Protein AF-A0A0D2WN22-F1 (afdb_monomer_lite)

InterPro domains:
  IPR019152 Protein of unknown function DUF2046 [PF09755] (24-277)
  IPR019152 Protein of unknown function DUF2046 [PTHR15276] (23-370)

Sequence (409 aa):
MSGVGAVQHSASDPGPPTARPTYEQLEEENERLRRELDIERGRVVHLQSDIAQVRKQSMDMQLQVEAEEEHIALTLLKRIDQLQKSKEALALQVEREEEYLTNTLQKKLLQLQHEKEHLEKILEHEQENVVNKMKQQVDQLQREKVLMSSKLSKLQNEKVQIENALEQEQEFMINKLTKQIEHLRSDKKHLQEELFKSPRSSGTDLSSEIQSLRRQLQENEAKRTASQQTSSHDLEELHLENLHLRQRLARELERVEALASEKTLDEFEKETSEERMFNHQLTDEFDSRRFRSHSNPTPPSHAPPARRGSIDTSIAEPKWWSERTPSISKDRDDGAPHISPHSSMHGLQLPSPQLSPIQHHHQHHHASPHGHGILLHSMSSPAGSHLSTTTAHAHDLHSPGSATVHSRQ

Foldseek 3Di:
DDDDDDDDDDDDDDDDPDPDDDPVRVVVVVVVVVVVVVVVVVVVVVVVVVVVVVVVVVVVVVVVVVVVVVVVVVVVVVVVVVVVVVVVVVVVVVVVVVVVVVVVVVVVVVVVVVVVVVVVVVVVVVVVVVVVVVVVVVVVVVVVVVVVVVVVVVVVVVVVVVVVVVVVVVVVVVVVVVVVVVVVVVVVVVVVVVVVVDDDDDDPVVVVVVVVVVVVVVVVVVVVVVVVVVVVVVVVVVVVVVVVVVVVVVVVVVVVVVVVVVVVVVVVVVVVVVVVVVVVVVVVVVVVVVPPDDDDDDDDDDDDDDDDDDDDDDDDDDDDDDDDDDDDDDDDDDDDDDDDDDDDDDDDDDDDDDDDDDDDDDDDDDDDDDDDDDDDDDDDDDDDDDDDDDDDDDDDDDDDDDDDDDDDD

Organism: Capsaspora owczarzaki (strain ATCC 30864) (NCBI:txid595528)

Structure (mmCIF, N/CA/C/O backbone):
data_AF-A0A0D2WN22-F1
#
_entry.id   AF-A0A0D2WN22-F1
#
loop_
_atom_site.group_PDB
_atom_site.id
_atom_site.type_symbol
_atom_site.label_atom_id
_atom_site.label_alt_id
_atom_site.label_comp_id
_atom_site.label_asym_id
_atom_site.label_entity_id
_atom_site.label_seq_id
_atom_site.pdbx_PDB_ins_code
_atom_site.Cartn_x
_atom_site.Cartn_y
_atom_site.Cartn_z
_atom_site.occupancy
_atom_site.B_iso_or_equiv
_atom_site.auth_seq_id
_atom_site.auth_comp_id
_atom_site.auth_asym_id
_atom_site.auth_atom_id
_atom_site.pdbx_PDB_model_num
ATOM 1 N N . MET A 1 1 ? 75.194 7.663 -57.185 1.00 43.38 1 MET A N 1
ATOM 2 C CA . MET A 1 1 ? 76.290 6.680 -57.054 1.00 43.38 1 MET A CA 1
ATOM 3 C C . MET A 1 1 ? 76.561 6.100 -58.430 1.00 43.38 1 MET A C 1
ATOM 5 O O . MET A 1 1 ? 75.592 5.835 -59.125 1.00 43.38 1 MET A O 1
ATOM 9 N N . SER A 1 2 ? 77.846 5.928 -58.763 1.00 43.53 2 SER A N 1
ATOM 10 C CA . SER A 1 2 ? 78.390 5.314 -59.992 1.00 43.53 2 SER A CA 1
ATOM 11 C C . SER A 1 2 ? 78.222 6.155 -61.271 1.00 43.53 2 SER A C 1
ATOM 13 O O . SER A 1 2 ? 77.117 6.526 -61.623 1.00 43.53 2 SER A O 1
ATOM 15 N N . GLY A 1 3 ? 79.255 6.517 -62.027 1.00 44.22 3 GLY A N 1
ATOM 16 C CA . GLY A 1 3 ? 80.675 6.220 -61.920 1.00 44.22 3 GLY A CA 1
ATOM 17 C C . GLY A 1 3 ? 81.464 7.178 -62.815 1.00 44.22 3 GLY A C 1
ATOM 18 O O . GLY A 1 3 ? 81.042 7.525 -63.915 1.00 44.22 3 GLY A O 1
ATOM 19 N N . VAL A 1 4 ? 82.602 7.614 -62.286 1.00 45.62 4 VAL A N 1
ATOM 20 C CA . VAL A 1 4 ? 83.673 8.310 -62.993 1.00 45.62 4 VAL A CA 1
ATOM 21 C C . VAL A 1 4 ? 84.271 7.332 -64.003 1.00 45.62 4 VAL A C 1
ATOM 23 O O . VAL A 1 4 ? 84.766 6.278 -63.613 1.00 45.62 4 VAL A O 1
ATOM 26 N N . GLY A 1 5 ? 84.216 7.674 -65.287 1.00 45.47 5 GLY A N 1
ATOM 27 C CA . GLY A 1 5 ? 84.882 6.954 -66.368 1.00 45.47 5 GLY A CA 1
ATOM 28 C C . GLY A 1 5 ? 85.822 7.900 -67.097 1.00 45.47 5 GLY A C 1
ATOM 29 O O . GLY A 1 5 ? 85.422 8.571 -68.042 1.00 45.47 5 GLY A O 1
ATOM 30 N N . ALA A 1 6 ? 87.060 7.977 -66.614 1.00 48.59 6 ALA A N 1
ATOM 31 C CA . ALA A 1 6 ? 88.167 8.583 -67.333 1.00 48.59 6 ALA A CA 1
ATOM 32 C C . ALA A 1 6 ? 88.403 7.805 -68.634 1.00 48.59 6 ALA A C 1
ATOM 34 O O . ALA A 1 6 ? 88.643 6.599 -68.591 1.00 48.59 6 ALA A O 1
ATOM 35 N N . VAL A 1 7 ? 88.367 8.488 -69.777 1.00 51.94 7 VAL A N 1
ATOM 36 C CA . VAL A 1 7 ? 88.857 7.932 -71.040 1.00 51.94 7 VAL A CA 1
ATOM 37 C C . VAL A 1 7 ? 90.132 8.675 -71.406 1.00 51.94 7 VAL A C 1
ATOM 39 O O . VAL A 1 7 ? 90.137 9.868 -71.702 1.00 51.94 7 VAL A O 1
ATOM 42 N N . GLN A 1 8 ? 91.228 7.932 -71.301 1.00 50.66 8 GLN A N 1
ATOM 43 C CA . GLN A 1 8 ? 92.536 8.256 -71.841 1.00 50.66 8 GLN A CA 1
ATOM 44 C C . GLN A 1 8 ? 92.414 8.391 -73.364 1.00 50.66 8 GLN A C 1
ATOM 46 O O . GLN A 1 8 ? 91.986 7.450 -74.026 1.00 50.66 8 GLN A O 1
ATOM 51 N N . HIS A 1 9 ? 92.833 9.523 -73.928 1.00 46.78 9 HIS A N 1
ATOM 52 C CA . HIS A 1 9 ? 93.136 9.601 -75.355 1.00 46.78 9 HIS A CA 1
ATOM 53 C C . HIS A 1 9 ? 94.649 9.536 -75.541 1.00 46.78 9 HIS A C 1
ATOM 55 O O . HIS A 1 9 ? 95.375 10.518 -75.410 1.00 46.78 9 HIS A O 1
ATOM 61 N N . SER A 1 10 ? 95.101 8.316 -75.812 1.00 49.12 10 SER A N 1
ATOM 62 C CA . SER A 1 10 ? 96.388 7.979 -76.399 1.00 49.12 10 SER A CA 1
ATOM 63 C C . SER A 1 10 ? 96.548 8.674 -77.753 1.00 49.12 10 SER A C 1
ATOM 65 O O . SER A 1 10 ? 95.814 8.377 -78.699 1.00 49.12 10 SER A O 1
ATOM 67 N N . ALA A 1 11 ? 97.527 9.573 -77.846 1.00 48.72 11 ALA A N 1
ATOM 68 C CA . ALA A 1 11 ? 98.048 10.064 -79.112 1.00 48.72 11 ALA A CA 1
ATOM 69 C C . ALA A 1 11 ? 98.555 8.865 -79.930 1.00 48.72 11 ALA A C 1
ATOM 71 O O . ALA A 1 11 ? 99.520 8.206 -79.548 1.00 48.72 11 ALA A O 1
ATOM 72 N N . SER A 1 12 ? 97.845 8.567 -81.014 1.00 48.91 12 SER A N 1
ATOM 73 C CA . SER A 1 12 ? 98.237 7.596 -82.031 1.00 48.91 12 SER A CA 1
ATOM 74 C C . SER A 1 12 ? 98.540 8.376 -83.305 1.00 48.91 12 SER A C 1
ATOM 76 O O . SER A 1 12 ? 97.796 9.288 -83.663 1.00 48.91 12 SER A O 1
ATOM 78 N N . ASP A 1 13 ? 99.663 8.025 -83.916 1.00 44.44 13 ASP A N 1
ATOM 79 C CA . ASP A 1 13 ? 100.217 8.518 -85.177 1.00 44.44 13 ASP A CA 1
ATOM 80 C C . ASP A 1 13 ? 99.167 8.714 -86.299 1.00 44.44 13 ASP A C 1
ATOM 82 O O . ASP A 1 13 ? 98.151 8.008 -86.328 1.00 44.44 13 ASP A O 1
ATOM 86 N N . PRO A 1 14 ? 99.400 9.629 -87.261 1.00 51.06 14 PRO A N 1
ATOM 87 C CA . PRO A 1 14 ? 98.461 9.922 -88.328 1.00 51.06 14 PRO A CA 1
ATOM 88 C C . PRO A 1 14 ? 98.456 8.774 -89.346 1.00 51.06 14 PRO A C 1
ATOM 90 O O . PRO A 1 14 ? 99.403 8.577 -90.107 1.00 51.06 14 PRO A O 1
ATOM 93 N N . GLY A 1 15 ? 97.359 8.015 -89.368 1.00 48.22 15 GLY A N 1
ATOM 94 C CA . GLY A 1 15 ? 97.036 7.104 -90.466 1.00 48.22 15 GLY A CA 1
ATOM 95 C C . GLY A 1 15 ? 96.882 7.852 -91.805 1.00 48.22 15 GLY A C 1
ATOM 96 O O . GLY A 1 15 ? 96.701 9.071 -91.817 1.00 48.22 15 GLY A O 1
ATOM 97 N N . PRO A 1 16 ? 96.965 7.138 -92.942 1.00 57.31 16 PRO A N 1
ATOM 98 C CA . PRO A 1 16 ? 97.032 7.718 -94.286 1.00 57.31 16 PRO A CA 1
ATOM 99 C C . PRO A 1 16 ? 95.782 8.560 -94.599 1.00 57.31 16 PRO A C 1
ATOM 101 O O . PRO A 1 16 ? 94.749 8.362 -93.955 1.00 57.31 16 PRO A O 1
ATOM 104 N N . PRO A 1 17 ? 95.830 9.476 -95.590 1.00 51.31 17 PRO A N 1
ATOM 105 C CA . PRO A 1 17 ? 94.662 10.260 -95.975 1.00 51.31 17 PRO A CA 1
ATOM 106 C C . PRO A 1 17 ? 93.514 9.302 -96.290 1.00 51.31 17 PRO A C 1
ATOM 108 O O . PRO A 1 17 ? 93.616 8.481 -97.203 1.00 51.31 17 PRO A O 1
ATOM 111 N N . THR A 1 18 ? 92.441 9.382 -95.505 1.00 57.59 18 THR A N 1
ATOM 112 C CA . THR A 1 18 ? 91.194 8.681 -95.782 1.00 57.59 18 THR A CA 1
ATOM 113 C C . THR A 1 18 ? 90.785 9.038 -97.204 1.00 57.59 18 THR A C 1
ATOM 115 O O . THR A 1 18 ? 90.556 10.204 -97.535 1.00 57.59 18 THR A O 1
ATOM 118 N N . ALA A 1 19 ? 90.797 8.032 -98.081 1.00 58.53 19 ALA A N 1
ATOM 119 C CA . ALA A 1 19 ? 90.342 8.171 -99.451 1.00 58.53 19 ALA A CA 1
ATOM 120 C C . ALA A 1 19 ? 88.957 8.823 -99.423 1.00 58.53 19 ALA A C 1
ATOM 122 O O . ALA A 1 19 ? 88.087 8.395 -98.661 1.00 58.53 19 ALA A O 1
ATOM 123 N N . ARG A 1 20 ? 88.765 9.887 -100.212 1.00 60.31 20 ARG A N 1
ATOM 124 C CA . ARG A 1 20 ? 87.429 10.457 -100.394 1.00 60.31 20 ARG A CA 1
ATOM 125 C C . ARG A 1 20 ? 86.527 9.313 -100.867 1.00 60.31 20 ARG A C 1
ATOM 127 O O . ARG A 1 20 ? 86.900 8.676 -101.856 1.00 60.31 20 ARG A O 1
ATOM 134 N N . PRO A 1 21 ? 85.422 9.025 -100.160 1.00 61.69 21 PRO A N 1
ATOM 135 C CA . PRO A 1 21 ? 84.536 7.934 -100.531 1.00 61.69 21 PRO A CA 1
ATOM 136 C C . PRO A 1 21 ? 84.122 8.109 -101.989 1.00 61.69 21 PRO A C 1
ATOM 138 O O . PRO A 1 21 ? 83.892 9.233 -102.454 1.00 61.69 21 PRO A O 1
ATOM 141 N N . THR A 1 22 ? 84.110 7.007 -102.733 1.00 73.50 22 THR A N 1
ATOM 142 C CA . THR A 1 22 ? 83.678 7.041 -104.129 1.00 73.50 22 THR A CA 1
ATOM 143 C C . THR A 1 22 ? 82.186 7.375 -104.177 1.00 73.50 22 THR A C 1
ATOM 145 O O . THR A 1 22 ? 81.448 7.121 -103.227 1.00 73.50 22 THR A O 1
ATOM 148 N N . TYR A 1 23 ? 81.727 7.977 -105.275 1.00 79.62 23 TYR A N 1
ATOM 149 C CA . TYR A 1 23 ? 80.320 8.363 -105.440 1.00 79.62 23 TYR A CA 1
ATOM 150 C C . TYR A 1 23 ? 79.353 7.188 -105.185 1.00 79.62 23 TYR A C 1
ATOM 152 O O . TYR A 1 23 ? 78.341 7.365 -104.517 1.00 79.62 23 TYR A O 1
ATOM 160 N N . GLU A 1 24 ? 79.731 5.979 -105.616 1.00 79.81 24 GLU A N 1
ATOM 161 C CA . GLU A 1 24 ? 78.977 4.735 -105.399 1.00 79.81 24 GLU A CA 1
ATOM 162 C C . GLU A 1 24 ? 78.853 4.354 -103.910 1.00 79.81 24 GLU A C 1
ATOM 164 O O . GLU A 1 24 ? 77.771 3.993 -103.457 1.00 79.81 24 GLU A O 1
ATOM 169 N N . GLN A 1 25 ? 79.917 4.504 -103.109 1.00 81.94 25 GLN A N 1
ATOM 170 C CA . GLN A 1 25 ? 79.878 4.219 -101.664 1.00 81.94 25 GLN A CA 1
ATOM 171 C C . GLN A 1 25 ? 78.935 5.171 -100.916 1.00 81.94 25 GLN A C 1
ATOM 173 O O . GLN A 1 25 ? 78.222 4.755 -100.004 1.00 81.94 25 GLN A O 1
ATOM 178 N N . LEU A 1 26 ? 78.901 6.444 -101.326 1.00 84.44 26 LEU A N 1
ATOM 179 C CA . LEU A 1 26 ? 77.971 7.434 -100.777 1.00 84.44 26 LEU A CA 1
ATOM 180 C C . LEU A 1 26 ? 76.518 7.141 -101.171 1.00 84.44 26 LEU A C 1
ATOM 182 O O . LEU A 1 26 ? 75.603 7.461 -100.413 1.00 84.44 26 LEU A O 1
ATOM 186 N N . GLU A 1 27 ? 76.284 6.559 -102.346 1.00 85.31 27 GLU A N 1
ATOM 187 C CA . GLU A 1 27 ? 74.948 6.184 -102.814 1.00 85.31 27 GLU A CA 1
ATOM 188 C C . GLU A 1 27 ? 74.408 4.964 -102.052 1.00 85.31 27 GLU A C 1
ATOM 190 O O . GLU A 1 27 ? 73.286 5.005 -101.541 1.00 85.31 27 GLU A O 1
ATOM 195 N N . GLU A 1 28 ? 75.229 3.927 -101.864 1.00 87.56 28 GLU A N 1
ATOM 196 C CA . GLU A 1 28 ? 74.882 2.756 -101.046 1.00 87.56 28 GLU A CA 1
ATOM 197 C C . GLU A 1 28 ? 74.615 3.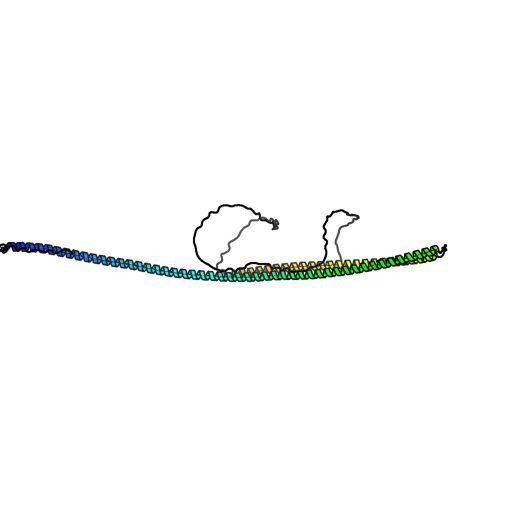123 -99.579 1.00 87.56 28 GLU A C 1
ATOM 199 O O . GLU A 1 28 ? 73.667 2.618 -98.965 1.00 87.56 28 GLU A O 1
ATOM 204 N N . GLU A 1 29 ? 75.422 4.025 -99.014 1.00 89.12 29 GLU A N 1
ATOM 205 C CA . GLU A 1 29 ? 75.231 4.547 -97.661 1.00 89.12 29 GLU A CA 1
ATOM 206 C C . GLU A 1 29 ? 73.945 5.378 -97.554 1.00 89.12 29 GLU A C 1
ATOM 208 O O . GLU A 1 29 ? 73.183 5.194 -96.606 1.00 89.12 29 GLU A O 1
ATOM 213 N N . ASN A 1 30 ? 73.629 6.220 -98.545 1.00 88.62 30 ASN A N 1
ATOM 214 C CA . ASN A 1 30 ? 72.359 6.950 -98.589 1.00 88.62 30 ASN A CA 1
ATOM 215 C C . ASN A 1 30 ? 71.152 6.007 -98.662 1.00 88.62 30 ASN A C 1
ATOM 217 O O . ASN A 1 30 ? 70.172 6.209 -97.946 1.00 88.62 30 ASN A O 1
ATOM 221 N N . GLU A 1 31 ? 71.211 4.964 -99.488 1.00 91.81 31 GLU A N 1
ATOM 222 C CA . GLU A 1 31 ? 70.149 3.957 -99.575 1.00 91.81 31 GLU A CA 1
ATOM 223 C C . GLU A 1 31 ? 70.001 3.160 -98.275 1.00 91.81 31 GLU A C 1
ATOM 225 O O . GLU A 1 31 ? 68.889 2.834 -97.849 1.00 91.81 31 GLU A O 1
ATOM 230 N N . ARG A 1 32 ? 71.112 2.873 -97.592 1.00 94.75 32 ARG A N 1
ATOM 231 C CA . ARG A 1 32 ? 71.086 2.249 -96.269 1.00 94.75 32 ARG A CA 1
ATOM 232 C C . ARG A 1 32 ? 70.457 3.167 -95.222 1.00 94.75 32 ARG A C 1
ATOM 234 O O . ARG A 1 32 ? 69.561 2.721 -94.509 1.00 94.75 32 ARG A O 1
ATOM 241 N N . LEU A 1 33 ? 70.882 4.427 -95.154 1.00 93.62 33 LEU A N 1
ATOM 242 C CA . LEU A 1 33 ? 70.339 5.419 -94.225 1.00 93.62 33 LEU A CA 1
ATOM 243 C C . LEU A 1 33 ? 68.851 5.679 -94.478 1.00 93.62 33 LEU A C 1
ATOM 245 O O . LEU A 1 33 ? 68.096 5.844 -93.526 1.00 93.62 33 LEU A O 1
ATOM 249 N N . ARG A 1 34 ? 68.399 5.656 -95.738 1.00 93.31 34 ARG A N 1
ATOM 250 C CA . ARG A 1 34 ? 66.969 5.725 -96.089 1.00 93.31 34 ARG A CA 1
ATOM 251 C C . ARG A 1 34 ? 66.188 4.543 -95.524 1.00 93.31 34 ARG A C 1
ATOM 253 O O . ARG A 1 34 ? 65.168 4.754 -94.876 1.00 93.31 34 ARG A O 1
ATOM 260 N N . ARG A 1 35 ? 66.694 3.318 -95.694 1.00 94.56 35 ARG A N 1
ATOM 261 C CA . ARG A 1 35 ? 66.077 2.110 -95.122 1.00 94.56 35 ARG A CA 1
ATOM 262 C C . ARG A 1 35 ? 66.020 2.152 -93.593 1.00 94.56 35 ARG A C 1
ATOM 264 O O . ARG A 1 35 ? 64.982 1.836 -93.021 1.00 94.56 35 ARG A O 1
ATOM 271 N N . GLU A 1 36 ? 67.102 2.558 -92.931 1.00 94.25 36 GLU A N 1
ATOM 272 C CA . GLU A 1 36 ? 67.141 2.711 -91.468 1.00 94.25 36 GLU A CA 1
ATOM 273 C C . GLU A 1 36 ? 66.167 3.803 -90.988 1.00 94.25 36 GLU A C 1
ATOM 275 O O . GLU A 1 36 ? 65.418 3.587 -90.035 1.00 94.25 36 GLU A O 1
ATOM 280 N N . LEU A 1 37 ? 66.101 4.938 -91.693 1.00 95.12 37 LEU A N 1
ATOM 281 C CA . LEU A 1 37 ? 65.150 6.013 -91.416 1.00 95.12 37 LEU A CA 1
ATOM 282 C C . LEU A 1 37 ? 63.696 5.546 -91.564 1.00 95.12 37 LEU A C 1
ATOM 284 O O . LEU A 1 37 ? 62.858 5.917 -90.747 1.00 95.12 37 LEU A O 1
ATOM 288 N N . ASP A 1 38 ? 63.382 4.738 -92.575 1.00 95.12 38 ASP A N 1
ATOM 289 C CA . ASP A 1 38 ? 62.028 4.220 -92.787 1.00 95.12 38 ASP A CA 1
ATOM 290 C C . ASP A 1 38 ? 61.623 3.187 -91.723 1.00 95.12 38 ASP A C 1
ATOM 292 O O . ASP A 1 38 ? 60.482 3.209 -91.251 1.00 95.12 38 ASP A O 1
ATOM 296 N N . ILE A 1 39 ? 62.558 2.345 -91.267 1.00 95.81 39 ILE A N 1
ATOM 297 C CA . ILE A 1 39 ? 62.338 1.438 -90.128 1.00 95.81 39 ILE A CA 1
ATOM 298 C C . ILE A 1 39 ? 62.058 2.240 -88.852 1.00 95.81 39 ILE A C 1
ATOM 300 O O . ILE A 1 39 ? 61.075 1.970 -88.157 1.00 95.81 39 ILE A O 1
ATOM 304 N N . GLU A 1 40 ? 62.876 3.252 -88.553 1.00 95.38 40 GLU A N 1
ATOM 305 C CA . GLU A 1 40 ? 62.677 4.093 -87.368 1.00 95.38 40 GLU A CA 1
ATOM 306 C C . GLU A 1 40 ? 61.395 4.931 -87.460 1.00 95.38 40 GLU A C 1
ATOM 308 O O . GLU A 1 40 ? 60.676 5.064 -86.472 1.00 95.38 40 GLU A O 1
ATOM 313 N N . ARG A 1 41 ? 61.012 5.418 -88.648 1.00 95.69 41 ARG A N 1
ATOM 314 C CA . ARG A 1 41 ? 59.697 6.049 -88.868 1.00 95.69 41 ARG A CA 1
ATOM 315 C C . ARG A 1 41 ? 58.551 5.093 -88.548 1.00 95.69 41 ARG A C 1
ATOM 317 O O . ARG A 1 41 ? 57.621 5.486 -87.847 1.00 95.69 41 ARG A O 1
ATOM 324 N N . GLY A 1 42 ? 58.623 3.843 -89.011 1.00 95.94 42 GLY A N 1
ATOM 325 C CA . GLY A 1 42 ? 57.638 2.811 -88.677 1.00 95.94 42 GLY A CA 1
ATOM 326 C C . GLY A 1 42 ? 57.559 2.547 -87.170 1.00 95.94 42 GLY A C 1
ATOM 327 O O . GLY A 1 42 ? 56.466 2.470 -86.605 1.00 95.94 42 GLY A O 1
ATOM 328 N N . ARG A 1 43 ? 58.713 2.500 -86.495 1.00 97.00 43 ARG A N 1
ATOM 329 C CA . ARG A 1 43 ? 58.800 2.351 -85.037 1.00 97.00 43 ARG A CA 1
ATOM 330 C C . ARG A 1 43 ? 58.169 3.525 -84.296 1.00 97.00 43 ARG A C 1
ATOM 332 O O . ARG A 1 43 ? 57.417 3.307 -83.351 1.00 97.00 43 ARG A O 1
ATOM 339 N N . VAL A 1 44 ? 58.436 4.755 -84.734 1.00 97.31 44 VAL A N 1
ATOM 340 C CA . VAL A 1 44 ? 57.828 5.966 -84.168 1.00 97.31 44 VAL A CA 1
ATOM 341 C C . VAL A 1 44 ? 56.308 5.925 -84.312 1.00 97.31 44 VAL A C 1
ATOM 343 O O . VAL A 1 44 ? 55.615 6.203 -83.339 1.00 97.31 44 VAL A O 1
ATOM 346 N N . VAL A 1 45 ? 55.777 5.522 -85.471 1.00 96.62 45 VAL A N 1
ATOM 347 C CA . VAL A 1 45 ? 54.323 5.383 -85.678 1.00 96.62 45 VAL A CA 1
ATOM 348 C C . VAL A 1 45 ? 53.723 4.329 -84.742 1.00 96.62 45 VAL A C 1
ATOM 350 O O . VAL A 1 45 ? 52.687 4.579 -84.126 1.00 96.62 45 VAL A O 1
ATOM 353 N N . HIS A 1 46 ? 54.376 3.175 -84.586 1.00 96.12 46 HIS A N 1
ATOM 354 C CA . HIS A 1 46 ? 53.899 2.129 -83.680 1.00 96.12 46 HIS A CA 1
ATOM 355 C C . HIS A 1 46 ? 53.910 2.589 -82.217 1.00 96.12 46 HIS A C 1
ATOM 357 O O . HIS A 1 46 ? 52.885 2.512 -81.547 1.00 96.12 46 HIS A O 1
ATOM 363 N N . LEU A 1 47 ? 55.013 3.183 -81.752 1.00 96.81 47 LEU A N 1
ATOM 364 C CA . LEU A 1 47 ? 55.110 3.735 -80.398 1.00 96.81 47 LEU A CA 1
ATOM 365 C C . LEU A 1 47 ? 54.089 4.855 -80.155 1.00 96.81 47 LEU A C 1
ATOM 367 O O . LEU A 1 47 ? 53.535 4.957 -79.064 1.00 96.81 47 LEU A O 1
ATOM 371 N N . GLN A 1 48 ? 53.804 5.691 -81.155 1.00 96.81 48 GLN A N 1
ATOM 372 C CA . GLN A 1 48 ? 52.748 6.704 -81.063 1.00 96.81 48 GLN A CA 1
ATOM 373 C C . GLN A 1 48 ? 51.360 6.072 -80.924 1.00 96.81 48 GLN A C 1
ATOM 375 O O . GLN A 1 48 ? 50.556 6.551 -80.122 1.00 96.81 48 GLN A O 1
ATOM 380 N N . SER A 1 49 ? 51.091 4.994 -81.666 1.00 97.00 49 SER A N 1
ATOM 381 C CA . SER A 1 49 ? 49.861 4.211 -81.532 1.00 97.00 49 SER A CA 1
ATOM 382 C C . SER A 1 49 ? 49.739 3.598 -80.135 1.00 97.00 49 SER A C 1
ATOM 384 O O . SER A 1 49 ? 48.695 3.740 -79.501 1.00 97.00 49 SER A O 1
ATOM 386 N N . ASP A 1 50 ? 50.807 2.992 -79.615 1.00 97.19 50 ASP A N 1
ATOM 387 C CA . ASP A 1 50 ? 50.822 2.389 -78.279 1.00 97.19 50 ASP A CA 1
ATOM 388 C C . ASP A 1 50 ? 50.618 3.444 -77.184 1.00 97.19 50 ASP A C 1
ATOM 390 O O . ASP A 1 50 ? 49.818 3.252 -76.269 1.00 97.19 50 ASP A O 1
ATOM 394 N N . ILE A 1 51 ? 51.267 4.610 -77.299 1.00 97.44 51 ILE A N 1
ATOM 395 C CA . ILE A 1 51 ? 51.057 5.743 -76.384 1.00 97.44 51 ILE A CA 1
ATOM 396 C C . ILE A 1 51 ? 49.597 6.205 -76.426 1.00 97.44 51 ILE A C 1
ATOM 398 O O . ILE A 1 51 ? 49.009 6.471 -75.375 1.00 97.44 51 ILE A O 1
ATOM 402 N N . ALA A 1 52 ? 48.997 6.311 -77.614 1.00 97.50 52 ALA A N 1
ATOM 403 C CA . ALA A 1 52 ? 47.593 6.684 -77.752 1.00 97.50 52 ALA A CA 1
ATOM 404 C C . ALA A 1 52 ? 46.665 5.637 -77.117 1.00 97.50 52 ALA A C 1
ATOM 406 O O . ALA A 1 52 ? 45.723 6.000 -76.409 1.00 97.50 52 ALA A O 1
ATOM 407 N N . GLN A 1 53 ? 46.958 4.349 -77.308 1.00 97.81 53 GLN A N 1
ATOM 408 C CA . GLN A 1 53 ? 46.197 3.251 -76.722 1.00 97.81 53 GLN A CA 1
ATOM 409 C C . GLN A 1 53 ? 46.292 3.239 -75.193 1.00 97.81 53 GLN A C 1
ATOM 411 O O . GLN A 1 53 ? 45.258 3.187 -74.532 1.00 97.81 53 GLN A O 1
ATOM 416 N N . VAL A 1 54 ? 47.496 3.345 -74.624 1.00 97.69 54 VAL A N 1
ATOM 417 C CA . VAL A 1 54 ? 47.700 3.382 -73.166 1.00 97.69 54 VAL A CA 1
ATOM 418 C C . VAL A 1 54 ? 47.014 4.601 -72.553 1.00 97.69 54 VAL A C 1
ATOM 420 O O . VAL A 1 54 ? 46.374 4.483 -71.509 1.00 97.69 54 VAL A O 1
ATOM 423 N N . ARG A 1 55 ? 47.082 5.770 -73.206 1.00 97.88 55 ARG A N 1
ATOM 424 C CA . ARG A 1 55 ? 46.364 6.974 -72.754 1.00 97.88 55 ARG A CA 1
ATOM 425 C C . ARG A 1 55 ? 44.855 6.774 -72.752 1.00 97.88 55 ARG A C 1
ATOM 427 O O . ARG A 1 55 ? 44.213 7.124 -71.767 1.00 97.88 55 ARG A O 1
ATOM 434 N N . LYS A 1 56 ? 44.302 6.186 -73.817 1.00 97.81 56 LYS A N 1
ATOM 435 C CA . LYS A 1 56 ? 42.874 5.860 -73.887 1.00 97.81 56 LYS A CA 1
ATOM 436 C C . LYS A 1 56 ? 42.478 4.892 -72.771 1.00 97.81 56 LYS A C 1
ATOM 438 O O . LYS A 1 56 ? 41.551 5.180 -72.032 1.00 97.81 56 LYS A O 1
ATOM 443 N N . GLN A 1 57 ? 43.220 3.799 -72.598 1.00 97.94 57 GLN A N 1
ATOM 444 C CA . GLN A 1 57 ? 42.970 2.825 -71.531 1.00 97.94 57 GLN A CA 1
ATOM 445 C C . GLN A 1 57 ? 43.067 3.449 -70.131 1.00 97.94 57 GLN A C 1
ATOM 447 O O . GLN A 1 57 ? 42.248 3.141 -69.274 1.00 97.94 57 GLN A O 1
ATOM 452 N N . SER A 1 58 ? 44.027 4.351 -69.902 1.00 98.12 58 SER A N 1
ATOM 453 C CA . SER A 1 58 ? 44.151 5.070 -68.625 1.00 98.12 58 SER A CA 1
ATOM 454 C C . SER A 1 58 ? 42.938 5.965 -68.368 1.00 98.12 58 SER A C 1
ATOM 456 O O . SER A 1 58 ? 42.436 5.999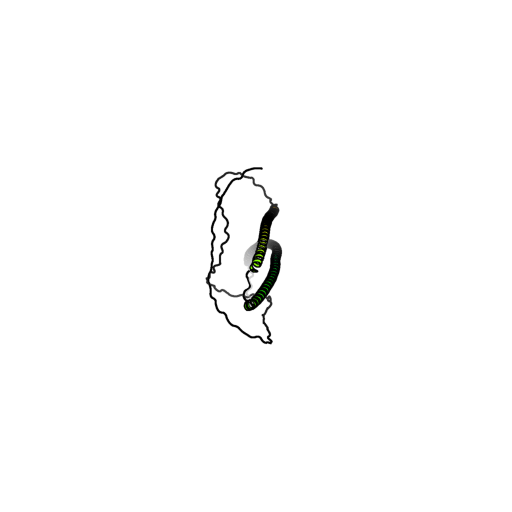 -67.250 1.00 98.12 58 SER A O 1
ATOM 458 N N . MET A 1 59 ? 42.447 6.653 -69.404 1.00 98.06 59 MET A N 1
ATOM 459 C CA . MET A 1 59 ? 41.251 7.490 -69.316 1.00 98.06 59 MET A CA 1
ATOM 460 C C . MET A 1 59 ? 39.991 6.654 -69.057 1.00 98.06 59 MET A C 1
ATOM 462 O O . MET A 1 59 ? 39.217 6.992 -68.169 1.00 98.06 59 MET A O 1
ATOM 466 N N . ASP A 1 60 ? 39.807 5.549 -69.783 1.00 97.81 60 ASP A N 1
ATOM 467 C CA . ASP A 1 60 ? 38.664 4.645 -69.602 1.00 97.81 60 ASP A CA 1
ATOM 468 C C . ASP A 1 60 ? 38.655 4.046 -68.183 1.00 97.81 60 ASP A C 1
ATOM 470 O O . ASP A 1 60 ? 37.619 4.011 -67.521 1.00 97.81 60 ASP A O 1
ATOM 474 N N . MET A 1 61 ? 39.826 3.633 -67.686 1.00 98.06 61 MET A N 1
ATOM 475 C CA . MET A 1 61 ? 39.981 3.127 -66.322 1.00 98.06 61 MET A CA 1
ATOM 476 C C . MET A 1 61 ? 39.677 4.205 -65.276 1.00 98.06 61 MET A C 1
ATOM 478 O O . MET A 1 61 ? 39.000 3.915 -64.295 1.00 98.06 61 MET A O 1
ATOM 482 N N . GLN A 1 62 ? 40.133 5.443 -65.483 1.00 98.00 62 GLN A N 1
ATOM 483 C CA . GLN A 1 62 ? 39.831 6.549 -64.573 1.00 98.00 62 GLN A CA 1
ATOM 484 C C . GLN A 1 62 ? 38.325 6.835 -64.515 1.00 98.00 62 GLN A C 1
ATOM 486 O O . GLN A 1 62 ? 37.777 6.946 -63.424 1.00 98.00 62 GLN A O 1
ATOM 491 N N . LEU A 1 63 ? 37.645 6.869 -65.665 1.00 98.19 63 LEU A N 1
ATOM 492 C CA . LEU A 1 63 ? 36.190 7.047 -65.724 1.00 98.19 63 LEU A CA 1
ATOM 493 C C . LEU A 1 63 ? 35.442 5.931 -64.985 1.00 98.19 63 LEU A C 1
ATOM 495 O O . LEU A 1 63 ? 34.442 6.192 -64.318 1.00 98.19 63 LEU A O 1
ATOM 499 N N . GLN A 1 64 ? 35.919 4.688 -65.091 1.00 98.19 64 GLN A N 1
ATOM 500 C CA . GLN A 1 64 ? 35.326 3.568 -64.366 1.00 98.19 64 GLN A CA 1
ATOM 501 C C . GLN A 1 64 ? 35.522 3.705 -62.850 1.00 98.19 64 GLN A C 1
ATOM 503 O O . GLN A 1 64 ? 34.566 3.514 -62.102 1.00 98.19 64 GLN A O 1
ATOM 508 N N . VAL A 1 65 ? 36.731 4.058 -62.402 1.00 98.38 65 VAL A N 1
ATOM 509 C CA . VAL A 1 65 ? 37.024 4.272 -60.976 1.00 98.38 65 VAL A CA 1
ATOM 510 C C . VAL A 1 65 ? 36.155 5.393 -60.409 1.00 98.38 65 VAL A C 1
ATOM 512 O O . VAL A 1 65 ? 35.524 5.193 -59.377 1.00 98.38 65 VAL A O 1
ATOM 515 N N . GLU A 1 66 ? 36.050 6.527 -61.103 1.00 97.56 66 GLU A N 1
ATOM 516 C CA . GLU A 1 66 ? 35.206 7.651 -60.677 1.00 97.56 66 GLU A CA 1
ATOM 517 C C . GLU A 1 66 ? 33.732 7.223 -60.538 1.00 97.56 66 GLU A C 1
ATOM 519 O O . GLU A 1 66 ? 33.100 7.491 -59.516 1.00 97.56 66 GLU A O 1
ATOM 524 N N . ALA A 1 67 ? 33.193 6.468 -61.502 1.00 98.06 67 ALA A N 1
ATOM 525 C CA . ALA A 1 67 ? 31.820 5.961 -61.429 1.00 98.06 67 ALA A CA 1
ATOM 526 C C . ALA A 1 67 ? 31.600 4.961 -60.273 1.00 98.06 67 ALA A C 1
ATOM 528 O O . ALA A 1 67 ? 30.547 4.968 -59.625 1.00 98.06 67 ALA A O 1
ATOM 529 N N . GLU A 1 68 ? 32.575 4.088 -60.002 1.00 97.88 68 GLU A N 1
ATOM 530 C CA . GLU A 1 68 ? 32.523 3.144 -58.880 1.00 97.88 68 GLU A CA 1
ATOM 531 C C . GLU A 1 68 ? 32.597 3.872 -57.528 1.00 97.88 68 GLU A C 1
ATOM 533 O O . GLU A 1 68 ? 31.812 3.566 -56.624 1.00 97.88 68 GLU A O 1
ATOM 538 N N . GLU A 1 69 ? 33.474 4.871 -57.396 1.00 97.94 69 GLU A N 1
ATOM 539 C CA . GLU A 1 69 ? 33.592 5.715 -56.203 1.00 97.94 69 GLU A CA 1
ATOM 540 C C . GLU A 1 69 ? 32.295 6.484 -55.925 1.00 97.94 69 GLU A C 1
ATOM 542 O O . GLU A 1 69 ? 31.803 6.473 -54.792 1.00 97.94 69 GLU A O 1
ATOM 547 N N . GLU A 1 70 ? 31.680 7.076 -56.952 1.00 97.94 70 GLU A N 1
ATOM 548 C CA . GLU A 1 70 ? 30.381 7.746 -56.837 1.00 97.94 70 GLU A CA 1
ATOM 549 C C . GLU A 1 70 ? 29.272 6.781 -56.400 1.00 97.94 70 GLU A C 1
ATOM 551 O O . GLU A 1 70 ? 28.476 7.097 -55.507 1.00 97.94 70 GLU A O 1
ATOM 556 N N . HIS A 1 71 ? 29.221 5.578 -56.981 1.00 98.38 71 HIS A N 1
ATOM 557 C CA . HIS A 1 71 ? 28.233 4.566 -56.611 1.00 98.38 71 HIS A CA 1
ATOM 558 C C . HIS A 1 71 ? 28.393 4.114 -55.150 1.00 98.38 71 HIS A C 1
ATOM 560 O O . HIS A 1 71 ? 27.400 3.995 -54.414 1.00 98.38 71 HIS A O 1
ATOM 566 N N . ILE A 1 72 ? 29.632 3.874 -54.709 1.00 98.50 72 ILE A N 1
ATOM 567 C CA . ILE A 1 72 ? 29.939 3.508 -53.322 1.00 98.50 72 ILE A CA 1
ATOM 568 C C . ILE A 1 72 ? 29.549 4.656 -52.385 1.00 98.50 72 ILE A C 1
ATOM 570 O O . ILE A 1 72 ? 28.832 4.420 -51.408 1.00 98.50 72 ILE A O 1
ATOM 574 N N . ALA A 1 73 ? 29.939 5.893 -52.701 1.00 98.44 73 ALA A N 1
ATOM 575 C CA . ALA A 1 73 ? 29.614 7.074 -51.905 1.00 98.44 73 ALA A CA 1
ATOM 576 C C . ALA A 1 73 ? 28.096 7.268 -51.764 1.00 98.44 73 ALA A C 1
ATOM 578 O O . ALA A 1 73 ? 27.594 7.440 -50.650 1.00 98.44 73 ALA A O 1
ATOM 579 N N . LEU A 1 74 ? 27.341 7.152 -52.862 1.00 98.50 74 LEU A N 1
ATOM 580 C CA . LEU A 1 74 ? 25.882 7.270 -52.852 1.00 98.50 74 LEU A CA 1
ATOM 581 C C . LEU A 1 74 ? 25.221 6.166 -52.015 1.00 98.50 74 LEU A C 1
ATOM 583 O O . LEU A 1 74 ? 24.245 6.418 -51.304 1.00 98.50 74 LEU A O 1
ATOM 587 N N . THR A 1 75 ? 25.737 4.939 -52.087 1.00 98.62 75 THR A N 1
ATOM 588 C CA . THR A 1 75 ? 25.219 3.804 -51.312 1.00 98.62 75 THR A CA 1
ATOM 589 C C . THR A 1 75 ? 25.470 3.990 -49.817 1.00 98.62 75 THR A C 1
ATOM 591 O O . THR A 1 75 ? 24.560 3.792 -49.007 1.00 98.62 75 THR A O 1
ATOM 594 N N . LEU A 1 76 ? 26.678 4.418 -49.443 1.00 98.62 76 LEU A N 1
ATOM 595 C CA . LEU A 1 76 ? 27.028 4.708 -48.054 1.00 98.62 76 LEU A CA 1
ATOM 596 C C . LEU A 1 76 ? 26.200 5.868 -47.499 1.00 98.62 76 LEU A C 1
ATOM 598 O O . LEU A 1 76 ? 25.675 5.748 -46.393 1.00 98.62 76 LEU A O 1
ATOM 602 N N . LEU A 1 77 ? 26.002 6.937 -48.275 1.00 98.62 77 LEU A N 1
ATOM 603 C CA . LEU A 1 77 ? 25.178 8.076 -47.872 1.00 98.62 77 LEU A CA 1
ATOM 604 C C . LEU A 1 77 ? 23.730 7.651 -47.596 1.00 98.62 77 LEU A C 1
ATOM 606 O O . LEU A 1 77 ? 23.202 7.914 -46.518 1.00 98.62 77 LEU A O 1
ATOM 610 N N . LYS A 1 78 ? 23.122 6.878 -48.506 1.00 98.69 78 LYS A N 1
ATOM 611 C CA . LYS A 1 78 ? 21.775 6.317 -48.299 1.00 98.69 78 LYS A CA 1
ATOM 612 C C . LYS A 1 78 ? 21.696 5.455 -47.038 1.00 98.69 78 LYS A C 1
ATOM 614 O O . LYS A 1 78 ? 20.686 5.482 -46.332 1.00 98.69 78 LYS A O 1
ATOM 619 N N . ARG A 1 79 ? 22.741 4.674 -46.746 1.00 98.62 79 ARG A N 1
ATOM 620 C CA . ARG A 1 79 ? 22.784 3.838 -45.541 1.00 98.62 79 ARG A CA 1
ATOM 621 C C . ARG A 1 79 ? 22.919 4.677 -44.271 1.00 98.62 79 ARG A C 1
ATOM 623 O O . ARG A 1 79 ? 22.253 4.354 -43.290 1.00 98.62 79 ARG A O 1
ATOM 630 N N . ILE A 1 80 ? 23.728 5.735 -44.291 1.00 98.62 80 ILE A N 1
ATOM 631 C CA . ILE A 1 80 ? 23.854 6.692 -43.185 1.00 98.62 80 ILE A CA 1
ATOM 632 C C . ILE A 1 80 ? 22.499 7.343 -42.905 1.00 98.62 80 ILE A C 1
ATOM 634 O O . ILE A 1 80 ? 22.045 7.287 -41.765 1.00 98.62 80 ILE A O 1
ATOM 638 N N . ASP A 1 81 ? 21.806 7.841 -43.930 1.00 98.56 81 ASP A N 1
ATOM 639 C CA . ASP A 1 81 ? 20.483 8.458 -43.775 1.00 98.56 81 ASP A CA 1
ATOM 640 C C . ASP A 1 81 ? 19.459 7.477 -43.188 1.00 98.56 81 ASP A C 1
ATOM 642 O O . ASP A 1 81 ? 18.658 7.826 -42.319 1.00 98.56 81 ASP A O 1
ATOM 646 N N . GLN A 1 82 ? 19.475 6.219 -43.642 1.00 98.62 82 GLN A N 1
ATOM 647 C CA . GLN A 1 82 ? 18.593 5.183 -43.104 1.00 98.62 82 GLN A CA 1
ATOM 648 C C . GLN A 1 82 ? 18.897 4.894 -41.629 1.00 98.62 82 GLN A C 1
ATOM 650 O O . GLN A 1 82 ? 17.973 4.747 -40.827 1.00 98.62 82 GLN A O 1
ATOM 655 N N . LEU A 1 83 ? 20.178 4.809 -41.264 1.00 98.69 83 LEU A N 1
ATOM 656 C CA . LEU A 1 83 ? 20.602 4.590 -39.883 1.00 98.69 83 LEU A CA 1
ATOM 657 C C . LEU A 1 83 ? 20.252 5.784 -38.992 1.00 98.69 83 LEU A C 1
ATOM 659 O O . LEU A 1 83 ? 19.791 5.575 -37.874 1.00 98.69 83 LEU A O 1
ATOM 663 N N . GLN A 1 84 ? 20.406 7.014 -39.483 1.00 98.75 84 GLN A N 1
ATOM 664 C CA . GLN A 1 84 ? 20.003 8.229 -38.773 1.00 98.75 84 GLN A CA 1
ATOM 665 C C . GLN A 1 84 ? 18.496 8.239 -38.512 1.00 98.75 84 GLN A C 1
ATOM 667 O O . GLN A 1 84 ? 18.086 8.343 -37.359 1.00 98.75 84 GLN A O 1
ATOM 672 N N . LYS A 1 85 ? 17.675 7.986 -39.538 1.00 98.69 85 LYS A N 1
ATOM 673 C CA . LYS A 1 85 ? 16.213 7.882 -39.387 1.00 98.69 85 LYS A CA 1
ATOM 674 C C . LYS A 1 85 ? 15.805 6.780 -38.415 1.00 98.69 85 LYS A C 1
ATOM 676 O O . LYS A 1 85 ? 14.926 6.982 -37.585 1.00 98.69 85 LYS A O 1
ATOM 681 N N . SER A 1 86 ? 16.442 5.610 -38.497 1.00 98.44 86 SER A N 1
ATOM 682 C CA . SER A 1 86 ? 16.168 4.509 -37.569 1.00 98.44 86 SER A CA 1
ATOM 683 C C . SER A 1 86 ? 16.567 4.860 -36.137 1.00 98.44 86 SER A C 1
ATOM 685 O O . SER A 1 86 ? 15.858 4.486 -35.208 1.00 98.44 86 SER A O 1
ATOM 687 N N . LYS A 1 87 ? 17.687 5.565 -35.946 1.00 98.69 87 LYS A N 1
ATOM 688 C CA . LYS A 1 87 ? 18.147 6.025 -34.633 1.00 98.69 87 LYS A CA 1
ATOM 689 C C . LYS A 1 87 ? 17.176 7.044 -34.036 1.00 98.69 87 LYS A C 1
ATOM 691 O O . LYS A 1 87 ? 16.820 6.912 -32.873 1.00 98.69 87 LYS A O 1
ATOM 696 N N . GLU A 1 88 ? 16.738 8.023 -34.822 1.00 98.62 88 GLU A N 1
ATOM 697 C CA . GLU A 1 88 ? 15.750 9.025 -34.405 1.00 98.62 88 GLU A CA 1
ATOM 698 C C . GLU A 1 88 ? 14.404 8.379 -34.059 1.00 98.62 88 GLU A C 1
ATOM 700 O O . GLU A 1 88 ? 13.824 8.677 -33.019 1.00 98.62 88 GLU A O 1
ATOM 705 N N . ALA A 1 89 ? 13.933 7.435 -34.880 1.00 98.56 89 ALA A N 1
ATOM 706 C CA . ALA A 1 89 ? 12.701 6.701 -34.609 1.00 98.56 89 ALA A CA 1
ATOM 7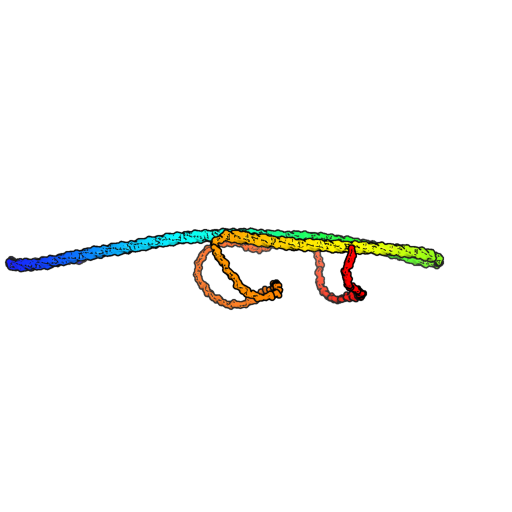07 C C . ALA A 1 89 ? 12.781 5.885 -33.307 1.00 98.56 89 ALA A C 1
ATOM 709 O O . ALA A 1 89 ? 11.832 5.897 -32.525 1.00 98.56 89 ALA A O 1
ATOM 710 N N . LEU A 1 90 ? 13.911 5.211 -33.061 1.00 98.75 90 LEU A N 1
ATOM 711 C CA . LEU A 1 90 ? 14.143 4.473 -31.818 1.00 98.75 90 LEU A CA 1
ATOM 712 C C . LEU A 1 90 ? 14.213 5.406 -30.606 1.00 98.75 90 LEU A C 1
ATOM 714 O O . LEU A 1 90 ? 13.611 5.095 -29.585 1.00 98.75 90 LEU A O 1
ATOM 718 N N . ALA A 1 91 ? 14.889 6.551 -30.718 1.00 98.62 91 ALA A N 1
ATOM 719 C CA . ALA A 1 91 ? 14.944 7.539 -29.642 1.00 98.62 91 ALA A CA 1
ATOM 720 C C . ALA A 1 91 ? 13.537 8.033 -29.263 1.00 98.62 91 ALA A C 1
ATOM 722 O O . ALA A 1 91 ? 13.167 7.980 -28.095 1.00 98.62 91 ALA A O 1
ATOM 723 N N . LEU A 1 92 ? 12.712 8.385 -30.256 1.00 98.69 92 LEU A N 1
ATOM 724 C CA . LEU A 1 92 ? 11.321 8.792 -30.029 1.00 98.69 92 LEU A CA 1
ATOM 725 C C . LEU A 1 92 ? 10.460 7.676 -29.421 1.00 98.69 92 LEU A C 1
ATOM 727 O O . LEU A 1 92 ? 9.525 7.954 -28.674 1.00 98.69 92 LEU A O 1
ATOM 731 N N . GLN A 1 93 ? 10.714 6.413 -29.772 1.00 98.62 93 GLN A N 1
ATOM 732 C CA . GLN A 1 93 ? 10.002 5.288 -29.170 1.00 98.62 93 GLN A CA 1
ATOM 733 C C . GLN A 1 93 ? 10.374 5.129 -27.693 1.00 98.62 93 GLN A C 1
ATOM 735 O O . GLN A 1 93 ? 9.476 4.985 -26.869 1.00 98.62 93 GLN A O 1
ATOM 740 N N . VAL A 1 94 ? 11.668 5.202 -27.368 1.00 98.69 94 VAL A N 1
ATOM 741 C CA . VAL A 1 94 ? 12.157 5.125 -25.986 1.00 98.69 94 VAL A CA 1
ATOM 742 C C . VAL A 1 94 ? 11.566 6.252 -25.144 1.00 98.69 94 VAL A C 1
ATOM 744 O O . VAL A 1 94 ? 10.987 5.967 -24.104 1.00 98.69 94 VAL A O 1
ATOM 747 N N . GLU A 1 95 ? 11.597 7.498 -25.625 1.00 98.56 95 GLU A N 1
ATOM 748 C CA . GLU A 1 95 ? 11.000 8.642 -24.919 1.00 98.56 95 GLU A CA 1
ATOM 749 C C . GLU A 1 95 ? 9.511 8.407 -24.603 1.00 98.56 95 GLU A C 1
ATOM 751 O O . GLU A 1 95 ? 9.066 8.594 -23.472 1.00 98.56 95 GLU A O 1
ATOM 756 N N . ARG A 1 96 ? 8.732 7.909 -25.572 1.00 98.62 96 ARG A N 1
ATOM 757 C CA . ARG A 1 96 ? 7.304 7.602 -25.363 1.00 98.62 96 ARG A CA 1
ATOM 758 C C . ARG A 1 96 ? 7.078 6.465 -24.373 1.00 98.62 96 ARG A C 1
ATOM 760 O O . ARG A 1 96 ? 6.126 6.511 -23.594 1.00 98.62 96 ARG A O 1
ATOM 767 N N . GLU A 1 97 ? 7.895 5.417 -24.436 1.00 98.50 97 GLU A N 1
ATOM 768 C CA . GLU A 1 97 ? 7.806 4.289 -23.507 1.00 98.50 97 GLU A CA 1
ATOM 769 C C . GLU A 1 97 ? 8.166 4.726 -22.082 1.00 98.50 97 GLU A C 1
ATOM 771 O O . GLU A 1 97 ? 7.453 4.376 -21.139 1.00 98.50 97 GLU A O 1
ATOM 776 N N . GLU A 1 98 ? 9.201 5.552 -21.921 1.00 98.31 98 GLU A N 1
ATOM 777 C CA . GLU A 1 98 ? 9.596 6.145 -20.642 1.00 98.31 98 GLU A CA 1
ATOM 778 C C . GLU A 1 98 ? 8.491 7.037 -20.061 1.00 98.31 98 GLU A C 1
ATOM 780 O O . GLU A 1 98 ? 8.137 6.897 -18.885 1.00 98.31 98 GLU A O 1
ATOM 785 N N . GLU A 1 99 ? 7.882 7.901 -20.878 1.00 98.56 99 GLU A N 1
ATOM 786 C CA . GLU A 1 99 ? 6.737 8.725 -20.477 1.00 98.56 99 GLU A CA 1
ATOM 787 C C . GLU A 1 99 ? 5.538 7.866 -20.052 1.00 98.56 99 GLU A C 1
ATOM 789 O O . GLU A 1 99 ? 4.933 8.105 -19.001 1.00 98.56 99 GLU A O 1
ATOM 794 N N . TYR A 1 100 ? 5.203 6.833 -20.833 1.00 98.50 100 TYR A N 1
ATOM 795 C CA . TYR A 1 100 ? 4.092 5.929 -20.537 1.00 98.50 100 TYR A CA 1
ATOM 796 C C . TYR A 1 100 ? 4.308 5.158 -19.231 1.00 98.50 100 TYR A C 1
ATOM 798 O O . TYR A 1 100 ? 3.399 5.087 -18.391 1.00 98.50 100 TYR A O 1
ATOM 806 N N . LEU A 1 101 ? 5.503 4.592 -19.037 1.00 98.62 101 LEU A N 1
ATOM 807 C CA . LEU A 1 101 ? 5.860 3.860 -17.825 1.00 98.62 101 LEU A CA 1
ATOM 808 C C . LEU A 1 101 ? 5.831 4.783 -16.610 1.00 98.62 101 LEU A C 1
ATOM 810 O O . LEU A 1 101 ? 5.179 4.456 -15.619 1.00 98.62 101 LEU A O 1
ATOM 814 N N . THR A 1 102 ? 6.453 5.958 -16.706 1.00 98.62 102 THR A N 1
ATOM 815 C CA . THR A 1 102 ? 6.483 6.944 -15.618 1.00 98.62 102 THR A CA 1
ATOM 816 C C . THR A 1 102 ? 5.071 7.375 -15.231 1.00 98.62 102 THR A C 1
ATOM 818 O O . THR A 1 102 ? 4.712 7.326 -14.055 1.00 98.62 102 THR A O 1
ATOM 821 N N . ASN A 1 103 ? 4.223 7.709 -16.209 1.00 98.75 103 ASN A N 1
ATOM 822 C CA . ASN A 1 103 ? 2.841 8.113 -15.960 1.00 98.75 103 ASN A CA 1
ATOM 823 C C . ASN A 1 103 ? 2.014 6.990 -15.314 1.00 98.75 103 ASN A C 1
ATOM 825 O O . ASN A 1 103 ? 1.264 7.225 -14.364 1.00 98.75 103 ASN A O 1
ATOM 829 N N . THR A 1 104 ? 2.164 5.760 -15.809 1.00 98.62 104 THR A N 1
ATOM 830 C CA . THR A 1 104 ? 1.441 4.593 -15.291 1.00 98.62 104 THR A CA 1
ATOM 831 C C . THR A 1 104 ? 1.865 4.268 -13.863 1.00 98.62 104 THR A C 1
ATOM 833 O O . THR A 1 104 ? 1.015 4.028 -13.004 1.00 98.62 104 THR A O 1
ATOM 836 N N . LEU A 1 105 ? 3.170 4.284 -13.590 1.00 98.69 105 LEU A N 1
ATOM 837 C CA . LEU A 1 105 ? 3.710 4.035 -12.258 1.00 98.69 105 LEU A CA 1
ATOM 838 C C . LEU A 1 105 ? 3.301 5.134 -11.279 1.00 98.69 105 LEU A C 1
ATOM 840 O O . LEU A 1 105 ? 2.862 4.816 -10.179 1.00 98.69 105 LEU A O 1
ATOM 844 N N . GLN A 1 106 ? 3.353 6.405 -11.685 1.00 98.69 106 GLN A N 1
ATOM 845 C CA . GLN A 1 106 ? 2.915 7.523 -10.850 1.00 98.69 106 GLN A CA 1
ATOM 846 C C . GLN A 1 106 ? 1.425 7.421 -10.497 1.00 98.69 106 GLN A C 1
ATOM 848 O O . GLN A 1 106 ? 1.060 7.592 -9.336 1.00 98.69 106 GLN A O 1
ATOM 853 N N . LYS A 1 107 ? 0.563 7.079 -11.464 1.00 98.75 107 LYS A N 1
ATOM 854 C CA . LYS A 1 107 ? -0.869 6.843 -11.211 1.00 98.75 107 LYS A CA 1
ATOM 855 C C . LYS A 1 107 ? -1.096 5.699 -10.224 1.00 98.75 107 LYS A C 1
ATOM 857 O O . LYS A 1 107 ? -1.857 5.867 -9.277 1.00 98.75 107 LYS A O 1
ATOM 862 N N . LYS A 1 108 ? -0.417 4.562 -10.416 1.00 98.69 108 LYS A N 1
ATOM 863 C CA . LYS A 1 108 ? -0.507 3.416 -9.496 1.00 98.69 108 LYS A CA 1
ATOM 864 C C . LYS A 1 108 ? 0.003 3.760 -8.098 1.00 98.69 108 LYS A C 1
ATOM 866 O O . LYS A 1 108 ? -0.600 3.342 -7.119 1.00 98.69 108 LYS A O 1
ATOM 871 N N . LEU A 1 109 ? 1.082 4.533 -7.997 1.00 98.75 109 LEU A N 1
ATOM 872 C CA . LEU A 1 109 ? 1.628 4.977 -6.718 1.00 98.75 109 LEU A CA 1
ATOM 873 C C . LEU A 1 109 ? 0.628 5.859 -5.965 1.00 98.75 109 LEU A C 1
ATOM 875 O O . LEU A 1 109 ? 0.377 5.613 -4.791 1.00 98.75 109 LEU A O 1
ATOM 879 N N . LEU A 1 110 ? 0.030 6.841 -6.644 1.00 98.62 110 LEU A N 1
ATOM 880 C CA . LEU A 1 110 ? -0.993 7.709 -6.055 1.00 98.62 110 LEU A CA 1
ATOM 881 C C . LEU A 1 110 ? -2.233 6.917 -5.626 1.00 98.62 110 LEU A C 1
ATOM 883 O O . LEU A 1 110 ? -2.767 7.153 -4.546 1.00 98.62 110 LEU A O 1
ATOM 887 N N . GLN A 1 111 ? -2.664 5.950 -6.439 1.00 98.62 111 GLN A N 1
ATOM 888 C CA . GLN A 1 111 ? -3.766 5.060 -6.085 1.00 98.62 111 GLN A CA 1
ATOM 889 C C . GLN A 1 111 ? -3.453 4.268 -4.808 1.00 98.62 111 GLN A C 1
ATOM 891 O O . GLN A 1 111 ? -4.252 4.279 -3.878 1.00 98.62 111 GLN A O 1
ATOM 896 N N . LEU A 1 112 ? -2.276 3.640 -4.729 1.00 98.69 112 LEU A N 1
ATOM 897 C CA . LEU A 1 112 ? -1.859 2.879 -3.548 1.00 98.69 112 LEU A CA 1
ATOM 898 C C . LEU A 1 112 ? -1.715 3.761 -2.305 1.00 98.69 112 LEU A C 1
ATOM 900 O O . LEU A 1 112 ? -2.042 3.324 -1.207 1.00 98.69 112 LEU A O 1
ATOM 904 N N . GLN A 1 113 ? -1.239 4.998 -2.457 1.00 98.69 113 GLN A N 1
ATOM 905 C CA . GLN A 1 113 ? -1.190 5.963 -1.358 1.00 98.69 113 GLN A CA 1
ATOM 906 C C . GLN A 1 113 ? -2.594 6.288 -0.846 1.00 98.69 113 GLN A C 1
ATOM 908 O O . GLN A 1 113 ? -2.818 6.261 0.359 1.00 98.69 113 GLN A O 1
ATOM 913 N N . HIS A 1 114 ? -3.550 6.516 -1.747 1.00 98.62 114 HIS A N 1
ATOM 914 C CA . HIS A 1 114 ? -4.929 6.793 -1.363 1.00 98.62 114 HIS A CA 1
ATOM 915 C C . HIS A 1 114 ? -5.614 5.588 -0.702 1.00 98.62 114 HIS A C 1
ATOM 917 O O . HIS A 1 114 ? -6.265 5.739 0.329 1.00 98.62 114 HIS A O 1
ATOM 923 N N . GLU A 1 115 ? -5.435 4.385 -1.257 1.00 98.56 115 GLU A N 1
ATOM 924 C CA . GLU A 1 115 ? -5.934 3.138 -0.665 1.00 98.56 115 GLU A CA 1
ATOM 925 C C . GLU A 1 115 ? -5.337 2.914 0.729 1.00 98.56 115 GLU A C 1
ATOM 927 O O . GLU A 1 115 ? -6.063 2.583 1.665 1.00 98.56 115 GLU A O 1
ATOM 932 N N . LYS A 1 116 ? -4.034 3.169 0.896 1.00 98.62 116 LYS A N 1
ATOM 933 C CA . LYS A 1 116 ? -3.363 3.100 2.195 1.00 98.62 116 LYS A CA 1
ATOM 934 C C . LYS A 1 116 ? -3.970 4.086 3.197 1.00 98.62 116 LYS A C 1
ATOM 936 O O . LYS A 1 116 ? -4.351 3.663 4.281 1.00 98.62 116 LYS A O 1
ATOM 941 N N . GLU A 1 117 ? -4.096 5.363 2.839 1.00 98.69 117 GLU A N 1
ATOM 942 C CA . GLU A 1 117 ? -4.696 6.381 3.716 1.00 98.69 117 GLU A CA 1
ATOM 943 C C . GLU A 1 117 ? -6.143 6.037 4.096 1.00 98.69 117 GLU A C 1
ATOM 945 O O . GLU A 1 117 ? -6.586 6.298 5.214 1.00 98.69 117 GLU A O 1
ATOM 950 N N . HIS A 1 118 ? -6.907 5.466 3.163 1.00 98.44 118 HIS A N 1
ATOM 951 C CA . HIS A 1 118 ? -8.274 5.033 3.418 1.00 98.44 118 HIS A CA 1
ATOM 952 C C . HIS A 1 118 ? -8.326 3.879 4.427 1.00 98.44 118 HIS A C 1
ATOM 954 O O . HIS A 1 118 ? -9.101 3.940 5.382 1.00 98.44 118 HIS A O 1
ATOM 960 N N . LEU A 1 119 ? -7.472 2.867 4.253 1.00 98.56 119 LEU A N 1
ATOM 961 C CA . LEU A 1 119 ? -7.369 1.739 5.179 1.00 98.56 119 LEU A CA 1
ATOM 962 C C . LEU A 1 119 ? -6.875 2.171 6.564 1.00 98.56 119 LEU A C 1
ATOM 964 O O . LEU A 1 119 ? -7.398 1.687 7.563 1.00 98.56 119 LEU A O 1
ATOM 968 N N . GLU A 1 120 ? -5.920 3.101 6.638 1.00 98.44 120 GLU A N 1
ATOM 969 C CA . GLU A 1 120 ? -5.450 3.673 7.907 1.00 98.44 120 GLU A CA 1
ATOM 970 C C . GLU A 1 120 ? -6.598 4.357 8.663 1.00 98.44 120 GLU A C 1
ATOM 972 O O . GLU A 1 120 ? -6.795 4.080 9.843 1.00 98.44 120 GLU A O 1
ATOM 977 N N . LYS A 1 121 ? -7.436 5.145 7.977 1.00 98.56 121 LYS A N 1
ATOM 978 C CA . LYS A 1 121 ? -8.621 5.779 8.587 1.00 98.56 121 LYS A CA 1
ATOM 979 C C . LYS A 1 121 ? -9.661 4.772 9.075 1.00 98.56 121 LYS A C 1
ATOM 981 O O . LYS A 1 121 ? -10.236 4.965 10.144 1.00 98.56 121 LYS A O 1
ATOM 986 N N . ILE A 1 122 ? -9.927 3.716 8.299 1.00 98.44 122 ILE A N 1
ATOM 987 C CA . ILE A 1 122 ? -10.851 2.648 8.718 1.00 98.44 122 ILE A CA 1
ATOM 988 C C . ILE A 1 122 ? -10.311 1.970 9.976 1.00 98.44 122 ILE A C 1
ATOM 990 O O . ILE A 1 122 ? -11.043 1.822 10.952 1.00 98.44 122 ILE A O 1
ATOM 994 N N . LEU A 1 123 ? -9.025 1.617 9.978 1.00 98.50 123 LEU A N 1
ATOM 995 C CA . LEU A 1 123 ? -8.383 0.956 11.106 1.00 98.50 123 LEU A CA 1
ATOM 996 C C . LEU A 1 123 ? -8.413 1.827 12.368 1.00 98.50 123 LEU A C 1
ATOM 998 O O . LEU A 1 123 ? -8.738 1.326 13.442 1.00 98.50 123 LEU A O 1
ATOM 1002 N N . GLU A 1 124 ? -8.102 3.119 12.250 1.00 98.31 124 GLU A N 1
ATOM 1003 C CA . GLU A 1 124 ? -8.188 4.072 13.361 1.00 98.31 124 GLU A CA 1
ATOM 1004 C C . GLU A 1 124 ? -9.609 4.132 13.936 1.00 98.31 124 GLU A C 1
ATOM 1006 O O . GLU A 1 124 ? -9.788 4.044 15.153 1.00 98.31 124 GLU A O 1
ATOM 1011 N N . HIS A 1 125 ? -10.627 4.203 13.074 1.00 98.12 125 HIS A N 1
ATOM 1012 C CA . HIS A 1 125 ? -12.023 4.238 13.503 1.00 98.12 125 HIS A CA 1
ATOM 1013 C C . HIS A 1 125 ? -12.470 2.932 14.179 1.00 98.12 125 HIS A C 1
ATOM 1015 O O . HIS A 1 125 ? -13.136 2.956 15.216 1.00 98.12 125 HIS A O 1
ATOM 1021 N N . GLU A 1 126 ? -12.091 1.775 13.633 1.00 98.06 126 GLU A N 1
ATOM 1022 C CA . GLU A 1 126 ? -12.380 0.473 14.240 1.00 98.06 126 GLU A CA 1
ATOM 1023 C C . GLU A 1 126 ? -11.707 0.324 15.607 1.00 98.06 126 GLU A C 1
ATOM 1025 O O . GLU A 1 126 ? -12.343 -0.119 16.568 1.00 98.06 126 GLU A O 1
ATOM 1030 N N . GLN A 1 127 ? -10.443 0.741 15.724 1.00 98.44 127 GLN A N 1
ATOM 1031 C CA . GLN A 1 127 ? -9.724 0.746 16.996 1.00 98.44 127 GLN A CA 1
ATOM 1032 C C . GLN A 1 127 ? -10.407 1.658 18.016 1.00 98.44 127 GLN A C 1
ATOM 1034 O O . GLN A 1 127 ? -10.625 1.237 19.154 1.00 98.44 127 GLN A O 1
ATOM 1039 N N . GLU A 1 128 ? -10.802 2.868 17.618 1.00 98.44 128 GLU A N 1
ATOM 1040 C CA . GLU A 1 128 ? -11.543 3.787 18.480 1.00 98.44 128 GLU A CA 1
ATOM 1041 C C . GLU A 1 128 ? -12.868 3.166 18.954 1.00 98.44 128 GLU A C 1
ATOM 1043 O O . GLU A 1 128 ? -13.170 3.182 20.150 1.00 98.44 128 GLU A O 1
ATOM 1048 N N . ASN A 1 129 ? -13.632 2.546 18.052 1.00 98.31 129 ASN A N 1
ATOM 1049 C CA . ASN A 1 129 ? -14.893 1.879 18.380 1.00 98.31 129 ASN A CA 1
ATOM 1050 C C . ASN A 1 129 ? -14.700 0.735 19.385 1.00 98.31 129 ASN A C 1
ATOM 1052 O O . ASN A 1 129 ? -15.453 0.628 20.360 1.00 98.31 129 ASN A O 1
ATOM 1056 N N . VAL A 1 130 ? -13.681 -0.107 19.186 1.00 98.25 130 VAL A N 1
ATOM 1057 C CA . VAL A 1 130 ? -13.354 -1.207 20.106 1.00 98.25 130 VAL A CA 1
ATOM 1058 C C . VAL A 1 130 ? -12.946 -0.666 21.474 1.00 98.25 130 VAL A C 1
ATOM 1060 O O . VAL A 1 130 ? -13.467 -1.130 22.492 1.00 98.25 130 VAL A O 1
ATOM 1063 N N . VAL A 1 131 ? -12.071 0.342 21.517 1.00 98.50 131 VAL A N 1
ATOM 1064 C CA . VAL A 1 131 ? -11.634 0.983 22.766 1.00 98.50 131 VAL A CA 1
ATOM 1065 C C . VAL A 1 131 ? -12.821 1.603 23.501 1.00 98.50 131 VAL A C 1
ATOM 1067 O O . VAL A 1 131 ? -12.973 1.389 24.704 1.00 98.50 131 VAL A O 1
ATOM 1070 N N . ASN A 1 132 ? -13.703 2.308 22.793 1.00 98.56 132 ASN A N 1
ATOM 1071 C CA . ASN A 1 132 ? -14.902 2.907 23.372 1.00 98.56 132 ASN A CA 1
ATOM 1072 C C . ASN A 1 132 ? -15.848 1.844 23.945 1.00 98.56 132 ASN A C 1
ATOM 1074 O O . ASN A 1 132 ? -16.327 1.996 25.071 1.00 98.56 132 ASN A O 1
ATOM 1078 N N . LYS A 1 133 ? -16.064 0.733 23.231 1.00 98.56 133 LYS A N 1
ATOM 1079 C CA . LYS A 1 133 ? -16.891 -0.385 23.710 1.00 98.56 133 LYS A CA 1
ATOM 1080 C C . LYS A 1 133 ? -16.297 -1.038 24.959 1.00 98.56 133 LYS A C 1
ATOM 1082 O O . LYS A 1 133 ? -17.014 -1.259 25.934 1.00 98.56 133 LYS A O 1
ATOM 1087 N N . MET A 1 134 ? -14.990 -1.300 24.966 1.00 98.12 134 MET A N 1
ATOM 1088 C CA . MET A 1 134 ? -14.300 -1.859 26.133 1.00 98.12 134 MET A CA 1
ATOM 1089 C C . MET A 1 134 ? -14.348 -0.907 27.328 1.00 98.12 134 MET A C 1
ATOM 1091 O O . MET A 1 134 ? -14.645 -1.334 28.442 1.00 98.12 134 MET A O 1
ATOM 1095 N N . LYS A 1 135 ? -14.119 0.390 27.108 1.00 98.06 135 LYS A N 1
ATOM 1096 C CA . LYS A 1 135 ? -14.209 1.411 28.155 1.00 98.06 135 LYS A CA 1
ATOM 1097 C C . LYS A 1 135 ? -15.604 1.446 28.780 1.00 98.06 135 LYS A C 1
ATOM 1099 O O . LYS A 1 135 ? -15.720 1.400 30.000 1.00 98.06 135 LYS A O 1
ATOM 1104 N N . GLN A 1 136 ? -16.659 1.433 27.964 1.00 98.44 136 GLN A N 1
ATOM 1105 C CA . GLN A 1 136 ? -18.039 1.376 28.454 1.00 98.44 136 GLN A CA 1
ATOM 1106 C C . GLN A 1 136 ? -18.314 0.117 29.288 1.00 98.44 136 GLN A C 1
ATOM 1108 O O . GLN A 1 136 ? -18.962 0.207 30.332 1.00 98.44 136 GLN A O 1
ATOM 1113 N N . GLN A 1 137 ? -17.806 -1.046 28.865 1.00 98.44 137 GLN A N 1
ATOM 1114 C CA . GLN A 1 137 ? -17.929 -2.294 29.626 1.00 98.44 137 GLN A CA 1
ATOM 1115 C C . GLN A 1 137 ? -17.187 -2.230 30.965 1.00 98.44 137 GLN A C 1
ATOM 1117 O O . GLN A 1 137 ? -17.729 -2.651 31.986 1.00 98.44 137 GLN A O 1
ATOM 1122 N N . VAL A 1 138 ? -15.975 -1.669 30.985 1.00 98.38 138 VAL A N 1
ATOM 1123 C CA . VAL A 1 138 ? -15.210 -1.456 32.221 1.00 98.38 138 VAL A CA 1
ATOM 1124 C C . VAL A 1 138 ? -15.968 -0.527 33.166 1.00 98.38 138 VAL A C 1
ATOM 1126 O O . VAL A 1 138 ? -16.149 -0.873 34.332 1.00 98.38 138 VAL A O 1
ATOM 1129 N N . ASP A 1 139 ? -16.471 0.604 32.670 1.00 98.44 139 ASP A N 1
ATOM 1130 C CA . ASP A 1 139 ? -17.233 1.563 33.474 1.00 98.44 139 ASP A CA 1
ATOM 1131 C C . ASP A 1 139 ? -18.524 0.937 34.031 1.00 98.44 139 ASP A C 1
ATOM 1133 O O . ASP A 1 139 ? -18.911 1.202 35.172 1.00 98.44 139 ASP A O 1
ATOM 1137 N N . GLN A 1 140 ? -19.192 0.085 33.248 1.00 98.38 140 GLN A N 1
ATOM 1138 C CA . GLN A 1 140 ? -20.375 -0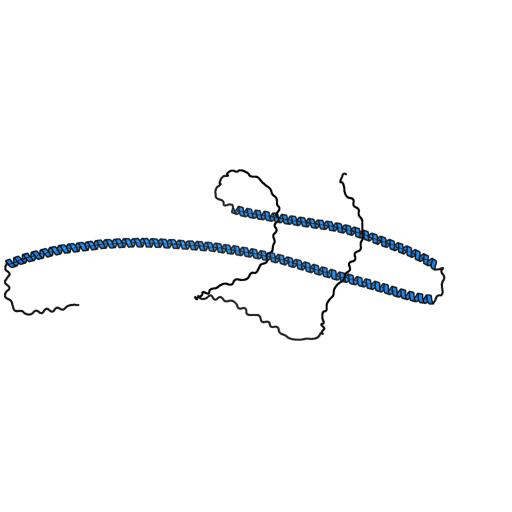.661 33.679 1.00 98.38 140 GLN A CA 1
ATOM 1139 C C . GLN A 1 140 ? -20.039 -1.646 34.805 1.00 98.38 140 GLN A C 1
ATOM 1141 O O . GLN A 1 140 ? -20.670 -1.605 35.862 1.00 98.38 140 GLN A O 1
ATOM 1146 N N . LEU A 1 141 ? -19.011 -2.479 34.624 1.00 98.44 141 LEU A N 1
ATOM 1147 C CA . LEU A 1 141 ? -18.569 -3.441 35.637 1.00 98.44 141 LEU A CA 1
ATOM 1148 C C . LEU A 1 141 ? -18.088 -2.746 36.916 1.00 98.44 141 LEU A C 1
ATOM 1150 O O . LEU A 1 141 ? -18.337 -3.225 38.023 1.00 98.44 141 LEU A O 1
ATOM 1154 N N . GLN A 1 142 ? -17.424 -1.596 36.794 1.00 98.25 142 GLN A N 1
ATOM 1155 C CA . GLN A 1 142 ? -17.033 -0.783 37.944 1.00 98.25 142 GLN A CA 1
ATOM 1156 C C . GLN A 1 142 ? -18.257 -0.268 38.710 1.00 98.25 142 GLN A C 1
ATOM 1158 O O . GLN A 1 142 ? -18.286 -0.366 39.939 1.00 98.25 142 GLN A O 1
ATOM 1163 N N . ARG A 1 143 ? -19.290 0.222 38.009 1.00 98.19 143 ARG A N 1
ATOM 1164 C CA . ARG A 1 143 ? -20.558 0.642 38.629 1.00 98.19 143 ARG A CA 1
ATOM 1165 C C . ARG A 1 143 ? -21.248 -0.520 39.341 1.00 98.19 143 ARG A C 1
ATOM 1167 O O . ARG A 1 143 ? -21.632 -0.377 40.501 1.00 98.19 143 ARG A O 1
ATOM 1174 N N . GLU A 1 144 ? -21.343 -1.680 38.701 1.00 98.38 144 GLU A N 1
ATOM 1175 C CA . GLU A 1 144 ? -21.915 -2.890 39.303 1.00 98.38 144 GLU A CA 1
ATOM 1176 C C . GLU A 1 144 ? -21.140 -3.344 40.541 1.00 98.38 144 GLU A C 1
ATOM 1178 O O . GLU A 1 144 ? -21.745 -3.643 41.572 1.00 98.38 144 GLU A O 1
ATOM 1183 N N . LYS A 1 145 ? -19.803 -3.319 40.493 1.00 98.31 145 LYS A N 1
ATOM 1184 C CA . LYS A 1 145 ? -18.948 -3.636 41.643 1.00 98.31 145 LYS A CA 1
ATOM 1185 C C . LYS A 1 145 ? -19.231 -2.714 42.828 1.00 98.31 145 LYS A C 1
ATOM 1187 O O . LYS A 1 145 ? -19.355 -3.194 43.954 1.00 98.31 145 LYS A O 1
ATOM 1192 N N . VAL A 1 146 ? -19.345 -1.405 42.593 1.00 98.31 146 VAL A N 1
ATOM 1193 C CA . VAL A 1 146 ? -19.663 -0.428 43.649 1.00 98.31 146 VAL A CA 1
ATOM 1194 C C . VAL A 1 146 ? -21.057 -0.680 44.223 1.00 98.31 146 VAL A C 1
ATOM 1196 O O . VAL A 1 146 ? -21.220 -0.704 45.445 1.00 98.31 146 VAL A O 1
ATOM 1199 N N . LEU A 1 147 ? -22.053 -0.931 43.370 1.00 98.19 147 LEU A N 1
ATOM 1200 C CA . LEU A 1 147 ? -23.415 -1.251 43.803 1.00 98.19 147 LEU A CA 1
ATOM 1201 C C . LEU A 1 147 ? -23.458 -2.522 44.658 1.00 98.19 147 LEU A C 1
ATOM 1203 O O . LEU A 1 147 ? -24.050 -2.517 45.739 1.00 98.19 147 LEU A O 1
ATOM 1207 N N . MET A 1 148 ? -22.790 -3.590 44.219 1.00 97.88 148 MET A N 1
ATOM 1208 C CA . MET A 1 148 ? -22.712 -4.845 44.968 1.00 97.88 148 MET A CA 1
ATOM 1209 C C . MET A 1 148 ? -21.969 -4.673 46.289 1.00 97.88 148 MET A C 1
ATOM 1211 O O . MET A 1 148 ? -22.436 -5.163 47.314 1.00 97.88 148 MET A O 1
ATOM 1215 N N . SER A 1 149 ? -20.871 -3.914 46.302 1.00 97.94 149 SER A N 1
ATOM 1216 C CA . SER A 1 149 ? -20.153 -3.578 47.533 1.00 97.94 149 SER A CA 1
ATOM 1217 C C . SER A 1 149 ? -21.034 -2.800 48.516 1.00 97.94 149 SER A C 1
ATOM 1219 O O . SER A 1 149 ? -21.014 -3.082 49.713 1.00 97.94 149 SER A O 1
ATOM 1221 N N . SER A 1 150 ? -21.833 -1.843 48.032 1.00 98.12 150 SER A N 1
ATOM 1222 C CA . SER A 1 150 ? -22.780 -1.095 48.867 1.00 98.12 150 SER A CA 1
ATOM 1223 C C . SER A 1 150 ? -23.873 -2.005 49.427 1.00 98.12 150 SER A C 1
ATOM 1225 O O . SER A 1 150 ? -24.164 -1.954 50.621 1.00 98.12 150 SER A O 1
ATOM 1227 N N . LYS A 1 151 ? -24.447 -2.885 48.596 1.00 97.94 151 LYS A N 1
ATOM 1228 C CA . LYS A 1 151 ? -25.458 -3.861 49.024 1.00 97.94 151 LYS A CA 1
ATOM 1229 C C . LYS A 1 151 ? -24.906 -4.824 50.075 1.00 97.94 151 LYS A C 1
ATOM 1231 O O . LYS A 1 151 ? -25.571 -5.073 51.074 1.00 97.94 151 LYS A O 1
ATOM 1236 N N . LEU A 1 152 ? -23.687 -5.321 49.878 1.00 98.44 152 LEU A N 1
ATOM 1237 C CA . LEU A 1 152 ? -23.015 -6.202 50.828 1.00 98.44 152 LEU A CA 1
ATOM 1238 C C . LEU A 1 152 ? -22.782 -5.500 52.172 1.00 98.44 152 LEU A C 1
ATOM 1240 O O . LEU A 1 152 ? -23.098 -6.070 53.209 1.00 98.44 152 LEU A O 1
ATOM 1244 N N . SER A 1 153 ? -22.319 -4.247 52.157 1.00 97.88 153 SER A N 1
ATOM 1245 C CA . SER A 1 153 ? -22.159 -3.450 53.379 1.00 97.88 153 SER A CA 1
ATOM 1246 C C . SER A 1 153 ? -23.492 -3.204 54.097 1.00 97.88 153 SER A C 1
ATOM 1248 O O . SER A 1 153 ? -23.551 -3.321 55.319 1.00 97.88 153 SER A O 1
ATOM 1250 N N . LYS A 1 154 ? -24.583 -2.935 53.364 1.00 97.94 154 LYS A N 1
ATOM 1251 C CA . LYS A 1 154 ? -25.929 -2.809 53.953 1.00 97.94 154 LYS A CA 1
ATOM 1252 C C . LYS A 1 154 ? -26.374 -4.099 54.638 1.00 97.94 154 LYS A C 1
ATOM 1254 O O . LYS A 1 154 ? -26.736 -4.051 55.804 1.00 97.94 154 LYS A O 1
ATOM 1259 N N . LEU A 1 155 ? -26.259 -5.239 53.956 1.00 98.12 155 LEU A N 1
ATOM 1260 C CA . LEU A 1 155 ? -26.608 -6.545 54.527 1.00 98.12 155 LEU A CA 1
ATOM 1261 C C . LEU A 1 155 ? -25.744 -6.894 55.743 1.00 98.12 155 LEU A C 1
ATOM 1263 O O . LEU A 1 155 ? -26.245 -7.459 56.708 1.00 98.12 155 LEU A O 1
ATOM 1267 N N . GLN A 1 156 ? -24.455 -6.546 55.725 1.00 98.25 156 GLN A N 1
ATOM 1268 C CA . GLN A 1 156 ? -23.577 -6.711 56.885 1.00 98.25 156 GLN A CA 1
ATOM 1269 C C . GLN A 1 156 ? -24.034 -5.847 58.066 1.00 98.25 156 GLN A C 1
ATOM 1271 O O . GLN A 1 156 ? -24.077 -6.340 59.189 1.00 98.25 156 GLN A O 1
ATOM 1276 N N . ASN A 1 157 ? -24.422 -4.594 57.822 1.00 98.00 157 ASN A N 1
ATOM 1277 C CA . ASN A 1 157 ? -24.938 -3.712 58.868 1.00 98.00 157 ASN A CA 1
ATOM 1278 C C . ASN A 1 157 ? -26.283 -4.203 59.421 1.00 98.00 157 ASN A C 1
ATOM 1280 O O . ASN A 1 157 ? -26.459 -4.237 60.634 1.00 98.00 157 ASN A O 1
ATOM 1284 N N . GLU A 1 158 ? -27.213 -4.611 58.556 1.00 97.94 158 GLU A N 1
ATOM 1285 C CA . GLU A 1 158 ? -28.506 -5.192 58.948 1.00 97.94 158 GLU A CA 1
ATOM 1286 C C . GLU A 1 158 ? -28.311 -6.479 59.756 1.00 97.94 158 GLU A C 1
ATOM 1288 O O . GLU A 1 158 ? -28.933 -6.651 60.800 1.00 97.94 158 GLU A O 1
ATOM 1293 N N . LYS A 1 159 ? -27.383 -7.348 59.334 1.00 98.19 159 LYS A N 1
ATOM 1294 C CA . LYS A 1 159 ? -27.004 -8.550 60.083 1.00 98.19 159 LYS A CA 1
ATOM 1295 C C . LYS A 1 159 ? -26.534 -8.197 61.493 1.00 98.19 159 LYS A C 1
ATOM 1297 O O . LYS A 1 159 ? -27.053 -8.762 62.446 1.00 98.19 159 LYS A O 1
ATOM 1302 N N . VAL A 1 160 ? -25.609 -7.245 61.627 1.00 98.38 160 VAL A N 1
ATOM 1303 C CA . VAL A 1 160 ? -25.114 -6.798 62.940 1.00 98.38 160 VAL A CA 1
ATOM 1304 C C . VAL A 1 160 ? -26.245 -6.210 63.791 1.00 98.38 160 VAL A C 1
ATOM 1306 O O . VAL A 1 160 ? -26.309 -6.470 64.988 1.00 98.38 160 VAL A O 1
ATOM 1309 N N . GLN A 1 161 ? -27.167 -5.446 63.198 1.00 97.69 161 GLN A N 1
ATOM 1310 C CA . GLN A 1 161 ? -28.323 -4.903 63.921 1.00 97.69 161 GLN A CA 1
ATOM 1311 C C . GLN A 1 161 ? -29.240 -6.007 64.458 1.00 97.69 161 GLN A C 1
ATOM 1313 O O . GLN A 1 161 ? -29.669 -5.927 65.608 1.00 97.69 161 GLN A O 1
ATOM 1318 N N . ILE A 1 162 ? -29.514 -7.034 63.651 1.00 98.06 162 ILE A N 1
ATOM 1319 C CA . ILE A 1 162 ? -30.333 -8.182 64.058 1.00 98.06 162 ILE A CA 1
ATOM 1320 C C . ILE A 1 162 ? -29.616 -8.999 65.138 1.00 98.06 162 ILE A C 1
ATOM 1322 O O . ILE A 1 162 ? -30.248 -9.377 66.118 1.00 98.06 162 ILE A O 1
ATOM 1326 N N . GLU A 1 163 ? -28.311 -9.240 64.990 1.00 97.38 163 GLU A N 1
ATOM 1327 C CA . GLU A 1 163 ? -27.496 -9.935 65.997 1.00 97.38 163 GLU A CA 1
ATOM 1328 C C . GLU A 1 163 ? -27.542 -9.196 67.344 1.00 97.38 163 GLU A C 1
ATOM 1330 O O . GLU A 1 163 ? -27.868 -9.805 68.360 1.00 97.38 163 GLU A O 1
ATOM 1335 N N . ASN A 1 164 ? -27.359 -7.872 67.345 1.00 97.94 164 ASN A N 1
ATOM 1336 C CA . ASN A 1 164 ? -27.454 -7.056 68.559 1.00 97.94 164 ASN A CA 1
ATOM 1337 C C . ASN A 1 164 ? -28.862 -7.074 69.183 1.00 97.94 164 ASN A C 1
ATOM 1339 O O . ASN A 1 164 ? -28.995 -7.113 70.404 1.00 97.94 164 ASN A O 1
ATOM 1343 N N . ALA A 1 165 ? -29.922 -7.017 68.368 1.00 97.69 165 ALA A N 1
ATOM 1344 C CA . ALA A 1 165 ? -31.300 -7.084 68.861 1.00 97.69 165 ALA A CA 1
ATOM 1345 C C . ALA A 1 165 ? -31.599 -8.451 69.497 1.00 97.69 165 ALA A C 1
ATOM 1347 O O . ALA A 1 165 ? -32.192 -8.522 70.574 1.00 97.69 165 ALA A O 1
ATOM 1348 N N . LEU A 1 166 ? -31.125 -9.528 68.866 1.00 98.06 166 LEU A N 1
ATOM 1349 C CA . LEU A 1 166 ? -31.253 -10.885 69.380 1.00 98.06 166 LEU A CA 1
ATOM 1350 C C . LEU A 1 166 ? -30.515 -11.054 70.715 1.00 98.06 166 LEU A C 1
ATOM 1352 O O . LEU A 1 166 ? -31.077 -11.624 71.649 1.00 98.06 166 LEU A O 1
ATOM 1356 N N . GLU A 1 167 ? -29.287 -10.543 70.831 1.00 97.25 167 GLU A N 1
ATOM 1357 C CA . GLU A 1 167 ? -28.527 -10.558 72.088 1.00 97.25 167 GLU A CA 1
ATOM 1358 C C . GLU A 1 167 ? -29.270 -9.808 73.205 1.00 97.25 167 GLU A C 1
ATOM 1360 O O . GLU A 1 167 ? -29.419 -10.338 74.306 1.00 97.25 167 GLU A O 1
ATOM 1365 N N . GLN A 1 168 ? -29.832 -8.630 72.917 1.00 97.56 168 GLN A N 1
ATOM 1366 C CA . GLN A 1 168 ? -30.620 -7.862 73.890 1.00 97.56 168 GLN A CA 1
ATOM 1367 C C . GLN A 1 168 ? -31.876 -8.609 74.359 1.00 97.56 168 GLN A C 1
ATOM 1369 O O . GLN A 1 168 ? -32.188 -8.608 75.553 1.00 97.56 168 GLN A O 1
ATOM 1374 N N . GLU A 1 169 ? -32.605 -9.268 73.453 1.00 97.12 169 GLU A N 1
ATOM 1375 C CA . GLU A 1 169 ? -33.762 -10.094 73.818 1.00 97.12 169 GLU A CA 1
ATOM 1376 C C . GLU A 1 169 ? -33.355 -11.297 74.676 1.00 97.12 169 GLU A C 1
ATOM 1378 O O . GLU A 1 169 ? -34.023 -11.610 75.669 1.00 97.12 169 GLU A O 1
ATOM 1383 N N . GLN A 1 170 ? -32.241 -11.952 74.334 1.00 97.94 170 GLN A N 1
ATOM 1384 C CA . GLN A 1 170 ? -31.687 -13.054 75.119 1.00 97.94 170 GLN A CA 1
ATOM 1385 C C . GLN A 1 170 ? -31.298 -12.594 76.527 1.00 97.94 170 GLN A C 1
ATOM 1387 O O . GLN A 1 170 ? -31.724 -13.211 77.507 1.00 97.94 170 GLN A O 1
ATOM 1392 N N . GLU A 1 171 ? -30.564 -11.488 76.659 1.00 97.38 171 GLU A N 1
ATOM 1393 C CA . GLU A 1 171 ? -30.212 -10.895 77.952 1.00 97.38 171 GLU A CA 1
ATOM 1394 C C . GLU A 1 171 ? -31.455 -10.509 78.760 1.00 97.38 171 GLU A C 1
ATOM 1396 O O . GLU A 1 171 ? -31.541 -10.794 79.959 1.00 97.38 171 GLU A O 1
ATOM 1401 N N . PHE A 1 172 ? -32.459 -9.904 78.120 1.00 97.94 172 PHE A N 1
ATOM 1402 C CA . PHE A 1 172 ? -33.723 -9.560 78.766 1.00 97.94 172 PHE A CA 1
ATOM 1403 C C . PHE A 1 172 ? -34.441 -10.802 79.312 1.00 97.94 172 PHE A C 1
ATOM 1405 O O . PHE A 1 172 ? -34.885 -10.805 80.467 1.00 97.94 172 PHE A O 1
ATOM 1412 N N . MET A 1 173 ? -34.526 -11.877 78.523 1.00 97.38 173 MET A N 1
ATOM 1413 C CA . MET A 1 173 ? -35.109 -13.147 78.959 1.00 97.38 173 MET A CA 1
ATOM 1414 C C . MET A 1 173 ? -34.322 -13.775 80.109 1.00 97.38 173 MET A C 1
ATOM 1416 O O . MET A 1 173 ? -34.931 -14.180 81.101 1.00 97.38 173 MET A O 1
ATOM 1420 N N . ILE A 1 174 ? -32.989 -13.817 80.023 1.00 97.62 174 ILE A N 1
ATOM 1421 C CA . ILE A 1 174 ? -32.117 -14.337 81.088 1.00 97.62 174 ILE A CA 1
ATOM 1422 C C . ILE A 1 174 ? -32.339 -13.551 82.380 1.00 97.62 174 ILE A C 1
ATOM 1424 O O . ILE A 1 174 ? -32.546 -14.148 83.438 1.00 97.62 174 ILE A O 1
ATOM 1428 N N . ASN A 1 175 ? -32.377 -12.222 82.302 1.00 97.50 175 ASN A N 1
ATOM 1429 C CA . ASN A 1 175 ? -32.635 -11.358 83.450 1.00 97.50 175 ASN A CA 1
ATOM 1430 C C . ASN A 1 175 ? -34.023 -11.613 84.056 1.00 97.50 175 ASN A C 1
ATOM 1432 O O . ASN A 1 175 ? -34.168 -11.691 85.278 1.00 97.50 175 ASN A O 1
ATOM 1436 N N . LYS A 1 176 ? -35.052 -11.784 83.220 1.00 97.81 176 LYS A N 1
ATOM 1437 C CA . LYS A 1 176 ? -36.415 -12.101 83.669 1.00 97.81 176 LYS A CA 1
ATOM 1438 C C . LYS A 1 176 ? -36.484 -13.463 84.361 1.00 97.81 176 LYS A C 1
ATOM 1440 O O . LYS A 1 176 ? -37.048 -13.555 85.451 1.00 97.81 176 LYS A O 1
ATOM 1445 N N . LEU A 1 177 ? -35.903 -14.499 83.759 1.00 96.94 177 LEU A N 1
ATOM 1446 C CA . LEU A 1 177 ? -35.868 -15.851 84.320 1.00 96.94 177 LEU A CA 1
ATOM 1447 C C . LEU A 1 177 ? -35.067 -15.896 85.620 1.00 96.94 177 LEU A C 1
ATOM 1449 O O . LEU A 1 177 ? -35.509 -16.510 86.585 1.00 96.94 177 LEU A O 1
ATOM 1453 N N . THR A 1 178 ? -33.934 -15.197 85.683 1.00 97.31 178 THR A N 1
ATOM 1454 C CA . THR A 1 178 ? -33.115 -15.096 86.899 1.00 97.31 178 THR A CA 1
ATOM 1455 C C . THR A 1 178 ? -33.920 -14.486 88.044 1.00 97.31 178 THR A C 1
ATOM 1457 O O . THR A 1 178 ? -34.003 -15.090 89.111 1.00 97.31 178 THR A O 1
ATOM 1460 N N . LYS A 1 179 ? -34.622 -13.370 87.802 1.00 97.50 179 LYS A N 1
ATOM 1461 C CA . LYS A 1 179 ? -35.519 -12.754 88.796 1.00 97.50 179 LYS A CA 1
ATOM 1462 C C . LYS A 1 179 ? -36.661 -13.682 89.215 1.00 97.50 179 LYS A C 1
ATOM 1464 O O . LYS A 1 179 ? -36.981 -13.758 90.397 1.00 97.50 179 LYS A O 1
ATOM 1469 N N . GLN A 1 180 ? -37.272 -14.407 88.273 1.00 97.06 180 GLN A N 1
ATOM 1470 C CA . GLN A 1 180 ? -38.304 -15.402 88.593 1.00 97.06 180 GLN A CA 1
ATOM 1471 C C . GLN A 1 180 ? -37.746 -16.535 89.463 1.00 97.06 180 GLN A C 1
ATOM 1473 O O . GLN A 1 180 ? -38.387 -16.932 90.432 1.00 97.06 180 GLN A O 1
ATOM 1478 N N . ILE A 1 181 ? -36.542 -17.026 89.166 1.00 96.50 181 ILE A N 1
ATOM 1479 C CA . ILE A 1 181 ? -35.856 -18.043 89.970 1.00 96.50 181 ILE A CA 1
ATOM 1480 C C . ILE A 1 181 ? -35.540 -17.504 91.369 1.00 96.50 181 ILE A C 1
ATOM 1482 O O . ILE A 1 181 ? -35.749 -18.216 92.347 1.00 96.50 181 ILE A O 1
ATOM 1486 N N . GLU A 1 182 ? -35.046 -16.273 91.492 1.00 96.00 182 GLU A N 1
ATOM 1487 C CA . GLU A 1 182 ? -34.769 -15.628 92.782 1.00 96.00 182 GLU A CA 1
ATOM 1488 C C . GLU A 1 182 ? -36.036 -15.447 93.622 1.00 96.00 182 GLU A C 1
ATOM 1490 O O . GLU A 1 182 ? -36.030 -15.754 94.818 1.00 96.00 182 GLU A O 1
ATOM 1495 N N . HIS A 1 183 ? -37.136 -15.023 92.996 1.00 96.00 183 HIS A N 1
ATOM 1496 C CA . HIS A 1 183 ? -38.438 -14.916 93.647 1.00 96.00 183 HIS A CA 1
ATOM 1497 C C . HIS A 1 183 ? -38.934 -16.286 94.122 1.00 96.00 183 HIS A C 1
ATOM 1499 O O . HIS A 1 183 ? -39.185 -16.454 95.310 1.00 96.00 183 HIS A O 1
ATOM 1505 N N . LEU A 1 184 ? -38.941 -17.300 93.249 1.00 95.12 184 LEU A N 1
ATOM 1506 C CA . LEU A 1 184 ? -39.338 -18.668 93.606 1.00 95.12 184 LEU A CA 1
ATOM 1507 C C . LEU A 1 184 ? -38.446 -19.280 94.693 1.00 95.12 184 LEU A C 1
ATOM 1509 O O . LEU A 1 184 ? -38.924 -20.027 95.545 1.00 95.12 184 LEU A O 1
ATOM 1513 N N . ARG A 1 185 ? -37.140 -18.989 94.687 1.00 93.75 185 ARG A N 1
ATOM 1514 C CA . ARG A 1 185 ? -36.221 -19.407 95.758 1.00 93.75 185 ARG A CA 1
ATOM 1515 C C . ARG A 1 185 ? -36.565 -18.726 97.081 1.00 93.75 185 ARG A C 1
ATOM 1517 O O . ARG A 1 185 ? -36.511 -19.390 98.115 1.00 93.75 185 ARG A O 1
ATOM 1524 N N . SER A 1 186 ? -36.922 -17.443 97.046 1.00 93.81 186 SER A N 1
ATOM 1525 C CA . SER A 1 186 ? -37.347 -16.679 98.223 1.00 93.81 186 SER A CA 1
ATOM 1526 C C . SER A 1 186 ? -38.672 -17.201 98.775 1.00 93.81 186 SER A C 1
ATOM 1528 O O . SER A 1 186 ? -38.754 -17.480 99.967 1.00 93.81 186 SER A O 1
ATOM 1530 N N . ASP A 1 187 ? -39.656 -17.451 97.912 1.00 93.12 187 ASP A N 1
ATOM 1531 C CA . ASP A 1 187 ? -40.953 -18.021 98.284 1.00 93.12 187 ASP A CA 1
ATOM 1532 C C . ASP A 1 187 ? -40.798 -19.435 98.832 1.00 93.12 187 ASP A C 1
ATOM 1534 O O . ASP A 1 187 ? -41.355 -19.758 99.874 1.00 93.12 187 ASP A O 1
ATOM 1538 N N . LYS A 1 188 ? -39.982 -20.282 98.190 1.00 92.06 188 LYS A N 1
ATOM 1539 C CA . LYS A 1 188 ? -39.665 -21.619 98.707 1.00 92.06 188 LYS A CA 1
ATOM 1540 C C . LYS A 1 188 ? -39.047 -21.530 100.097 1.00 92.06 188 LYS A C 1
ATOM 1542 O O . LYS A 1 188 ? -39.423 -22.310 100.965 1.00 92.06 188 LYS A O 1
ATOM 1547 N N . LYS A 1 189 ? -38.106 -20.608 100.314 1.00 91.38 189 LYS A N 1
ATOM 1548 C CA . LYS A 1 189 ? -37.495 -20.393 101.628 1.00 91.38 189 LYS A CA 1
ATOM 1549 C C . LYS A 1 189 ? -38.536 -19.920 102.649 1.00 91.38 189 LYS A C 1
ATOM 1551 O O . LYS A 1 189 ? -38.573 -20.456 103.749 1.00 91.38 189 LYS A O 1
ATOM 1556 N N . HIS A 1 190 ? -39.405 -18.984 102.273 1.00 87.56 190 HIS A N 1
ATOM 1557 C CA . HIS A 1 190 ? -40.469 -18.472 103.134 1.00 87.56 190 HIS A CA 1
ATOM 1558 C C . HIS A 1 190 ? -41.495 -19.553 103.490 1.00 87.56 190 HIS A C 1
ATOM 1560 O O . HIS A 1 190 ? -41.765 -19.770 104.663 1.00 87.56 190 HIS A O 1
ATOM 1566 N N . LEU A 1 191 ? -41.983 -20.311 102.507 1.00 86.06 191 LEU A N 1
ATOM 1567 C CA . LEU A 1 191 ? -42.882 -21.447 102.711 1.00 86.06 191 LEU A CA 1
ATOM 1568 C C . LEU A 1 191 ? -42.223 -22.558 103.529 1.00 86.06 191 LEU A C 1
ATOM 1570 O O . LEU A 1 191 ? -42.889 -23.185 104.343 1.00 86.06 191 LEU A O 1
ATOM 1574 N N . GLN A 1 192 ? -40.924 -22.812 103.354 1.00 83.81 192 GLN A N 1
ATOM 1575 C CA . GLN A 1 192 ? -40.184 -23.729 104.224 1.00 83.81 192 GLN A CA 1
ATOM 1576 C C . GLN A 1 192 ? -40.116 -23.204 105.666 1.00 83.81 192 GLN A C 1
ATOM 1578 O O . GLN A 1 192 ? -40.286 -23.989 106.595 1.00 83.81 192 GLN A O 1
ATOM 1583 N N . GLU A 1 193 ? -39.916 -21.898 105.866 1.00 79.44 193 GLU A N 1
ATOM 1584 C CA . GLU A 1 193 ? -39.963 -21.258 107.186 1.00 79.44 193 GLU A CA 1
ATOM 1585 C C . GLU A 1 193 ? -41.376 -21.271 107.799 1.00 79.44 193 GLU A C 1
ATOM 1587 O O . GLU A 1 193 ? -41.501 -21.486 109.003 1.00 79.44 193 GLU A O 1
ATOM 1592 N N . GLU A 1 194 ? -42.437 -21.079 107.013 1.00 77.81 194 GLU A N 1
ATOM 1593 C CA . GLU A 1 194 ? -43.832 -21.145 107.471 1.00 77.81 194 GLU A CA 1
ATOM 1594 C C . GLU A 1 194 ? -44.286 -22.577 107.764 1.00 77.81 194 GLU A C 1
ATOM 1596 O O . GLU A 1 194 ? -44.910 -22.822 108.795 1.00 77.81 194 GLU A O 1
ATOM 1601 N N . LEU A 1 195 ? -43.913 -23.548 106.924 1.00 66.06 195 LEU A N 1
ATOM 1602 C CA . LEU A 1 195 ? -44.140 -24.974 107.170 1.00 66.06 195 LEU A CA 1
ATOM 1603 C C . LEU A 1 195 ? -43.418 -25.436 108.444 1.00 66.06 195 LEU A C 1
ATOM 1605 O O . LEU A 1 195 ? -43.925 -26.286 109.170 1.00 66.06 195 LEU A O 1
ATOM 1609 N N . PHE A 1 196 ? -42.257 -24.851 108.747 1.00 60.09 196 PHE A N 1
ATOM 1610 C CA . PHE A 1 196 ? -41.546 -25.085 110.003 1.00 60.09 196 PHE A CA 1
ATOM 1611 C C . PHE A 1 196 ? -42.237 -24.424 111.214 1.00 60.09 196 PHE A C 1
ATOM 1613 O O . PHE A 1 196 ? -42.035 -24.858 112.347 1.00 60.09 196 PHE A O 1
ATOM 1620 N N . LYS A 1 197 ? -43.064 -23.392 110.996 1.00 55.38 197 LYS A N 1
ATOM 1621 C CA . LYS A 1 197 ? -43.753 -22.616 112.044 1.00 55.38 197 LYS A CA 1
ATOM 1622 C C . LYS A 1 197 ? -45.227 -22.994 112.255 1.00 55.38 197 LYS A C 1
ATOM 1624 O O . LYS A 1 197 ? -45.776 -22.621 113.289 1.00 55.38 197 LYS A O 1
ATOM 1629 N N . SER A 1 198 ? -45.873 -23.720 111.339 1.00 34.72 198 SER A N 1
ATOM 1630 C CA . SER A 1 198 ? -47.329 -23.937 111.368 1.00 34.72 198 SER A CA 1
ATOM 1631 C C . SER A 1 198 ? -47.741 -25.419 111.457 1.00 34.72 198 SER A C 1
ATOM 1633 O O . SER A 1 198 ? -47.510 -26.184 110.516 1.00 34.72 198 SER A O 1
ATOM 1635 N N . PRO A 1 199 ? -48.414 -25.858 112.543 1.00 43.41 199 PRO A N 1
ATOM 1636 C CA . PRO A 1 199 ? -49.165 -27.104 112.558 1.00 43.41 199 PRO A CA 1
ATOM 1637 C C . PRO A 1 199 ? -50.573 -26.885 111.971 1.00 43.41 199 PRO A C 1
ATOM 1639 O O . PRO A 1 199 ? -51.377 -26.155 112.535 1.00 43.41 199 PRO A O 1
ATOM 1642 N N . ARG A 1 200 ? -50.863 -27.585 110.863 1.00 51.78 200 ARG A N 1
ATOM 1643 C CA . ARG A 1 200 ? -52.195 -27.980 110.340 1.00 51.78 200 ARG A CA 1
ATOM 1644 C C . ARG A 1 200 ? -53.331 -26.943 110.464 1.00 51.78 200 ARG A C 1
ATOM 1646 O O . ARG A 1 200 ? -54.017 -26.899 111.482 1.00 51.78 200 ARG A O 1
ATOM 1653 N N . SER A 1 201 ? -53.650 -26.253 109.366 1.00 39.00 201 SER A N 1
ATOM 1654 C CA . SER A 1 201 ? -54.910 -25.508 109.207 1.00 39.00 201 SER A CA 1
ATOM 1655 C C . SER A 1 201 ? -55.881 -26.183 108.221 1.00 39.00 201 SER A C 1
ATOM 1657 O O . SER A 1 201 ? -55.513 -26.998 107.376 1.00 39.00 201 SER A O 1
ATOM 1659 N N . SER A 1 202 ? -57.162 -25.906 108.449 1.00 46.53 202 SER A N 1
ATOM 1660 C CA . SER A 1 202 ? -58.370 -26.662 108.108 1.00 46.53 202 SER A CA 1
ATOM 1661 C C . SER A 1 202 ? -58.944 -26.399 106.709 1.00 46.53 202 SER A C 1
ATOM 1663 O O . SER A 1 202 ? -58.992 -25.269 106.237 1.00 46.53 202 SER A O 1
ATOM 1665 N N . GLY A 1 203 ? -59.469 -27.460 106.083 1.00 48.75 203 GLY A N 1
ATOM 1666 C CA . GLY A 1 203 ? -59.924 -27.534 104.686 1.00 48.75 203 GLY A CA 1
ATOM 1667 C C . GLY A 1 203 ? -61.213 -26.796 104.294 1.00 48.75 203 GLY A C 1
ATOM 1668 O O . GLY A 1 203 ? -61.894 -27.255 103.382 1.00 48.75 203 GLY A O 1
ATOM 1669 N N . THR A 1 204 ? -61.556 -25.673 104.927 1.00 53.47 204 THR A N 1
ATOM 1670 C CA . THR A 1 204 ? -62.714 -24.844 104.529 1.00 53.47 204 THR A CA 1
ATOM 1671 C C . THR A 1 204 ? -62.347 -23.685 103.593 1.00 53.47 204 THR A C 1
ATOM 1673 O O . THR A 1 204 ? -63.208 -23.253 102.832 1.00 53.47 204 THR A O 1
ATOM 1676 N N . ASP A 1 205 ? -61.078 -23.258 103.555 1.00 53.56 205 ASP A N 1
ATOM 1677 C CA . ASP A 1 205 ? -60.575 -22.215 102.631 1.00 53.56 205 ASP A CA 1
ATOM 1678 C C . ASP A 1 205 ? -60.269 -22.729 101.213 1.00 53.56 205 ASP A C 1
ATOM 1680 O O . ASP A 1 205 ? -60.208 -21.969 100.253 1.00 53.56 205 ASP A O 1
ATOM 1684 N N . LEU A 1 206 ? -60.129 -24.044 101.036 1.00 58.69 206 LEU A N 1
ATOM 1685 C CA . LEU A 1 206 ? -59.778 -24.634 99.739 1.00 58.69 206 LEU A CA 1
ATOM 1686 C C . LEU A 1 206 ? -60.927 -24.549 98.720 1.00 58.69 206 LEU A C 1
ATOM 1688 O O . LEU A 1 206 ? -60.690 -24.545 97.516 1.00 58.69 206 LEU A O 1
ATOM 1692 N N . SER A 1 207 ? -62.182 -24.479 99.170 1.00 60.38 207 SER A N 1
ATOM 1693 C CA . SER A 1 207 ? -63.340 -24.511 98.265 1.00 60.38 207 SER A CA 1
ATOM 1694 C C . SER A 1 207 ? -63.587 -23.180 97.546 1.00 60.38 207 SER A C 1
ATOM 1696 O O . SER A 1 207 ? -64.032 -23.189 96.395 1.00 60.38 207 SER A O 1
ATOM 1698 N N . SER A 1 208 ? -63.318 -22.047 98.199 1.00 64.69 208 SER A N 1
ATOM 1699 C CA . SER A 1 208 ? -63.381 -20.708 97.592 1.00 64.69 208 SER A CA 1
ATOM 1700 C C . SER A 1 208 ? -62.212 -20.493 96.626 1.00 64.69 208 SER A C 1
ATOM 1702 O O . SER A 1 208 ? -62.416 -20.008 95.511 1.00 64.69 208 SER A O 1
ATOM 1704 N N . GLU A 1 209 ? -61.019 -20.961 97.000 1.00 71.12 209 GLU A N 1
ATOM 1705 C CA . GLU A 1 209 ? -59.814 -20.966 96.162 1.00 71.12 209 GLU A CA 1
ATOM 1706 C C . GLU A 1 209 ? -60.032 -21.773 94.866 1.00 71.12 209 GLU A C 1
ATOM 1708 O O . GLU A 1 209 ? -59.777 -21.289 93.763 1.00 71.12 209 GLU A O 1
ATOM 1713 N N . ILE A 1 210 ? -60.615 -22.977 94.968 1.00 71.19 210 ILE A N 1
ATOM 1714 C CA . ILE A 1 210 ? -60.931 -23.832 93.810 1.00 71.19 210 ILE A CA 1
ATOM 1715 C C . ILE A 1 210 ? -61.936 -23.159 92.857 1.00 71.19 210 ILE A C 1
ATOM 1717 O O . ILE A 1 210 ? -61.812 -23.302 91.638 1.00 71.19 210 ILE A O 1
ATOM 1721 N N . GLN A 1 211 ? -62.926 -22.414 93.365 1.00 74.19 211 GLN A N 1
ATOM 1722 C CA . GLN A 1 211 ? -63.858 -21.665 92.508 1.00 74.19 211 GLN A CA 1
ATOM 1723 C C . GLN A 1 211 ? -63.184 -20.483 91.798 1.00 74.19 211 GLN A C 1
ATOM 1725 O O . GLN A 1 211 ? -63.446 -20.263 90.613 1.00 74.19 211 GLN A O 1
ATOM 1730 N N . SER A 1 212 ? -62.294 -19.760 92.483 1.00 75.44 212 SER A N 1
ATOM 1731 C CA . SER A 1 212 ? -61.507 -18.670 91.891 1.00 75.44 212 SER A CA 1
ATOM 1732 C C . SER A 1 212 ? -60.596 -19.181 90.768 1.00 75.44 212 SER A C 1
ATOM 1734 O O . SER A 1 212 ? -60.619 -18.657 89.651 1.00 75.44 212 SER A O 1
ATOM 1736 N N . LEU A 1 213 ? -59.887 -20.287 91.014 1.00 78.62 213 LEU A N 1
ATOM 1737 C CA . LEU A 1 213 ? -59.001 -20.923 90.036 1.00 78.62 213 LEU A CA 1
ATOM 1738 C C . LEU A 1 213 ? -59.755 -21.450 88.808 1.00 78.62 213 LEU A C 1
ATOM 1740 O O . LEU A 1 213 ? -59.263 -21.325 87.688 1.00 78.62 213 LEU A O 1
ATOM 1744 N N . ARG A 1 214 ? -60.976 -21.977 88.976 1.00 79.31 214 ARG A N 1
ATOM 1745 C CA . ARG A 1 214 ? -61.832 -22.375 87.840 1.00 79.31 214 ARG A CA 1
ATOM 1746 C C . ARG A 1 214 ? -62.232 -21.190 86.963 1.00 79.31 214 ARG A C 1
ATOM 1748 O O . ARG A 1 214 ? -62.223 -21.318 85.741 1.00 79.31 214 ARG A O 1
ATOM 1755 N N . ARG A 1 215 ? -62.554 -20.039 87.564 1.00 80.94 215 ARG A N 1
ATOM 1756 C CA . ARG A 1 215 ? -62.891 -18.818 86.816 1.00 80.94 215 ARG A CA 1
ATOM 1757 C C . ARG A 1 215 ? -61.672 -18.276 86.060 1.00 80.94 215 ARG A C 1
ATOM 1759 O O . ARG A 1 215 ? -61.802 -17.909 84.897 1.00 80.94 215 ARG A O 1
ATOM 1766 N N . GLN A 1 216 ? -60.492 -18.297 86.680 1.00 81.62 216 GLN A N 1
ATOM 1767 C CA . GLN A 1 216 ? -59.243 -17.908 86.017 1.00 81.62 216 GLN A CA 1
ATOM 1768 C C . GLN A 1 216 ? -58.878 -18.846 84.863 1.00 81.62 216 GLN A C 1
ATOM 1770 O O . GLN A 1 216 ? -58.435 -18.371 83.822 1.00 81.62 216 GLN A O 1
ATOM 1775 N N . LEU A 1 217 ? -59.094 -20.158 85.011 1.00 79.44 217 LEU A N 1
ATOM 1776 C CA . LEU A 1 217 ? -58.889 -21.130 83.932 1.00 79.44 217 LEU A CA 1
ATOM 1777 C C . LEU A 1 217 ? -59.796 -20.848 82.729 1.00 79.44 217 LEU A C 1
ATOM 1779 O O . LEU A 1 217 ? -59.288 -20.766 81.615 1.00 79.44 217 LEU A O 1
ATOM 1783 N N . GLN A 1 218 ? -61.091 -20.599 82.951 1.00 82.75 218 GLN A N 1
ATOM 1784 C CA . GLN A 1 218 ? -62.013 -20.215 81.873 1.00 82.75 218 GLN A CA 1
ATOM 1785 C C . GLN A 1 218 ? -61.603 -18.912 81.182 1.00 82.75 218 GLN A C 1
ATOM 1787 O O . GLN A 1 218 ? -61.656 -18.817 79.959 1.00 82.75 218 GLN A O 1
ATOM 1792 N N . GLU A 1 219 ? -61.179 -17.902 81.942 1.00 81.56 219 GLU A N 1
ATOM 1793 C CA . GLU A 1 219 ? -60.739 -16.631 81.364 1.00 81.56 219 GLU A CA 1
ATOM 1794 C C . GLU A 1 219 ? -59.450 -16.795 80.539 1.00 81.56 219 GLU A C 1
ATOM 1796 O O . GLU A 1 219 ? -59.294 -16.176 79.487 1.00 81.56 219 GLU A O 1
ATOM 1801 N N . ASN A 1 220 ? -58.533 -17.659 80.978 1.00 79.00 220 ASN A N 1
ATOM 1802 C CA . ASN A 1 220 ? -57.297 -17.952 80.254 1.00 79.00 220 ASN A CA 1
ATOM 1803 C C . ASN A 1 220 ? -57.557 -18.777 78.984 1.00 79.00 220 ASN A C 1
ATOM 1805 O O . ASN A 1 220 ? -56.953 -18.518 77.946 1.00 79.00 220 ASN A O 1
ATOM 1809 N N . GLU A 1 221 ? -58.488 -19.732 79.034 1.00 81.44 221 GLU A N 1
ATOM 1810 C CA . GLU A 1 221 ? -58.948 -20.476 77.856 1.00 81.44 221 GLU A CA 1
ATOM 1811 C C . GLU A 1 221 ? -59.654 -19.558 76.846 1.00 81.44 221 GLU A C 1
ATOM 1813 O O . GLU A 1 221 ? -59.370 -19.632 75.649 1.00 81.44 221 GLU A O 1
ATOM 1818 N N . ALA A 1 222 ? -60.491 -18.624 77.307 1.00 82.00 222 ALA A N 1
ATOM 1819 C CA . ALA A 1 222 ? -61.122 -17.617 76.451 1.00 82.00 222 ALA A CA 1
ATOM 1820 C C . ALA A 1 222 ? -60.088 -16.678 75.802 1.00 82.00 222 ALA A C 1
ATOM 1822 O O . ALA A 1 222 ? -60.162 -16.391 74.610 1.00 82.00 222 ALA A O 1
ATOM 1823 N N . LYS A 1 223 ? -59.069 -16.241 76.553 1.00 83.62 223 LYS A N 1
ATOM 1824 C CA . LYS A 1 223 ? -57.971 -15.426 76.005 1.00 83.62 223 LYS A CA 1
ATOM 1825 C C . LYS A 1 223 ? -57.121 -16.206 75.001 1.00 83.62 223 LYS A C 1
ATOM 1827 O O . LYS A 1 223 ? -56.784 -15.665 73.954 1.00 83.62 223 LYS A O 1
ATOM 1832 N N . ARG A 1 224 ? -56.808 -17.478 75.277 1.00 82.38 224 ARG A N 1
ATOM 1833 C CA . ARG A 1 224 ? -56.063 -18.346 74.349 1.00 82.38 224 ARG A CA 1
ATOM 1834 C C . ARG A 1 224 ? -56.823 -18.586 73.052 1.00 82.38 224 ARG A C 1
ATOM 1836 O O . ARG A 1 224 ? -56.226 -18.475 71.990 1.00 82.38 224 ARG A O 1
ATOM 1843 N N . THR A 1 225 ? -58.117 -18.878 73.131 1.00 81.44 225 THR A N 1
ATOM 1844 C CA . THR A 1 225 ? -58.956 -19.092 71.942 1.00 81.44 225 THR A CA 1
ATOM 1845 C C . THR A 1 225 ? -59.113 -17.813 71.124 1.00 81.44 225 THR A C 1
ATOM 1847 O O . THR A 1 225 ? -58.968 -17.867 69.906 1.00 81.44 225 THR A O 1
ATOM 1850 N N . ALA A 1 226 ? -59.286 -16.655 71.771 1.00 83.44 226 ALA A N 1
ATOM 1851 C CA . ALA A 1 226 ? -59.307 -15.363 71.089 1.00 83.44 226 ALA A CA 1
ATOM 1852 C C . ALA A 1 226 ? -57.971 -15.057 70.384 1.00 83.44 226 ALA A C 1
ATOM 1854 O O . ALA A 1 226 ? -57.970 -14.764 69.194 1.00 83.44 226 ALA A O 1
ATOM 1855 N N . SER A 1 227 ? -56.827 -15.202 71.067 1.00 82.94 227 SER A N 1
ATOM 1856 C CA . SER A 1 227 ? -55.501 -15.006 70.451 1.00 82.94 227 SER A CA 1
ATOM 1857 C C . SER A 1 227 ? -55.182 -16.026 69.349 1.00 82.94 227 SER A C 1
ATOM 1859 O O . SER A 1 227 ? -54.454 -15.724 68.401 1.00 82.94 227 SER A O 1
ATOM 1861 N N . GLN A 1 228 ? -55.720 -17.242 69.446 1.00 83.12 228 GLN A N 1
ATOM 1862 C CA . GLN A 1 228 ? -55.583 -18.257 68.404 1.00 83.12 228 GLN A CA 1
ATOM 1863 C C . GLN A 1 228 ? -56.447 -17.928 67.180 1.00 83.12 228 GLN A C 1
ATOM 1865 O O . GLN A 1 228 ? -55.997 -18.108 66.054 1.00 83.12 228 GLN A O 1
ATOM 1870 N N . GLN A 1 229 ? -57.655 -17.396 67.377 1.00 82.94 229 GLN A N 1
ATOM 1871 C CA . GLN A 1 229 ? -58.507 -16.941 66.277 1.00 82.94 229 GLN A CA 1
ATOM 1872 C C . GLN A 1 229 ? -57.923 -15.723 65.561 1.00 82.94 229 GLN A C 1
ATOM 1874 O O . GLN A 1 229 ? -57.916 -15.704 64.334 1.00 82.94 229 GLN A O 1
ATOM 1879 N N . THR A 1 230 ? -57.390 -14.739 66.292 1.00 81.94 230 THR A N 1
ATOM 1880 C CA . THR A 1 230 ? -56.762 -13.565 65.666 1.00 81.94 230 THR A CA 1
ATOM 1881 C C . THR A 1 230 ? -55.524 -13.956 64.867 1.00 81.94 230 THR A C 1
ATOM 1883 O O . THR A 1 230 ? -55.398 -13.561 63.718 1.00 81.94 230 THR A O 1
ATOM 1886 N N . SER A 1 231 ? -54.656 -14.815 65.416 1.00 82.62 231 SER A N 1
ATOM 1887 C CA . SER A 1 231 ? -53.472 -15.279 64.676 1.00 82.62 231 SER A CA 1
ATOM 1888 C C . SER A 1 231 ? -53.829 -16.147 63.463 1.00 82.62 231 SER A C 1
ATOM 1890 O O . SER A 1 231 ? -53.145 -16.076 62.446 1.00 82.62 231 SER A O 1
ATOM 1892 N N . SER A 1 232 ? -54.918 -16.922 63.531 1.00 86.81 232 SER A N 1
ATOM 1893 C CA . SER A 1 232 ? -55.454 -17.648 62.373 1.00 86.81 232 SER A CA 1
ATOM 1894 C C . SER A 1 232 ? -55.951 -16.698 61.281 1.00 86.81 232 SER A C 1
ATOM 1896 O O . SER A 1 232 ? -55.662 -16.925 60.110 1.00 86.81 232 SER A O 1
ATOM 1898 N N . HIS A 1 233 ? -56.665 -15.634 61.655 1.00 90.81 233 HIS A N 1
ATOM 1899 C CA . HIS A 1 233 ? -57.169 -14.635 60.713 1.00 90.81 233 HIS A CA 1
ATOM 1900 C C . HIS A 1 233 ? -56.026 -13.879 60.018 1.00 90.81 233 HIS A C 1
ATOM 1902 O O . HIS A 1 233 ? -56.013 -13.774 58.795 1.00 90.81 233 HIS A O 1
ATOM 1908 N N . ASP A 1 234 ? -55.023 -13.425 60.775 1.00 85.88 234 ASP A N 1
ATOM 1909 C CA . ASP A 1 234 ? -53.858 -12.720 60.220 1.00 85.88 234 ASP A CA 1
ATOM 1910 C C . ASP A 1 234 ? -53.071 -13.607 59.236 1.00 85.88 234 ASP A C 1
ATOM 1912 O O . ASP A 1 234 ? -52.561 -13.142 58.215 1.00 85.88 234 ASP A O 1
ATOM 1916 N N . LEU A 1 235 ? -52.991 -14.913 59.514 1.00 88.62 235 LEU A N 1
ATOM 1917 C CA . LEU A 1 235 ? -52.321 -15.877 58.642 1.00 88.62 235 LEU A CA 1
ATOM 1918 C C . LEU A 1 235 ? -53.091 -16.106 57.331 1.00 88.62 235 LEU A C 1
ATOM 1920 O O . LEU A 1 235 ? -52.474 -16.220 56.270 1.00 88.62 235 LEU A O 1
ATOM 1924 N N . GLU A 1 236 ? -54.424 -16.134 57.382 1.00 89.31 236 GLU A N 1
ATOM 1925 C CA . GLU A 1 236 ? -55.274 -16.184 56.186 1.00 89.31 236 GLU A CA 1
ATOM 1926 C C . GLU A 1 236 ? -55.143 -14.910 55.337 1.00 89.31 236 GLU A C 1
ATOM 1928 O O . GLU A 1 236 ? -55.025 -14.997 54.112 1.00 89.31 236 GLU A O 1
ATOM 1933 N N . GLU A 1 237 ? -55.083 -13.738 55.969 1.00 90.00 237 GLU A N 1
ATOM 1934 C CA . GLU A 1 237 ? -54.902 -12.454 55.284 1.00 90.00 237 GLU A CA 1
ATOM 1935 C C . GLU A 1 237 ? -53.545 -12.379 54.563 1.00 90.00 237 GLU A C 1
ATOM 1937 O O . GLU A 1 237 ? -53.488 -12.073 53.367 1.00 90.00 237 GLU A O 1
ATOM 1942 N N . LEU A 1 238 ? -52.459 -12.783 55.233 1.00 90.44 238 LEU A N 1
ATOM 1943 C CA . LEU A 1 238 ? -51.127 -12.870 54.622 1.00 90.44 238 LEU A CA 1
ATOM 1944 C C . LEU A 1 238 ? -51.070 -13.886 53.473 1.00 90.44 238 LEU A C 1
ATOM 1946 O O . LEU A 1 238 ? -50.369 -13.664 52.481 1.00 90.44 238 LEU A O 1
ATOM 1950 N N . HIS A 1 239 ? -51.799 -15.001 53.567 1.00 91.06 239 HIS A N 1
ATOM 1951 C CA . HIS A 1 239 ? -51.899 -15.968 52.472 1.00 91.06 239 HIS A CA 1
ATOM 1952 C C . HIS A 1 239 ? -52.594 -15.377 51.239 1.00 91.06 239 HIS A C 1
ATOM 1954 O O . HIS A 1 239 ? -52.116 -15.578 50.116 1.00 91.06 239 HIS A O 1
ATOM 1960 N N . LEU A 1 240 ? -53.686 -14.632 51.430 1.00 94.69 240 LEU A N 1
ATOM 1961 C CA . LEU A 1 240 ? -54.388 -13.949 50.341 1.00 94.69 240 LEU A CA 1
ATOM 1962 C C . LEU A 1 240 ? -53.508 -12.874 49.693 1.00 94.69 240 LEU A C 1
ATOM 1964 O O . LEU A 1 240 ? -53.428 -12.798 48.464 1.00 94.69 240 LEU A O 1
ATOM 1968 N N . GLU A 1 241 ? -52.785 -12.095 50.496 1.00 93.00 241 GLU A N 1
ATOM 1969 C CA . GLU A 1 241 ? -51.834 -11.107 49.988 1.00 93.00 241 GLU A CA 1
ATOM 1970 C C . GLU A 1 241 ? -50.699 -11.772 49.195 1.00 93.00 241 GLU A C 1
ATOM 1972 O O . GLU A 1 241 ? -50.381 -11.344 48.082 1.00 93.00 241 GLU A O 1
ATOM 1977 N N . ASN A 1 242 ? -50.132 -12.874 49.699 1.00 91.12 242 ASN A N 1
ATOM 1978 C CA . ASN A 1 242 ? -49.083 -13.612 48.993 1.00 91.12 242 ASN A CA 1
ATOM 1979 C C . ASN A 1 242 ? -49.577 -14.145 47.642 1.00 91.12 242 ASN A C 1
ATOM 1981 O O . ASN A 1 242 ? -48.857 -14.079 46.642 1.00 91.12 242 ASN A O 1
ATOM 1985 N N . LEU A 1 243 ? -50.819 -14.633 47.586 1.00 94.69 243 LEU A N 1
ATOM 1986 C CA . LEU A 1 243 ? -51.440 -15.084 46.346 1.00 94.69 243 LEU A CA 1
ATOM 1987 C C . LEU A 1 243 ? -51.592 -13.930 45.344 1.00 94.69 243 LEU A C 1
ATOM 1989 O O . LEU A 1 243 ? -51.216 -14.080 44.178 1.00 94.69 243 LEU A O 1
ATOM 1993 N N . HIS A 1 244 ? -52.075 -12.767 45.788 1.00 94.88 244 HIS A N 1
ATOM 1994 C CA . HIS A 1 244 ? -52.175 -11.57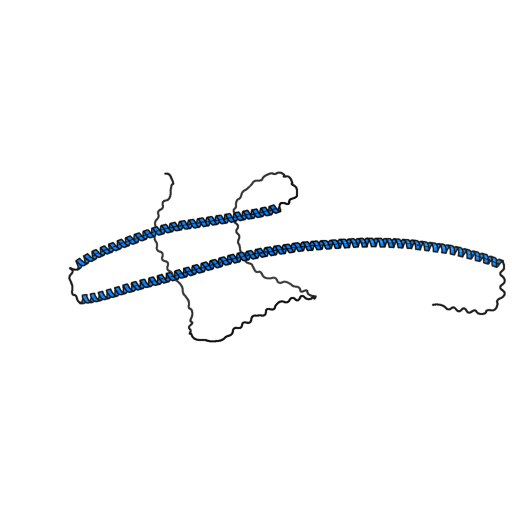5 44.944 1.00 94.88 244 HIS A CA 1
ATOM 1995 C C . HIS A 1 244 ? -50.809 -11.104 44.433 1.00 94.88 244 HIS A C 1
ATOM 1997 O O . HIS A 1 244 ? -50.672 -10.792 43.247 1.00 94.88 244 HIS A O 1
ATOM 2003 N N . LEU A 1 245 ? -49.781 -11.099 45.285 1.00 93.50 245 LEU A N 1
ATOM 2004 C CA . LEU A 1 245 ? -48.419 -10.728 44.895 1.00 93.50 245 LEU A CA 1
ATOM 2005 C C . LEU A 1 245 ? -47.840 -11.694 43.858 1.00 93.50 245 LEU A C 1
ATOM 2007 O O . LEU A 1 245 ? -47.261 -11.244 42.871 1.00 93.50 245 LEU A O 1
ATOM 2011 N N . ARG A 1 246 ? -48.053 -13.006 44.014 1.00 90.50 246 ARG A N 1
ATOM 2012 C CA . ARG A 1 246 ? -47.638 -14.009 43.018 1.00 90.50 246 ARG A CA 1
ATOM 2013 C C . ARG A 1 246 ? -48.328 -13.805 41.674 1.00 90.50 246 ARG A C 1
ATOM 2015 O O . ARG A 1 246 ? -47.667 -13.856 40.641 1.00 90.50 246 ARG A O 1
ATOM 2022 N N . GLN A 1 247 ? -49.631 -13.528 41.673 1.00 95.00 247 GLN A N 1
ATOM 2023 C CA . GLN A 1 247 ? -50.358 -13.224 40.437 1.00 95.00 247 GLN A CA 1
ATOM 2024 C C . GLN A 1 247 ? -49.865 -11.928 39.783 1.00 95.00 247 GLN A C 1
ATOM 2026 O O . GLN A 1 247 ? -49.781 -11.845 38.559 1.00 95.00 247 GLN A O 1
ATOM 2031 N N . ARG A 1 248 ? -49.536 -10.902 40.576 1.00 94.06 248 ARG A N 1
ATOM 2032 C CA . ARG A 1 248 ? -48.980 -9.645 40.063 1.00 94.06 248 ARG A CA 1
ATOM 2033 C C . ARG A 1 248 ? -47.591 -9.851 39.462 1.00 94.06 248 ARG A C 1
ATOM 2035 O O . ARG A 1 248 ? -47.337 -9.356 38.370 1.00 94.06 248 ARG A O 1
ATOM 2042 N N . LEU A 1 249 ? -46.738 -10.624 40.132 1.00 93.19 249 LEU A N 1
ATOM 2043 C CA . LEU A 1 249 ? -45.419 -10.993 39.626 1.00 93.19 249 LEU A CA 1
ATOM 2044 C C . LEU A 1 249 ? -45.519 -11.768 38.306 1.00 93.19 249 LEU A C 1
ATOM 2046 O O . LEU A 1 249 ? -44.787 -11.457 37.376 1.00 93.19 249 LEU A O 1
ATOM 2050 N N . ALA A 1 250 ? -46.449 -12.722 38.198 1.00 92.88 250 ALA A N 1
ATOM 2051 C CA . ALA A 1 250 ? -46.661 -13.483 36.967 1.00 92.88 250 ALA A CA 1
ATOM 2052 C C . ALA A 1 250 ? -47.023 -12.581 35.773 1.00 92.88 250 ALA A C 1
ATOM 2054 O O . ALA A 1 250 ? -46.437 -12.724 34.705 1.00 92.88 250 ALA A O 1
ATOM 2055 N N . ARG A 1 251 ? -47.918 -11.601 35.971 1.00 93.94 251 ARG A N 1
ATOM 2056 C CA . ARG A 1 251 ? -48.275 -10.632 34.918 1.00 93.94 251 ARG A CA 1
ATOM 2057 C C . ARG A 1 251 ? -47.107 -9.731 34.521 1.00 93.94 251 ARG A C 1
ATOM 2059 O O . ARG A 1 251 ? -46.964 -9.410 33.348 1.00 93.94 251 ARG A O 1
ATOM 2066 N N . GLU A 1 252 ? -46.273 -9.313 35.474 1.00 92.88 252 GLU A N 1
ATOM 2067 C CA . GLU A 1 252 ? -45.077 -8.523 35.144 1.00 92.88 252 GLU A CA 1
ATOM 2068 C C . GLU A 1 252 ? -44.033 -9.350 34.389 1.00 92.88 252 GLU A C 1
ATOM 2070 O O . GLU A 1 252 ? -43.408 -8.829 33.470 1.00 92.88 252 GLU A O 1
ATOM 2075 N N . LEU A 1 253 ? -43.868 -10.636 34.717 1.00 93.06 253 LEU A N 1
ATOM 2076 C CA . LEU A 1 253 ? -42.995 -11.531 33.953 1.00 93.06 253 LEU A CA 1
ATOM 2077 C C . LEU A 1 253 ? -43.490 -11.706 32.513 1.00 93.06 253 LEU A C 1
ATOM 2079 O O . LEU A 1 253 ? -42.697 -11.546 31.591 1.00 93.06 253 LEU A O 1
ATOM 2083 N N . GLU A 1 254 ? -44.791 -11.932 32.316 1.00 93.19 254 GLU A N 1
ATOM 2084 C CA . GLU A 1 254 ? -45.405 -12.018 30.982 1.00 93.19 254 GLU A CA 1
ATOM 2085 C C . GLU A 1 254 ? -45.226 -10.712 30.190 1.00 93.19 254 GLU A C 1
ATOM 2087 O O . GLU A 1 254 ? -44.880 -10.728 29.011 1.00 93.19 254 GLU A O 1
ATOM 2092 N N . ARG A 1 255 ? -45.373 -9.555 30.851 1.00 95.88 255 ARG A N 1
ATOM 2093 C CA . ARG A 1 255 ? -45.142 -8.241 30.233 1.00 95.88 255 ARG A CA 1
ATOM 2094 C C . ARG A 1 255 ? -43.687 -8.048 29.804 1.00 95.88 255 ARG A C 1
ATOM 2096 O O . ARG A 1 255 ? -43.433 -7.495 28.737 1.00 95.88 255 ARG A O 1
ATOM 2103 N N . VAL A 1 256 ? -42.733 -8.467 30.637 1.00 94.62 256 VAL A N 1
ATOM 2104 C CA . VAL A 1 256 ? -41.297 -8.387 30.326 1.00 94.62 256 VAL A CA 1
ATOM 2105 C C . VAL A 1 256 ? -40.936 -9.326 29.177 1.00 94.62 256 VAL A C 1
ATOM 2107 O O . VAL A 1 256 ? -40.190 -8.924 28.288 1.00 94.62 256 VAL A O 1
ATOM 2110 N N . GLU A 1 257 ? -41.481 -10.541 29.164 1.00 92.88 257 GLU A N 1
ATOM 2111 C CA . GLU A 1 257 ? -41.271 -11.508 28.085 1.00 92.88 257 GLU A CA 1
ATOM 2112 C C . GLU A 1 257 ? -41.849 -11.008 26.754 1.00 92.88 257 GLU A C 1
ATOM 2114 O O . GLU A 1 257 ? -41.158 -11.047 25.736 1.00 92.88 257 GLU A O 1
ATOM 2119 N N . ALA A 1 258 ? -43.057 -10.432 26.768 1.00 92.19 258 ALA A N 1
ATOM 2120 C CA . ALA A 1 258 ? -43.664 -9.821 25.588 1.00 92.19 258 ALA A CA 1
ATOM 2121 C C . ALA A 1 258 ? -42.782 -8.702 25.008 1.00 92.19 258 ALA A C 1
ATOM 2123 O O . ALA A 1 258 ? -42.453 -8.737 23.824 1.00 92.19 258 ALA A O 1
ATOM 2124 N N . LEU A 1 259 ? -42.314 -7.772 25.848 1.00 92.50 259 LEU A N 1
ATOM 2125 C CA . LEU A 1 259 ? -41.417 -6.692 25.418 1.00 92.50 259 LEU A CA 1
ATOM 2126 C C . LEU A 1 259 ? -40.064 -7.207 24.911 1.00 92.50 259 LEU A C 1
ATOM 2128 O O . LEU A 1 259 ? -39.500 -6.638 23.979 1.00 92.50 259 LEU A O 1
ATOM 2132 N N . ALA A 1 260 ? -39.523 -8.268 25.515 1.00 91.69 260 ALA A N 1
ATOM 2133 C CA . ALA A 1 260 ? -38.293 -8.889 25.036 1.00 91.69 260 ALA A CA 1
ATOM 2134 C C . ALA A 1 260 ? -38.493 -9.507 23.643 1.00 91.69 260 ALA A C 1
ATOM 2136 O O . ALA A 1 260 ? -37.650 -9.308 22.772 1.00 91.69 260 ALA A O 1
ATOM 2137 N N . SER A 1 261 ? -39.619 -10.192 23.417 1.00 93.19 261 SER A N 1
ATOM 2138 C CA . SER A 1 261 ? -39.951 -10.778 22.114 1.00 93.19 261 SER A CA 1
ATOM 2139 C C . SER A 1 261 ? -40.187 -9.717 21.029 1.00 93.19 261 SER A C 1
ATOM 2141 O O . SER A 1 261 ? -39.657 -9.845 19.926 1.00 93.19 261 SER A O 1
ATOM 2143 N N . GLU A 1 262 ? -40.890 -8.628 21.356 1.00 93.75 262 GLU A N 1
ATOM 2144 C CA . GLU A 1 262 ? -41.104 -7.480 20.466 1.00 93.75 262 GLU A CA 1
ATOM 2145 C C . GLU A 1 262 ? -39.766 -6.844 20.078 1.00 93.75 262 GLU A C 1
ATOM 2147 O O . GLU A 1 262 ? -39.464 -6.705 18.899 1.00 93.75 262 GLU A O 1
ATOM 2152 N N . LYS A 1 263 ? -38.889 -6.596 21.059 1.00 90.00 263 LYS A N 1
ATOM 2153 C CA . LYS A 1 263 ? -37.549 -6.051 20.813 1.00 90.00 263 LYS A CA 1
ATOM 2154 C C . LYS A 1 263 ? -36.702 -6.945 19.905 1.00 90.00 263 LYS A C 1
ATOM 2156 O O . LYS A 1 263 ? -35.994 -6.427 19.049 1.00 90.00 263 LYS A O 1
ATOM 2161 N N . THR A 1 264 ? -36.767 -8.270 20.064 1.00 90.75 264 THR A N 1
ATOM 2162 C CA . THR A 1 264 ? -36.056 -9.186 19.152 1.00 90.75 264 THR A CA 1
ATOM 2163 C C . THR A 1 264 ? -36.625 -9.165 17.734 1.00 90.75 264 THR A C 1
ATOM 2165 O O . THR A 1 264 ? -35.871 -9.307 16.774 1.00 90.75 264 THR A O 1
ATOM 2168 N N . LEU A 1 265 ? -37.939 -8.970 17.590 1.00 94.25 265 LEU A N 1
ATOM 2169 C CA . LEU A 1 265 ? -38.601 -8.870 16.291 1.00 94.25 265 LEU A CA 1
ATOM 2170 C C . LEU A 1 265 ? -38.234 -7.554 15.594 1.00 94.25 265 LEU A C 1
ATOM 2172 O O . LEU A 1 265 ? -37.861 -7.584 14.424 1.00 94.25 265 LEU A O 1
ATOM 2176 N N . ASP A 1 266 ? -38.246 -6.438 16.324 1.00 91.56 266 ASP A N 1
ATOM 2177 C CA . ASP A 1 266 ? -37.821 -5.126 15.828 1.00 91.56 266 ASP A CA 1
ATOM 2178 C C . ASP A 1 266 ? -36.341 -5.123 15.416 1.00 91.56 266 ASP A C 1
ATOM 2180 O O . ASP A 1 266 ? -35.972 -4.543 14.394 1.00 91.56 266 ASP A O 1
ATOM 2184 N N . GLU A 1 267 ? -35.473 -5.787 16.190 1.00 88.94 267 GLU A N 1
ATOM 2185 C CA . GLU A 1 267 ? -34.051 -5.944 15.860 1.00 88.94 267 GLU A CA 1
ATOM 2186 C C . GLU A 1 267 ? -33.861 -6.731 14.556 1.00 88.94 267 GLU A C 1
ATOM 2188 O O . GLU A 1 267 ? -33.108 -6.295 13.683 1.00 88.94 267 GLU A O 1
ATOM 2193 N N . PHE A 1 268 ? -34.594 -7.833 14.381 1.00 93.06 268 PHE A N 1
ATOM 2194 C CA . PHE A 1 268 ? -34.579 -8.613 13.144 1.00 93.06 268 PHE A CA 1
ATOM 2195 C C . PHE A 1 268 ? -35.153 -7.830 11.952 1.00 93.06 268 PHE A C 1
ATOM 2197 O O . PHE A 1 268 ? -34.592 -7.849 10.855 1.00 93.06 268 PHE A O 1
ATOM 2204 N N . GLU A 1 269 ? -36.260 -7.104 12.130 1.00 94.06 269 GLU A N 1
ATOM 2205 C CA . GLU A 1 269 ? -36.834 -6.279 11.064 1.00 94.06 269 GLU A CA 1
ATOM 2206 C C . GLU A 1 269 ? -35.850 -5.192 10.628 1.00 94.06 269 GLU A C 1
ATOM 2208 O O . GLU A 1 269 ? -35.622 -5.006 9.429 1.00 94.06 269 GLU A O 1
ATOM 2213 N N . LYS A 1 270 ? -35.196 -4.540 11.593 1.00 92.12 270 LYS A N 1
ATOM 2214 C CA . LYS A 1 270 ? -34.150 -3.554 11.336 1.00 92.12 270 LYS A CA 1
ATOM 2215 C C . LYS A 1 270 ? -32.990 -4.168 10.554 1.00 92.12 270 LYS A C 1
ATOM 2217 O O . LYS A 1 270 ? -32.638 -3.615 9.516 1.00 92.12 270 LYS A O 1
ATOM 2222 N N . GLU A 1 271 ? -32.478 -5.328 10.957 1.00 88.50 271 GLU A N 1
ATOM 2223 C CA . GLU A 1 271 ? -31.401 -6.040 10.252 1.00 88.50 271 GLU A CA 1
ATOM 2224 C C . GLU A 1 271 ? -31.799 -6.414 8.814 1.00 88.50 271 GLU A C 1
ATOM 2226 O O . GLU A 1 271 ? -31.083 -6.097 7.864 1.00 88.50 271 GLU A O 1
ATOM 2231 N N . THR A 1 272 ? -32.993 -6.980 8.606 1.00 90.00 272 THR A N 1
ATOM 2232 C CA . THR A 1 272 ? -33.471 -7.306 7.248 1.00 90.00 272 THR A CA 1
ATOM 2233 C C . THR A 1 272 ? -33.750 -6.067 6.397 1.00 90.00 272 THR A C 1
ATOM 2235 O O . THR A 1 272 ? -33.689 -6.131 5.166 1.00 90.00 272 THR A O 1
ATOM 2238 N N . SER A 1 273 ? -34.122 -4.942 7.010 1.00 90.56 273 SER A N 1
ATOM 2239 C CA . SER A 1 273 ? -34.299 -3.669 6.309 1.00 90.56 273 SER A CA 1
ATOM 2240 C C . SER A 1 273 ? -32.948 -3.079 5.902 1.00 90.56 273 SER A C 1
ATOM 2242 O O . SER A 1 273 ? -32.801 -2.631 4.767 1.00 90.56 273 SER A O 1
ATOM 2244 N N . GLU A 1 274 ? -31.941 -3.164 6.775 1.00 88.81 274 GLU A N 1
ATOM 2245 C CA . GLU A 1 274 ? -30.570 -2.730 6.512 1.00 88.81 274 GLU A CA 1
ATOM 2246 C C . GLU A 1 274 ? -29.928 -3.586 5.415 1.00 88.81 274 GLU A C 1
ATOM 2248 O O . GLU A 1 274 ? -29.358 -3.036 4.475 1.00 88.81 274 GLU A O 1
ATOM 2253 N N . GLU A 1 275 ? -30.109 -4.909 5.443 1.00 86.19 275 GLU A N 1
ATOM 2254 C CA . GLU A 1 275 ? -29.622 -5.814 4.395 1.00 86.19 275 GLU A CA 1
ATOM 2255 C C . GLU A 1 275 ? -30.324 -5.571 3.049 1.00 86.19 275 GLU A C 1
ATOM 2257 O O . GLU A 1 275 ? -29.682 -5.570 1.997 1.00 86.19 275 GLU A O 1
ATOM 2262 N N . ARG A 1 276 ? -31.633 -5.284 3.051 1.00 89.56 276 ARG A N 1
ATOM 2263 C CA . ARG A 1 276 ? -32.359 -4.873 1.836 1.00 89.56 276 ARG A CA 1
ATOM 2264 C C . ARG A 1 276 ? -31.848 -3.545 1.283 1.00 89.56 276 ARG A C 1
ATOM 2266 O O . ARG A 1 276 ? -31.667 -3.438 0.073 1.00 89.56 276 ARG A O 1
ATOM 2273 N N . MET A 1 277 ? -31.590 -2.558 2.139 1.00 84.88 277 MET A N 1
ATOM 2274 C CA . MET A 1 277 ? -31.034 -1.264 1.731 1.00 84.88 277 MET A CA 1
ATOM 2275 C C . MET A 1 277 ? -29.601 -1.394 1.215 1.00 84.88 277 MET A C 1
ATOM 2277 O O . MET A 1 277 ? -29.264 -0.769 0.214 1.00 84.88 277 MET A O 1
ATOM 2281 N N . PHE A 1 278 ? -28.777 -2.230 1.844 1.00 83.75 278 PHE A N 1
ATOM 2282 C CA . PHE A 1 278 ? -27.421 -2.528 1.393 1.00 83.75 278 PHE A CA 1
ATOM 2283 C C . PHE A 1 278 ? -27.426 -3.238 0.036 1.00 83.75 278 PHE A C 1
ATOM 2285 O O . PHE A 1 278 ? -26.736 -2.813 -0.886 1.00 83.75 278 PHE A O 1
ATOM 2292 N N . ASN A 1 279 ? -28.269 -4.260 -0.132 1.00 81.69 279 ASN A N 1
ATOM 2293 C CA . ASN A 1 279 ? -28.450 -4.927 -1.419 1.00 81.69 279 ASN A CA 1
ATOM 2294 C C . ASN A 1 279 ? -28.978 -3.962 -2.490 1.00 81.69 279 ASN A C 1
ATOM 2296 O O . ASN A 1 279 ? -28.521 -4.029 -3.629 1.00 81.69 279 ASN A O 1
ATOM 2300 N N . HIS A 1 280 ? -29.879 -3.038 -2.132 1.00 80.81 280 HIS A N 1
ATOM 2301 C CA . HIS A 1 280 ? -30.363 -2.008 -3.048 1.00 80.81 280 HIS A CA 1
ATOM 2302 C C . HIS A 1 280 ? -29.250 -1.028 -3.456 1.00 80.81 280 HIS A C 1
ATOM 2304 O O . HIS A 1 280 ? -29.078 -0.770 -4.645 1.00 80.81 280 HIS A O 1
ATOM 2310 N N . GLN A 1 281 ? -28.435 -0.562 -2.504 1.00 78.25 281 GLN A N 1
ATOM 2311 C CA . GLN A 1 281 ? -27.261 0.278 -2.772 1.00 78.25 281 GLN A CA 1
ATOM 2312 C C . GLN A 1 281 ? -26.233 -0.439 -3.652 1.00 78.25 281 GLN A C 1
ATOM 2314 O O . GLN A 1 281 ? -25.706 0.164 -4.584 1.00 78.25 281 GLN A O 1
ATOM 2319 N N . LEU A 1 282 ? -25.995 -1.733 -3.417 1.00 72.00 282 LEU A N 1
ATOM 2320 C CA . LEU A 1 282 ? -25.132 -2.548 -4.269 1.00 72.00 282 LEU A CA 1
ATOM 2321 C C . LEU A 1 282 ? -25.701 -2.691 -5.682 1.00 72.00 282 LEU A C 1
ATOM 2323 O O . LEU A 1 282 ? -24.940 -2.584 -6.640 1.00 72.00 282 LEU A O 1
ATOM 2327 N N . THR A 1 283 ? -27.011 -2.909 -5.844 1.00 67.06 283 THR A N 1
ATOM 2328 C CA . THR A 1 283 ? -27.634 -2.943 -7.177 1.00 67.06 283 THR A CA 1
ATOM 2329 C C . THR A 1 283 ? -27.576 -1.591 -7.876 1.00 67.06 283 THR A C 1
ATOM 2331 O O . THR A 1 283 ? -27.234 -1.559 -9.053 1.00 67.06 283 THR A O 1
ATOM 2334 N N . ASP A 1 284 ? -27.791 -0.482 -7.168 1.00 64.44 284 ASP A N 1
ATOM 2335 C CA . ASP A 1 284 ? -27.701 0.866 -7.738 1.00 64.44 284 ASP A CA 1
ATOM 2336 C C . ASP A 1 284 ? -26.255 1.218 -8.132 1.00 64.44 284 ASP A C 1
ATOM 2338 O O . ASP A 1 284 ? -26.028 1.829 -9.181 1.00 64.44 284 ASP A O 1
ATOM 2342 N N . GLU A 1 285 ? -25.249 0.779 -7.365 1.00 59.38 285 GLU A N 1
ATOM 2343 C CA . GLU A 1 285 ? -23.834 0.875 -7.751 1.00 59.38 285 GLU A CA 1
ATOM 2344 C C . GLU A 1 285 ? -23.496 -0.008 -8.960 1.00 59.38 285 GLU A C 1
ATOM 2346 O O . GLU A 1 285 ? -22.712 0.395 -9.827 1.00 59.38 285 GLU A O 1
ATOM 2351 N N . PHE A 1 286 ? -24.069 -1.211 -9.044 1.00 58.78 286 PHE A N 1
ATOM 2352 C CA . PHE A 1 286 ? -23.818 -2.141 -10.146 1.00 58.78 286 PHE A CA 1
ATOM 2353 C C . PHE A 1 286 ? -24.508 -1.697 -11.443 1.00 58.78 286 PHE A C 1
ATOM 2355 O O . PHE A 1 286 ? -23.914 -1.803 -12.520 1.00 58.78 286 PHE A O 1
ATOM 2362 N N . ASP A 1 287 ? -25.713 -1.134 -11.351 1.00 55.56 287 ASP A N 1
ATOM 2363 C CA . ASP A 1 287 ? -26.463 -0.580 -12.479 1.00 55.56 287 ASP A CA 1
ATOM 2364 C C . ASP A 1 287 ? -25.889 0.766 -12.938 1.00 55.56 287 ASP A C 1
ATOM 2366 O O . ASP A 1 287 ? -25.773 1.004 -14.145 1.00 55.56 287 ASP A O 1
ATOM 2370 N N . SER A 1 288 ? -25.363 1.584 -12.018 1.00 57.09 288 SER A N 1
ATOM 2371 C CA . SER A 1 288 ? -24.574 2.777 -12.365 1.00 57.09 288 SER A CA 1
ATOM 2372 C C . SER A 1 288 ? -23.296 2.431 -13.145 1.00 57.09 288 SER A C 1
ATOM 2374 O O . SER A 1 288 ? -22.859 3.208 -13.995 1.00 57.09 288 SER A O 1
ATOM 2376 N N . ARG A 1 289 ? -22.714 1.239 -12.927 1.00 53.56 289 ARG A N 1
ATOM 2377 C CA . ARG A 1 289 ? -21.575 0.720 -13.712 1.00 53.56 289 ARG A CA 1
ATOM 2378 C C . ARG A 1 289 ? -21.987 -0.014 -14.996 1.00 53.56 289 ARG A C 1
ATOM 2380 O O . ARG A 1 289 ? -21.138 -0.203 -15.869 1.00 53.56 289 ARG A O 1
ATOM 2387 N N . ARG A 1 290 ? -23.259 -0.405 -15.158 1.00 49.16 290 ARG A N 1
ATOM 2388 C CA . ARG A 1 290 ? -23.773 -1.090 -16.365 1.00 49.16 290 ARG A CA 1
ATOM 2389 C C . ARG A 1 290 ? -24.322 -0.161 -17.449 1.00 49.16 290 ARG A C 1
ATOM 2391 O O . ARG A 1 290 ? -24.511 -0.619 -18.575 1.00 49.16 290 ARG A O 1
ATOM 2398 N N . PHE A 1 291 ? -24.462 1.143 -17.209 1.00 43.72 291 PHE A N 1
ATOM 2399 C CA . PHE A 1 291 ? -24.769 2.114 -18.271 1.00 43.72 291 PHE A CA 1
ATOM 2400 C C . PHE A 1 291 ? -23.532 2.520 -19.095 1.00 43.72 291 PHE A C 1
ATOM 2402 O O . PHE A 1 291 ? -23.137 3.683 -19.156 1.00 43.72 291 PHE A O 1
ATOM 2409 N N . ARG A 1 292 ? -22.923 1.552 -19.793 1.00 44.56 292 ARG A N 1
ATOM 2410 C CA . ARG A 1 292 ? -22.105 1.829 -20.990 1.00 44.56 292 ARG A CA 1
ATOM 2411 C C . ARG A 1 292 ? -22.003 0.624 -21.927 1.00 44.56 292 ARG A C 1
ATOM 2413 O O . ARG A 1 292 ? -20.921 0.241 -22.359 1.00 44.56 292 ARG A O 1
ATOM 2420 N N . SER A 1 293 ? -23.136 0.020 -22.275 1.00 37.62 293 SER A N 1
ATOM 2421 C CA . SER A 1 293 ? -23.193 -0.959 -23.364 1.00 37.62 293 SER A CA 1
ATOM 2422 C C . SER A 1 293 ? -23.412 -0.256 -24.708 1.00 37.62 293 SER A C 1
ATOM 2424 O O . SER A 1 293 ? -24.509 0.208 -25.001 1.00 37.62 293 SER A O 1
ATOM 2426 N N . HIS A 1 294 ? -22.388 -0.236 -25.565 1.00 43.81 294 HIS A N 1
ATOM 2427 C CA . HIS A 1 294 ? -22.599 -0.286 -27.012 1.00 43.81 294 HIS A CA 1
ATOM 2428 C C . HIS A 1 294 ? -22.274 -1.703 -27.484 1.00 43.81 294 HIS A C 1
ATOM 2430 O O . HIS A 1 294 ? -21.104 -2.063 -27.577 1.00 43.81 294 HIS A O 1
ATOM 2436 N N . SER A 1 295 ? -23.296 -2.512 -27.772 1.00 37.50 295 SER A N 1
ATOM 2437 C CA . SER A 1 295 ? -23.384 -3.308 -29.009 1.00 37.50 295 SER A CA 1
ATOM 2438 C C . SER A 1 295 ? -24.641 -4.192 -29.056 1.00 37.50 295 SER A C 1
ATOM 2440 O O . SER A 1 295 ? -25.163 -4.643 -28.044 1.00 37.50 295 SER A O 1
ATOM 2442 N N . ASN A 1 296 ? -25.100 -4.334 -30.298 1.00 36.34 296 ASN A N 1
ATOM 2443 C CA . ASN A 1 296 ? -26.304 -4.914 -30.896 1.00 36.34 296 ASN A CA 1
ATOM 2444 C C . ASN A 1 296 ? -27.025 -6.138 -30.282 1.00 36.34 296 ASN A C 1
ATOM 2446 O O . ASN A 1 296 ? -26.405 -6.996 -29.657 1.00 36.34 296 ASN A O 1
ATOM 2450 N N . PRO A 1 297 ? -28.329 -6.292 -30.617 1.00 47.84 297 PRO A N 1
ATOM 2451 C CA . PRO A 1 297 ? -29.169 -7.415 -30.215 1.00 47.84 297 PRO A CA 1
ATOM 2452 C C . PRO A 1 297 ? -29.016 -8.630 -31.148 1.00 47.84 297 PRO A C 1
ATOM 2454 O O . PRO A 1 297 ? -28.917 -8.494 -32.367 1.00 47.84 297 PRO A O 1
ATOM 2457 N N . THR A 1 298 ? -29.072 -9.833 -30.576 1.00 39.78 298 THR A N 1
ATOM 2458 C CA . THR A 1 298 ? -29.326 -11.097 -31.293 1.00 39.78 298 THR A CA 1
ATOM 2459 C C . THR A 1 298 ? -30.753 -11.586 -30.987 1.00 39.78 298 THR A C 1
ATOM 2461 O O . THR A 1 298 ? -31.249 -11.332 -29.888 1.00 39.78 298 THR A O 1
ATOM 2464 N N . PRO A 1 299 ? -31.459 -12.233 -31.939 1.00 47.03 299 PRO A N 1
ATOM 2465 C CA . PRO A 1 299 ? -32.875 -12.583 -31.796 1.00 47.03 299 PRO A CA 1
ATOM 2466 C C . PRO A 1 299 ? -33.088 -13.938 -31.084 1.00 47.03 299 PRO A C 1
ATOM 2468 O O . PRO A 1 299 ? -32.162 -14.750 -31.024 1.00 47.03 299 PRO A O 1
ATOM 2471 N N . PRO A 1 300 ? -34.301 -14.218 -30.558 1.00 48.00 300 PRO A N 1
ATOM 2472 C CA . PRO A 1 300 ? -34.562 -15.393 -29.734 1.00 48.00 300 PRO A CA 1
ATOM 2473 C C . PRO A 1 300 ? -34.876 -16.627 -30.591 1.00 48.00 300 PRO A C 1
ATOM 2475 O O . PRO A 1 300 ? -35.646 -16.548 -31.547 1.00 48.00 300 PRO A O 1
ATOM 2478 N N . SER A 1 301 ? -34.337 -17.787 -30.210 1.00 34.06 301 SER A N 1
ATOM 2479 C CA . SER A 1 301 ? -34.682 -19.081 -30.809 1.00 34.06 301 SER A CA 1
ATOM 2480 C C . SER A 1 301 ? -35.197 -20.060 -29.749 1.00 34.06 301 SER A C 1
ATOM 2482 O O . SER A 1 301 ? -34.444 -20.519 -28.899 1.00 34.06 301 SER A O 1
ATOM 2484 N N . HIS A 1 302 ? -36.501 -20.330 -29.843 1.00 36.88 302 HIS A N 1
ATOM 2485 C CA . HIS A 1 302 ? -37.242 -21.578 -29.604 1.00 36.88 302 HIS A CA 1
ATOM 2486 C C . HIS A 1 302 ? -36.783 -22.592 -28.523 1.00 36.88 302 HIS A C 1
ATOM 2488 O O . HIS A 1 302 ? -35.751 -23.243 -28.636 1.00 36.88 302 HIS A O 1
ATOM 2494 N N . ALA A 1 303 ? -37.683 -22.847 -27.561 1.00 37.44 303 ALA A N 1
ATOM 2495 C CA . ALA A 1 303 ? -37.865 -24.139 -26.864 1.00 37.44 303 ALA A CA 1
ATOM 2496 C C . ALA A 1 303 ? -38.672 -25.131 -27.761 1.00 37.44 303 ALA A C 1
ATOM 2498 O O . ALA A 1 303 ? -39.112 -24.670 -28.820 1.00 37.44 303 ALA A O 1
ATOM 2499 N N . PRO A 1 304 ? -39.014 -26.404 -27.392 1.00 55.25 304 PRO A N 1
ATOM 2500 C CA . PRO A 1 304 ? -38.800 -27.226 -26.165 1.00 55.25 304 PRO A CA 1
ATOM 2501 C C . PRO A 1 304 ? -38.403 -28.716 -26.537 1.00 55.25 304 PRO A C 1
ATOM 2503 O O . PRO A 1 304 ? -37.868 -28.874 -27.634 1.00 55.25 304 PRO A O 1
ATOM 2506 N N . PRO A 1 305 ? -38.660 -29.838 -25.787 1.00 54.53 305 PRO A N 1
ATOM 2507 C CA . PRO A 1 305 ? -39.246 -30.029 -24.446 1.00 54.53 305 PRO A CA 1
ATOM 2508 C C . PRO A 1 305 ? -38.616 -31.088 -23.488 1.00 54.53 305 PRO A C 1
ATOM 2510 O O . PRO A 1 305 ? -37.925 -32.023 -23.874 1.00 54.53 305 PRO A O 1
ATOM 2513 N N . ALA A 1 306 ? -39.006 -30.935 -22.213 1.00 36.72 306 ALA A N 1
ATOM 2514 C CA . ALA A 1 306 ? -39.380 -31.925 -21.186 1.00 36.72 306 ALA A CA 1
ATOM 2515 C C . ALA A 1 306 ? -38.583 -33.235 -20.987 1.00 36.72 306 ALA A C 1
ATOM 2517 O O . ALA A 1 306 ? -38.642 -34.149 -21.804 1.00 36.72 306 ALA A O 1
ATOM 2518 N N . ARG A 1 307 ? -38.116 -33.442 -19.743 1.00 37.78 307 ARG A N 1
ATOM 2519 C CA . ARG A 1 307 ? -38.336 -34.701 -19.009 1.00 37.78 307 ARG A CA 1
ATOM 2520 C C . ARG A 1 307 ? -38.509 -34.462 -17.506 1.00 37.78 307 ARG A C 1
ATOM 2522 O O . ARG A 1 307 ? -38.025 -33.496 -16.936 1.00 37.78 307 ARG A O 1
ATOM 2529 N N . ARG A 1 308 ? -39.320 -35.353 -16.949 1.00 39.00 308 ARG A N 1
ATOM 2530 C CA . ARG A 1 308 ? -40.046 -35.361 -15.679 1.00 39.00 308 ARG A CA 1
ATOM 2531 C C . ARG A 1 308 ? -39.331 -36.274 -14.675 1.00 39.00 308 ARG A C 1
ATOM 2533 O O . ARG A 1 308 ? -38.818 -37.310 -15.087 1.00 39.00 308 ARG A O 1
ATOM 2540 N N . GLY A 1 309 ? -39.449 -35.949 -13.386 1.00 33.78 309 GLY A N 1
ATOM 2541 C CA . GLY A 1 309 ? -39.126 -36.810 -12.235 1.00 33.78 309 GLY A CA 1
ATOM 2542 C C . GLY A 1 309 ? -37.891 -36.313 -11.482 1.00 33.78 309 GLY A C 1
ATOM 2543 O O . GLY A 1 309 ? -36.943 -35.874 -12.110 1.00 33.78 309 GLY A O 1
ATOM 2544 N N . SER A 1 310 ? -37.808 -36.320 -10.159 1.00 35.16 310 SER A N 1
ATOM 2545 C CA . SER A 1 310 ? -38.720 -36.717 -9.090 1.00 35.16 310 SER A CA 1
ATOM 2546 C C . SER A 1 310 ? -38.246 -35.961 -7.847 1.00 35.16 310 SER A C 1
ATOM 2548 O O . SER A 1 310 ? -37.054 -35.707 -7.699 1.00 35.16 310 SER A O 1
ATOM 2550 N N . ILE A 1 311 ? -39.184 -35.581 -6.990 1.00 39.69 311 ILE A N 1
ATOM 2551 C CA . ILE A 1 311 ? -38.924 -34.979 -5.683 1.00 39.69 311 ILE A CA 1
ATOM 2552 C C . ILE A 1 311 ? -38.260 -36.042 -4.806 1.00 39.69 311 ILE A C 1
ATOM 2554 O O . ILE A 1 311 ? -38.780 -37.155 -4.740 1.00 39.69 311 ILE A O 1
ATOM 2558 N N . ASP A 1 312 ? -37.171 -35.690 -4.124 1.00 35.00 312 ASP A N 1
ATOM 2559 C CA . ASP A 1 312 ? -36.829 -36.337 -2.860 1.00 35.00 312 ASP A CA 1
ATOM 2560 C C . ASP A 1 312 ? -36.257 -35.306 -1.881 1.00 35.00 312 ASP A C 1
ATOM 2562 O O . ASP A 1 312 ? -35.231 -34.664 -2.107 1.00 35.00 312 ASP A O 1
ATOM 2566 N N . THR A 1 313 ? -37.016 -35.097 -0.813 1.00 42.16 313 THR A N 1
ATOM 2567 C CA . THR A 1 313 ? -36.702 -34.270 0.347 1.00 42.16 313 THR A CA 1
ATOM 2568 C C . THR A 1 313 ? -35.870 -35.089 1.324 1.00 42.16 313 THR A C 1
ATOM 2570 O O . THR A 1 313 ? -36.405 -35.983 1.976 1.00 42.16 313 THR A O 1
ATOM 2573 N N . SER A 1 314 ? -34.597 -34.741 1.511 1.00 34.81 314 SER A N 1
ATOM 2574 C CA . SER A 1 314 ? -33.862 -35.140 2.712 1.00 34.81 314 SER A CA 1
ATOM 2575 C C . SER A 1 314 ? -33.090 -33.960 3.291 1.00 34.81 314 SER A C 1
ATOM 2577 O O . SER A 1 314 ? -32.159 -33.430 2.686 1.00 34.81 314 SER A O 1
ATOM 2579 N N . ILE A 1 315 ? -33.540 -33.581 4.480 1.00 41.66 315 ILE A N 1
ATOM 2580 C CA . ILE A 1 315 ? -32.977 -32.640 5.441 1.00 41.66 315 ILE A CA 1
ATOM 2581 C C . ILE A 1 315 ? -31.471 -32.883 5.614 1.00 41.66 315 ILE A C 1
ATOM 2583 O O . ILE A 1 315 ? -31.059 -33.989 5.960 1.00 41.66 315 ILE A O 1
ATOM 2587 N N . ALA A 1 316 ? -30.661 -31.843 5.419 1.00 33.34 316 ALA A N 1
ATOM 2588 C CA . ALA A 1 316 ? -29.255 -31.830 5.804 1.00 33.34 316 ALA A CA 1
ATOM 2589 C C . ALA A 1 316 ? -28.961 -30.535 6.573 1.00 33.34 316 ALA A C 1
ATOM 2591 O O . ALA A 1 316 ? -28.812 -29.467 5.983 1.00 33.34 316 ALA A O 1
ATOM 2592 N N . GLU A 1 317 ? -28.905 -30.644 7.901 1.00 36.44 317 GLU A N 1
ATOM 2593 C CA . GLU A 1 317 ? -28.306 -29.625 8.763 1.00 36.44 317 GLU A CA 1
ATOM 2594 C C . GLU A 1 317 ? -26.766 -29.708 8.712 1.00 36.44 317 GLU A C 1
ATOM 2596 O O . GLU A 1 317 ? -26.205 -30.811 8.663 1.00 36.44 317 GLU A O 1
ATOM 2601 N N . PRO A 1 318 ? -26.059 -28.565 8.766 1.00 40.44 318 PRO A N 1
ATOM 2602 C CA . PRO A 1 318 ? -24.607 -28.506 8.663 1.00 40.44 318 PRO A CA 1
ATOM 2603 C C . PRO A 1 318 ? -23.928 -28.636 10.037 1.00 40.44 318 PRO A C 1
ATOM 2605 O O . PRO A 1 318 ? -24.088 -27.789 10.912 1.00 40.44 318 PRO A O 1
ATOM 2608 N N . LYS A 1 319 ? -23.093 -29.669 10.215 1.00 37.16 319 LYS A N 1
ATOM 2609 C CA . LYS A 1 319 ? -22.191 -29.805 11.374 1.00 37.16 319 LYS A CA 1
ATOM 2610 C C . LYS A 1 319 ? -20.819 -29.211 11.061 1.00 37.16 319 LYS A C 1
ATOM 2612 O O . LYS A 1 319 ? -19.952 -29.873 10.496 1.00 37.16 319 LYS A O 1
ATOM 2617 N N . TRP A 1 320 ? -20.628 -27.963 11.465 1.00 37.03 320 TRP A N 1
ATOM 2618 C CA . TRP A 1 320 ? -19.333 -27.300 11.571 1.00 37.03 320 TRP A CA 1
ATOM 2619 C C . TRP A 1 320 ? -18.813 -27.472 13.001 1.00 37.03 320 TRP A C 1
ATOM 2621 O O . TRP A 1 320 ? -19.335 -26.856 13.915 1.00 37.03 320 TRP A O 1
ATOM 2631 N N . TRP A 1 321 ? -17.840 -28.363 13.198 1.00 31.95 321 TRP A N 1
ATOM 2632 C CA . TRP A 1 321 ? -16.718 -28.261 14.149 1.00 31.95 321 TRP A CA 1
ATOM 2633 C C . TRP A 1 321 ? -16.052 -29.635 14.271 1.00 31.95 321 TRP A C 1
ATOM 2635 O O . TRP A 1 321 ? -16.694 -30.634 14.586 1.00 31.95 321 TRP A O 1
ATOM 2645 N N . SER A 1 322 ? -14.752 -29.704 14.001 1.00 34.00 322 SER A N 1
ATOM 2646 C CA . SER A 1 322 ? -13.865 -30.685 14.625 1.00 34.00 322 SER A CA 1
ATOM 2647 C C . SER A 1 322 ? -12.437 -30.180 14.524 1.00 34.00 322 SER A C 1
ATOM 2649 O O . SER A 1 322 ? -11.894 -29.935 13.446 1.00 34.00 322 SER A O 1
ATOM 2651 N N . GLU A 1 323 ? -11.901 -29.994 15.716 1.00 32.88 323 GLU A N 1
ATOM 2652 C CA . GLU A 1 323 ? -10.559 -29.607 16.095 1.00 32.88 323 GLU A CA 1
ATOM 2653 C C . GLU A 1 323 ? -9.494 -30.427 15.354 1.00 32.88 323 GLU A C 1
ATOM 2655 O O . GLU A 1 323 ? -9.620 -31.638 15.161 1.00 32.88 323 GLU A O 1
ATOM 2660 N N . ARG A 1 324 ? -8.397 -29.768 14.975 1.00 33.16 324 ARG A N 1
ATOM 2661 C CA . ARG A 1 324 ? -7.150 -30.444 14.618 1.00 33.16 324 ARG A CA 1
ATOM 2662 C C . ARG A 1 324 ? -5.999 -29.787 15.368 1.00 33.16 324 ARG A C 1
ATOM 2664 O O . ARG A 1 324 ? -5.599 -28.666 15.077 1.00 33.16 324 ARG A O 1
ATOM 2671 N N . THR A 1 325 ? -5.494 -30.520 16.351 1.00 42.78 325 THR A N 1
ATOM 2672 C CA . THR A 1 325 ? -4.207 -30.316 17.019 1.00 42.78 325 THR A CA 1
ATOM 2673 C C . THR A 1 325 ? -3.046 -30.464 16.025 1.00 42.78 325 THR A C 1
ATOM 2675 O O . THR A 1 325 ? -3.124 -31.338 15.156 1.00 42.78 325 THR A O 1
ATOM 2678 N N . PRO A 1 326 ? -1.943 -29.704 16.155 1.00 38.84 326 PRO A N 1
ATOM 2679 C CA . PRO A 1 326 ? -0.785 -29.852 15.283 1.00 38.84 326 PRO A CA 1
ATOM 2680 C C . PRO A 1 326 ? 0.140 -30.974 15.778 1.00 38.84 326 PRO A C 1
ATOM 2682 O O . PRO A 1 326 ? 0.622 -30.954 16.910 1.00 38.84 326 PRO A O 1
ATOM 2685 N N . SER A 1 327 ? 0.412 -31.953 14.914 1.00 36.44 327 SER A N 1
ATOM 2686 C CA . SER A 1 327 ? 1.435 -32.975 15.143 1.00 36.44 327 SER A CA 1
ATOM 2687 C C . SER A 1 327 ? 2.787 -32.476 14.642 1.00 36.44 327 SER A C 1
ATOM 2689 O O . SER A 1 327 ? 3.001 -32.294 13.446 1.00 36.44 327 SER A O 1
ATOM 2691 N N . ILE A 1 328 ? 3.701 -32.283 15.587 1.00 36.09 328 ILE A N 1
ATOM 2692 C CA . ILE A 1 328 ? 5.141 -32.171 15.367 1.00 36.09 328 ILE A CA 1
ATOM 2693 C C . ILE A 1 328 ? 5.636 -33.469 14.709 1.00 36.09 328 ILE A C 1
ATOM 2695 O O . ILE A 1 328 ? 5.302 -34.570 15.149 1.00 36.09 328 ILE A O 1
ATOM 2699 N N . SER A 1 329 ? 6.442 -33.359 13.657 1.00 31.62 329 SER A N 1
ATOM 2700 C CA . SER A 1 329 ? 7.314 -34.447 13.218 1.00 31.62 329 SER A CA 1
ATOM 2701 C C . SER A 1 329 ? 8.628 -33.885 12.711 1.00 31.62 329 SER A C 1
ATOM 2703 O O . SER A 1 329 ? 8.690 -32.921 11.952 1.00 31.62 329 SER A O 1
ATOM 2705 N N . LYS A 1 330 ? 9.655 -34.494 13.285 1.00 36.22 330 LYS A N 1
ATOM 2706 C CA . LYS A 1 330 ? 11.079 -34.237 13.207 1.00 36.22 330 LYS A CA 1
ATOM 2707 C C . LYS A 1 330 ? 11.655 -35.004 12.015 1.00 36.22 330 LYS A C 1
ATOM 2709 O O . LYS A 1 330 ? 11.042 -35.954 11.537 1.00 36.22 330 LYS A O 1
ATOM 2714 N N . ASP A 1 331 ? 12.870 -34.612 11.664 1.00 33.53 331 ASP A N 1
ATOM 2715 C CA . ASP A 1 331 ? 13.850 -35.344 10.863 1.00 33.53 331 ASP A CA 1
ATOM 2716 C C . ASP A 1 331 ? 13.699 -35.245 9.340 1.00 33.53 331 ASP A C 1
ATOM 2718 O O . ASP A 1 331 ? 12.879 -35.912 8.709 1.00 33.53 331 ASP A O 1
ATOM 2722 N N . ARG A 1 332 ? 14.605 -34.464 8.740 1.00 35.75 332 ARG A N 1
ATOM 2723 C CA . ARG A 1 332 ? 15.697 -35.019 7.927 1.00 35.75 332 ARG A CA 1
ATOM 2724 C C . ARG A 1 332 ? 16.748 -33.949 7.629 1.00 35.75 332 ARG A C 1
ATOM 2726 O O . ARG A 1 332 ? 16.494 -32.996 6.897 1.00 35.75 332 ARG A O 1
ATOM 2733 N N . ASP A 1 333 ? 17.912 -34.146 8.244 1.00 35.91 333 ASP A N 1
ATOM 2734 C CA . ASP A 1 333 ? 19.212 -33.774 7.689 1.00 35.91 333 ASP A CA 1
ATOM 2735 C C . ASP A 1 333 ? 19.329 -34.312 6.260 1.00 35.91 333 ASP A C 1
ATOM 2737 O O . ASP A 1 333 ? 18.942 -35.453 6.019 1.00 35.91 333 ASP A O 1
ATOM 2741 N N . ASP A 1 334 ? 19.871 -33.503 5.349 1.00 36.09 334 ASP A N 1
ATOM 2742 C CA . ASP A 1 334 ? 20.883 -33.946 4.385 1.00 36.09 334 ASP A CA 1
ATOM 2743 C C . ASP A 1 334 ? 21.429 -32.753 3.576 1.00 36.09 334 ASP A C 1
ATOM 2745 O O . ASP A 1 334 ? 20.717 -32.091 2.823 1.00 36.09 334 ASP A O 1
ATOM 2749 N N . GLY A 1 335 ? 22.740 -32.529 3.707 1.00 33.00 335 GLY A N 1
ATOM 2750 C CA . GLY A 1 335 ? 23.605 -32.180 2.577 1.00 33.00 335 GLY A CA 1
ATOM 2751 C C . GLY A 1 335 ? 23.634 -30.732 2.085 1.00 33.00 335 GLY A C 1
ATOM 2752 O O . GLY A 1 335 ? 23.098 -30.412 1.027 1.00 33.00 335 GLY A O 1
ATOM 2753 N N . ALA A 1 336 ? 24.434 -29.891 2.743 1.00 35.88 336 ALA A N 1
ATOM 2754 C CA . ALA A 1 336 ? 25.105 -28.786 2.054 1.00 35.88 336 ALA A CA 1
ATOM 2755 C C . ALA A 1 336 ? 26.168 -29.330 1.075 1.00 35.88 336 ALA A C 1
ATOM 2757 O O . ALA A 1 336 ? 26.821 -30.337 1.372 1.00 35.88 336 ALA A O 1
ATOM 2758 N N . PRO A 1 337 ? 26.467 -28.594 -0.009 1.00 48.72 337 PRO A N 1
ATOM 2759 C CA . PRO A 1 337 ? 27.872 -28.306 -0.241 1.00 48.72 337 PRO A CA 1
ATOM 2760 C C . PRO A 1 337 ? 28.153 -26.814 -0.419 1.00 48.72 337 PRO A C 1
ATOM 2762 O O . PRO A 1 337 ? 27.455 -26.043 -1.072 1.00 48.72 337 PRO A O 1
ATOM 2765 N N . HIS A 1 338 ? 29.257 -26.470 0.217 1.00 36.22 338 HIS A N 1
ATOM 2766 C CA . HIS A 1 338 ? 29.949 -25.206 0.311 1.00 36.22 338 HIS A CA 1
ATOM 2767 C C . HIS A 1 338 ? 30.494 -24.760 -1.056 1.00 36.22 338 HIS A C 1
ATOM 2769 O O . HIS A 1 338 ? 31.332 -25.454 -1.629 1.00 36.22 338 HIS A O 1
ATOM 2775 N N . ILE A 1 339 ? 30.096 -23.581 -1.547 1.00 35.41 339 ILE A N 1
ATOM 2776 C CA . ILE A 1 339 ? 30.846 -22.837 -2.571 1.00 35.41 339 ILE A CA 1
ATOM 2777 C C . ILE A 1 339 ? 30.832 -21.348 -2.202 1.00 35.41 339 ILE A C 1
ATOM 2779 O O . ILE A 1 339 ? 29.807 -20.679 -2.193 1.00 35.41 339 ILE A O 1
ATOM 2783 N N . SER A 1 340 ? 32.014 -20.838 -1.893 1.00 38.44 340 SER A N 1
ATOM 2784 C CA . SER A 1 340 ? 32.424 -19.435 -1.997 1.00 38.44 340 SER A CA 1
ATOM 2785 C C . SER A 1 340 ? 33.717 -19.475 -2.824 1.00 38.44 340 SER A C 1
ATOM 2787 O O . SER A 1 340 ? 34.445 -20.466 -2.687 1.00 38.44 340 SER A O 1
ATOM 2789 N N . PRO A 1 341 ? 34.042 -18.468 -3.664 1.00 46.31 341 PRO A N 1
ATOM 2790 C CA . PRO A 1 341 ? 34.576 -17.245 -3.061 1.00 46.31 341 PRO A CA 1
ATOM 2791 C C . PRO A 1 341 ? 34.461 -15.915 -3.857 1.00 46.31 341 PRO A C 1
ATOM 2793 O O . PRO A 1 341 ? 34.210 -15.884 -5.055 1.00 46.31 341 PRO A O 1
ATOM 2796 N N . HIS A 1 342 ? 34.751 -14.830 -3.124 1.00 31.64 342 HIS A N 1
ATOM 2797 C CA . HIS A 1 342 ? 35.218 -13.490 -3.529 1.00 31.64 342 HIS A CA 1
ATOM 2798 C C . HIS A 1 342 ? 34.365 -12.625 -4.483 1.00 31.64 342 HIS A C 1
ATOM 2800 O O . HIS A 1 342 ? 34.395 -12.803 -5.695 1.00 31.64 342 HIS A O 1
ATOM 2806 N N . SER A 1 343 ? 33.835 -11.501 -3.976 1.00 31.94 343 SER A N 1
ATOM 2807 C CA . SER A 1 343 ? 34.447 -10.179 -4.228 1.00 31.94 343 SER A CA 1
ATOM 2808 C C . SER A 1 343 ? 33.741 -9.024 -3.512 1.00 31.94 343 SER A C 1
ATOM 2810 O O . SER A 1 343 ? 32.530 -8.992 -3.331 1.00 31.94 343 SER A O 1
ATOM 2812 N N . SER A 1 344 ? 34.598 -8.094 -3.109 1.00 34.94 344 SER A N 1
ATOM 2813 C CA . SER A 1 344 ? 34.393 -6.806 -2.455 1.00 34.94 344 SER A CA 1
ATOM 2814 C C . SER A 1 344 ? 33.422 -5.884 -3.199 1.00 34.94 344 SER A C 1
ATOM 2816 O O . SER A 1 344 ? 33.543 -5.775 -4.413 1.00 34.94 344 SER A O 1
ATOM 2818 N N . MET A 1 345 ? 32.563 -5.154 -2.480 1.00 36.09 345 MET A N 1
ATOM 2819 C CA . MET A 1 345 ? 32.109 -3.803 -2.845 1.00 36.09 345 MET A CA 1
ATOM 2820 C C . MET A 1 345 ? 31.684 -3.037 -1.583 1.00 36.09 345 MET A C 1
ATOM 2822 O O . MET A 1 345 ? 31.121 -3.582 -0.637 1.00 36.09 345 MET A O 1
ATOM 2826 N N . HIS A 1 346 ? 32.053 -1.764 -1.582 1.00 38.22 346 HIS A N 1
ATOM 2827 C CA . HIS A 1 346 ? 32.039 -0.819 -0.479 1.00 38.22 346 HIS A CA 1
ATOM 2828 C C . HIS A 1 346 ? 30.634 -0.374 -0.032 1.00 38.22 346 HIS A C 1
ATOM 2830 O O . HIS A 1 346 ? 29.775 -0.096 -0.856 1.00 38.22 346 HIS A O 1
ATOM 2836 N N . GLY A 1 347 ? 30.498 -0.167 1.283 1.00 32.91 347 GLY A N 1
ATOM 2837 C CA . GLY A 1 347 ? 30.047 1.099 1.873 1.00 32.91 347 GLY A CA 1
ATOM 2838 C C . GLY A 1 347 ? 28.576 1.494 1.752 1.00 32.91 347 GLY A C 1
ATOM 2839 O O . GLY A 1 347 ? 28.212 2.180 0.809 1.00 32.91 347 GLY A O 1
ATOM 2840 N N . LEU A 1 348 ? 27.805 1.259 2.820 1.00 36.09 348 LEU A N 1
ATOM 2841 C CA . LEU A 1 348 ? 26.778 2.195 3.289 1.00 36.09 348 LEU A CA 1
ATOM 2842 C C . LEU A 1 348 ? 26.776 2.216 4.825 1.00 36.09 348 LEU A C 1
ATOM 2844 O O . LEU A 1 348 ? 26.431 1.241 5.488 1.00 36.09 348 LEU A O 1
ATOM 2848 N N . GLN A 1 349 ? 27.218 3.347 5.371 1.00 34.53 349 GLN A N 1
ATOM 2849 C CA . GLN A 1 349 ? 27.224 3.682 6.790 1.00 34.53 349 GLN A CA 1
ATOM 2850 C C . GLN A 1 349 ? 25.870 4.318 7.141 1.00 34.53 349 GLN A C 1
ATOM 2852 O O . GLN A 1 349 ? 25.548 5.389 6.633 1.00 34.53 349 GLN A O 1
ATOM 2857 N N . LEU A 1 350 ? 25.103 3.698 8.037 1.00 39.66 350 LEU A N 1
ATOM 2858 C CA . LEU A 1 350 ? 23.961 4.314 8.724 1.00 39.66 350 LEU A CA 1
ATOM 2859 C C . LEU A 1 350 ? 24.108 4.032 10.229 1.00 39.66 350 LEU A C 1
ATOM 2861 O O . LEU A 1 350 ? 24.363 2.882 10.597 1.00 39.66 350 LEU A O 1
ATOM 2865 N N . PRO A 1 351 ? 24.011 5.042 11.113 1.00 48.84 351 PRO A N 1
ATOM 2866 C CA . PRO A 1 351 ? 24.244 4.841 12.536 1.00 48.84 351 PRO A CA 1
ATOM 2867 C C . PRO A 1 351 ? 22.996 4.277 13.229 1.00 48.84 351 PRO A C 1
ATOM 2869 O O . PRO A 1 351 ? 21.899 4.812 13.097 1.00 48.84 351 PRO A O 1
ATOM 2872 N N . SER A 1 352 ? 23.188 3.215 14.014 1.00 38.62 352 SER A N 1
ATOM 2873 C CA . SER A 1 352 ? 22.234 2.776 15.041 1.00 38.62 352 SER A CA 1
ATOM 2874 C C . SER A 1 352 ? 22.518 3.504 16.364 1.00 38.62 352 SER A C 1
ATOM 2876 O O . SER A 1 352 ? 23.691 3.683 16.703 1.00 38.62 352 SER A O 1
ATOM 2878 N N . PRO A 1 353 ? 21.495 3.899 17.142 1.00 48.69 353 PRO A N 1
ATOM 2879 C CA . PRO A 1 353 ? 21.686 4.452 18.477 1.00 48.69 353 PRO A CA 1
ATOM 2880 C C . PRO A 1 353 ? 21.959 3.334 19.495 1.00 48.69 353 PRO A C 1
ATOM 2882 O O . PRO A 1 353 ? 21.276 2.312 19.525 1.00 48.69 353 PRO A O 1
ATOM 2885 N N . GLN A 1 354 ? 22.972 3.541 20.339 1.00 35.69 354 GLN A N 1
ATOM 2886 C CA . GLN A 1 354 ? 23.278 2.670 21.470 1.00 35.69 354 GLN A CA 1
ATOM 2887 C C . GLN A 1 354 ? 22.277 2.866 22.614 1.00 35.69 354 GLN A C 1
ATOM 2889 O O . GLN A 1 354 ? 22.062 3.988 23.067 1.00 35.69 354 GLN A O 1
ATOM 2894 N N . LEU A 1 355 ? 21.755 1.759 23.143 1.00 39.06 355 LEU A N 1
ATOM 2895 C CA . LEU A 1 355 ? 21.240 1.677 24.507 1.00 39.06 355 LEU A CA 1
ATOM 2896 C C . LEU A 1 355 ? 22.034 0.599 25.250 1.00 39.06 355 LEU A C 1
ATOM 2898 O O . LEU A 1 355 ? 22.016 -0.574 24.882 1.00 39.06 355 LEU A O 1
ATOM 2902 N N . SER A 1 356 ? 22.743 1.045 26.284 1.00 44.94 356 SER A N 1
ATOM 2903 C CA . SER A 1 356 ? 23.503 0.243 27.247 1.00 44.94 356 SER A CA 1
ATOM 2904 C C . SER A 1 356 ? 22.758 0.212 28.597 1.00 44.94 356 SER A C 1
ATOM 2906 O O . SER A 1 356 ? 21.863 1.030 28.814 1.00 44.94 356 SER A O 1
ATOM 2908 N N . PRO A 1 357 ? 23.076 -0.738 29.496 1.00 44.25 357 PRO A N 1
ATOM 2909 C CA . PRO A 1 357 ? 22.078 -1.425 30.312 1.00 44.25 357 PRO A CA 1
ATOM 2910 C C . PRO A 1 357 ? 21.894 -0.892 31.743 1.00 44.25 357 PRO A C 1
ATOM 2912 O O . PRO A 1 357 ? 22.719 -0.176 32.304 1.00 44.25 357 PRO A O 1
ATOM 2915 N N . ILE A 1 358 ? 20.785 -1.351 32.326 1.00 37.16 358 ILE A N 1
ATOM 2916 C CA . ILE A 1 358 ? 20.329 -1.246 33.717 1.00 37.16 358 ILE A CA 1
ATOM 2917 C C . ILE A 1 358 ? 21.431 -1.612 34.732 1.00 37.16 358 ILE A C 1
ATOM 2919 O O . ILE A 1 358 ? 21.994 -2.705 34.678 1.00 37.16 358 ILE A O 1
ATOM 2923 N N . GLN A 1 359 ? 21.637 -0.750 35.735 1.00 36.78 359 GLN A N 1
ATOM 2924 C CA . GLN A 1 359 ? 22.238 -1.106 37.026 1.00 36.78 359 GLN A CA 1
ATOM 2925 C C . GLN A 1 359 ? 21.323 -0.658 38.173 1.00 36.78 359 GLN A C 1
ATOM 2927 O O . GLN A 1 359 ? 21.040 0.525 38.350 1.00 36.78 359 GLN A O 1
ATOM 2932 N N . HIS A 1 360 ? 20.866 -1.636 38.958 1.00 38.62 360 HIS A N 1
ATOM 2933 C CA . HIS A 1 360 ? 20.171 -1.442 40.226 1.00 38.62 360 HIS A CA 1
ATOM 2934 C C . HIS A 1 360 ? 21.129 -0.880 41.286 1.00 38.62 360 HIS A C 1
ATOM 2936 O O . HIS A 1 360 ? 22.196 -1.442 41.526 1.00 38.62 360 HIS A O 1
ATOM 2942 N N . HIS A 1 361 ? 20.703 0.174 41.981 1.00 36.62 361 HIS A N 1
ATOM 2943 C CA . HIS A 1 361 ? 21.294 0.622 43.239 1.00 36.62 361 HIS A CA 1
ATOM 2944 C C . HIS A 1 361 ? 20.172 0.665 44.288 1.00 36.62 361 HIS A C 1
ATOM 2946 O O . HIS A 1 361 ? 19.201 1.403 44.136 1.00 36.62 361 HIS A O 1
ATOM 2952 N N . HIS A 1 362 ? 20.265 -0.166 45.324 1.00 36.31 362 HIS A N 1
ATOM 2953 C CA . HIS A 1 362 ? 19.465 -0.052 46.545 1.00 36.31 362 HIS A CA 1
ATOM 2954 C C . HIS A 1 362 ? 20.441 0.138 47.705 1.00 36.31 362 HIS A C 1
ATOM 2956 O O . HIS A 1 362 ? 21.302 -0.707 47.940 1.00 36.31 362 HIS A O 1
ATOM 2962 N N . GLN A 1 363 ? 20.321 1.275 48.391 1.00 41.41 363 GLN A N 1
ATOM 2963 C CA . GLN A 1 363 ? 21.053 1.570 49.617 1.00 41.41 363 GLN A CA 1
ATOM 2964 C C . GLN A 1 363 ? 20.314 0.996 50.830 1.00 41.41 363 GLN A C 1
ATOM 2966 O O . GLN A 1 363 ? 19.101 1.139 50.968 1.00 41.41 363 GLN A O 1
ATOM 2971 N N . HIS A 1 364 ? 21.090 0.389 51.724 1.00 35.06 364 HIS A N 1
ATOM 2972 C CA . HIS A 1 364 ? 20.740 0.117 53.113 1.00 35.06 364 HIS A CA 1
ATOM 2973 C C . HIS A 1 364 ? 20.907 1.383 53.965 1.00 35.06 364 HIS A C 1
ATOM 2975 O O . HIS A 1 364 ? 21.896 2.079 53.780 1.00 35.06 364 HIS A O 1
ATOM 2981 N N . HIS A 1 365 ? 20.034 1.598 54.961 1.00 39.69 365 HIS A N 1
ATOM 2982 C CA . HIS A 1 365 ? 20.424 1.894 56.351 1.00 39.69 365 HIS A CA 1
ATOM 2983 C C . HIS A 1 365 ? 19.254 1.687 57.347 1.00 39.69 365 HIS A C 1
ATOM 2985 O O . HIS A 1 365 ? 18.085 1.673 56.980 1.00 39.69 365 HIS A O 1
ATOM 2991 N N . HIS A 1 366 ? 19.661 1.432 58.593 1.00 35.84 366 HIS A N 1
ATOM 2992 C CA . HIS A 1 366 ? 19.016 0.862 59.793 1.00 35.84 366 HIS A CA 1
ATOM 2993 C C . HIS A 1 366 ? 17.856 1.720 60.383 1.00 35.84 366 HIS A C 1
ATOM 2995 O O . HIS A 1 366 ? 17.751 2.886 60.036 1.00 35.84 366 HIS A O 1
ATOM 3001 N N . ALA A 1 367 ? 16.951 1.271 61.274 1.00 31.72 367 ALA A N 1
ATOM 3002 C CA . ALA A 1 367 ? 17.128 0.469 62.492 1.00 31.72 367 ALA A CA 1
ATOM 3003 C C . ALA A 1 367 ? 15.803 -0.138 63.053 1.00 31.72 367 ALA A C 1
ATOM 3005 O O . ALA A 1 367 ? 14.706 0.296 62.723 1.00 31.72 367 ALA A O 1
ATOM 3006 N N . SER A 1 368 ? 15.973 -1.146 63.921 1.00 41.47 368 SER A N 1
ATOM 3007 C CA . SER A 1 368 ? 15.010 -1.943 64.731 1.00 41.47 368 SER A CA 1
ATOM 3008 C C . SER A 1 368 ? 14.622 -1.194 66.051 1.00 41.47 368 SER A C 1
ATOM 3010 O O . SER A 1 368 ? 15.154 -0.091 66.202 1.00 41.47 368 SER A O 1
ATOM 3012 N N . PRO A 1 369 ? 13.875 -1.722 67.076 1.00 57.75 369 PRO A N 1
ATOM 3013 C CA . PRO A 1 369 ? 13.431 -3.120 67.290 1.00 57.75 369 PRO A CA 1
ATOM 3014 C C . PRO A 1 369 ? 12.091 -3.393 68.048 1.00 57.75 369 PRO A C 1
ATOM 3016 O O . PRO A 1 369 ? 11.490 -2.509 68.645 1.00 57.75 369 PRO A O 1
ATOM 3019 N N . HIS A 1 370 ? 11.765 -4.698 68.125 1.00 36.09 370 HIS A N 1
ATOM 3020 C CA . HIS A 1 370 ? 11.012 -5.465 69.153 1.00 36.09 370 HIS A CA 1
ATOM 3021 C C . HIS A 1 370 ? 9.648 -6.061 68.764 1.00 36.09 370 HIS A C 1
ATOM 3023 O O . HIS A 1 370 ? 8.675 -5.353 68.540 1.00 36.09 370 HIS A O 1
ATOM 3029 N N . GLY A 1 371 ? 9.570 -7.400 68.842 1.00 33.28 371 GLY A N 1
ATOM 3030 C CA . GLY A 1 371 ? 8.312 -8.151 68.907 1.00 33.28 371 GLY A CA 1
ATOM 3031 C C . GLY A 1 371 ? 8.431 -9.630 68.522 1.00 33.28 371 GLY A C 1
ATOM 3032 O O . GLY A 1 371 ? 8.165 -9.979 67.382 1.00 33.28 371 GLY A O 1
ATOM 3033 N N . HIS A 1 372 ? 8.854 -10.470 69.476 1.00 38.91 372 HIS A N 1
ATOM 3034 C CA . HIS A 1 372 ? 8.680 -11.932 69.598 1.00 38.91 372 HIS A CA 1
ATOM 3035 C C . HIS A 1 372 ? 7.510 -12.488 68.744 1.00 38.91 372 HIS A C 1
ATOM 3037 O O . HIS A 1 372 ? 6.414 -11.950 68.803 1.00 38.91 372 HIS A O 1
ATOM 3043 N N . GLY A 1 373 ? 7.634 -13.512 67.895 1.00 34.84 373 GLY A N 1
ATOM 3044 C CA . GLY A 1 373 ? 8.197 -14.838 68.141 1.00 34.84 373 GLY A CA 1
ATOM 3045 C C . GLY A 1 373 ? 7.070 -15.820 68.504 1.00 34.84 373 GLY A C 1
ATOM 3046 O O . GLY A 1 373 ? 6.580 -15.745 69.622 1.00 34.84 373 GLY A O 1
ATOM 3047 N N . ILE A 1 374 ? 6.666 -16.692 67.562 1.00 35.44 374 ILE A N 1
ATOM 3048 C CA . ILE A 1 374 ? 6.357 -18.139 67.706 1.00 35.44 374 ILE A CA 1
ATOM 3049 C C . ILE A 1 374 ? 5.733 -18.660 66.387 1.00 35.44 374 ILE A C 1
ATOM 3051 O O . ILE A 1 374 ? 4.631 -18.288 65.997 1.00 35.44 374 ILE A O 1
ATOM 3055 N N . LEU A 1 375 ? 6.475 -19.538 65.704 1.00 37.84 375 LEU A N 1
ATOM 3056 C CA . LEU A 1 375 ? 5.966 -20.551 64.768 1.00 37.84 375 LEU A CA 1
ATOM 3057 C C . LEU A 1 375 ? 5.524 -21.774 65.585 1.00 37.84 375 LEU A C 1
ATOM 3059 O O . LEU A 1 375 ? 6.171 -22.038 66.588 1.00 37.84 375 LEU A O 1
ATOM 3063 N N . LEU A 1 376 ? 4.565 -22.575 65.098 1.00 34.19 376 LEU A N 1
ATOM 3064 C CA . LEU A 1 376 ? 4.719 -24.032 64.906 1.00 34.19 376 LEU A CA 1
ATOM 3065 C C . LEU A 1 376 ? 3.478 -24.652 64.206 1.00 34.19 376 LEU A C 1
ATOM 3067 O O . LEU A 1 376 ? 2.383 -24.668 64.748 1.00 34.19 376 LEU A O 1
ATOM 3071 N N . HIS A 1 377 ? 3.733 -25.165 62.999 1.00 34.75 377 HIS A N 1
ATOM 3072 C CA . HIS A 1 377 ? 3.360 -26.457 62.398 1.00 34.75 377 HIS A CA 1
ATOM 3073 C C . HIS A 1 377 ? 1.925 -27.038 62.381 1.00 34.75 377 HIS A C 1
ATOM 3075 O O . HIS A 1 377 ? 1.233 -27.217 63.375 1.00 34.75 377 HIS A O 1
ATOM 3081 N N . SER A 1 378 ? 1.617 -27.487 61.160 1.00 38.22 378 SER A N 1
ATOM 3082 C CA . SER A 1 378 ? 0.596 -28.403 60.643 1.00 38.22 378 SER A CA 1
ATOM 3083 C C . SER A 1 378 ? 0.514 -29.788 61.298 1.00 38.22 378 SER A C 1
ATOM 3085 O O . SER A 1 378 ? 1.562 -30.369 61.563 1.00 38.22 378 SER A O 1
ATOM 3087 N N . MET A 1 379 ? -0.689 -30.382 61.328 1.00 32.75 379 MET A N 1
ATOM 3088 C CA . MET A 1 379 ? -0.955 -31.828 61.167 1.00 32.75 379 MET A CA 1
ATOM 3089 C C . MET A 1 379 ? -2.436 -32.061 60.757 1.00 32.75 379 MET A C 1
ATOM 3091 O O . MET A 1 379 ? -3.347 -31.705 61.492 1.00 32.75 379 MET A O 1
ATOM 3095 N N . SER A 1 380 ? -2.626 -32.619 59.556 1.00 34.25 380 SER A N 1
ATOM 3096 C CA . SER A 1 380 ? -3.402 -33.830 59.196 1.00 34.25 380 SER A CA 1
ATOM 3097 C C . SER A 1 380 ? -4.843 -34.100 59.702 1.00 34.25 380 SER A C 1
ATOM 3099 O O . SER A 1 380 ? -5.118 -34.116 60.894 1.00 34.25 380 SER A O 1
ATOM 3101 N N . SER A 1 381 ? -5.715 -34.460 58.742 1.00 37.62 381 SER A N 1
ATOM 3102 C CA . SER A 1 381 ? -7.115 -34.953 58.826 1.00 37.62 381 SER A CA 1
ATOM 3103 C C . SER A 1 381 ? -7.330 -36.255 59.638 1.00 37.62 381 SER A C 1
ATOM 3105 O O . SER A 1 381 ? -6.350 -36.902 60.008 1.00 37.62 381 SER A O 1
ATOM 3107 N N . PRO A 1 382 ? -8.592 -36.707 59.859 1.00 51.88 382 PRO A N 1
ATOM 3108 C CA . PRO A 1 382 ? -9.268 -37.586 58.881 1.00 51.88 382 PRO A CA 1
ATOM 3109 C C . PRO A 1 382 ? -10.807 -37.419 58.749 1.00 51.88 382 PRO A C 1
ATOM 3111 O O . PRO A 1 382 ? -11.445 -36.600 59.401 1.00 51.88 382 PRO A O 1
ATOM 3114 N N . ALA A 1 383 ? -11.362 -38.204 57.821 1.00 36.34 383 ALA A N 1
ATOM 3115 C CA . ALA A 1 383 ? -12.699 -38.173 57.236 1.00 36.34 383 ALA A CA 1
ATOM 3116 C C . ALA A 1 383 ? -13.837 -38.853 58.038 1.00 36.34 383 ALA A C 1
ATOM 3118 O O . ALA A 1 383 ? -13.601 -39.803 58.773 1.00 36.34 383 ALA A O 1
ATOM 3119 N N . GLY A 1 384 ? -15.077 -38.443 57.721 1.00 34.41 384 GLY A N 1
ATOM 3120 C CA . GLY A 1 384 ? -16.190 -39.331 57.329 1.00 34.41 384 GLY A CA 1
ATOM 3121 C C . GLY A 1 384 ? -17.085 -39.961 58.408 1.00 34.41 384 GLY A C 1
ATOM 3122 O O . GLY A 1 384 ? -16.653 -40.846 59.136 1.00 34.41 384 GLY A O 1
ATOM 3123 N N . SER A 1 385 ? -18.384 -39.622 58.407 1.00 35.00 385 SER A N 1
ATOM 3124 C CA . SER A 1 385 ? -19.500 -40.591 58.274 1.00 35.00 385 SER A CA 1
ATOM 3125 C C . SER A 1 385 ? -20.898 -39.942 58.382 1.00 35.00 385 SER A C 1
ATOM 3127 O O . SER A 1 385 ? -21.201 -39.219 59.319 1.00 35.00 385 SER A O 1
ATOM 3129 N N . HIS A 1 386 ? -21.709 -40.220 57.354 1.00 35.94 386 HIS A N 1
ATOM 3130 C CA . HIS A 1 386 ? -23.134 -40.595 57.323 1.00 35.94 386 HIS A CA 1
ATOM 3131 C C . HIS A 1 386 ? -24.131 -40.062 58.372 1.00 35.94 386 HIS A C 1
ATOM 3133 O O . HIS A 1 386 ? -23.982 -40.329 59.555 1.00 35.94 386 HIS A O 1
ATOM 3139 N N . LEU A 1 387 ? -25.267 -39.528 57.889 1.00 36.72 387 LEU A N 1
ATOM 3140 C CA . LEU A 1 387 ? -26.613 -40.059 58.185 1.00 36.72 387 LEU A CA 1
ATOM 3141 C C . LEU A 1 387 ? -27.685 -39.384 57.308 1.00 36.72 387 LEU A C 1
ATOM 3143 O O . LEU A 1 387 ? -27.991 -38.203 57.448 1.00 36.72 387 LEU A O 1
ATOM 3147 N N . SER A 1 388 ? -28.266 -40.180 56.412 1.00 33.03 388 SER A N 1
ATOM 3148 C CA . SER A 1 388 ? -29.548 -39.928 55.752 1.00 33.03 388 SER A CA 1
ATOM 3149 C C . SER A 1 388 ? -30.678 -40.331 56.701 1.00 33.03 388 SER A C 1
ATOM 3151 O O . SER A 1 388 ? -30.581 -41.381 57.332 1.00 33.03 388 SER A O 1
ATOM 3153 N N . THR A 1 389 ? -31.769 -39.563 56.759 1.00 35.88 389 THR A N 1
ATOM 3154 C CA . THR A 1 389 ? -33.039 -40.044 57.331 1.00 35.88 389 THR A CA 1
ATOM 3155 C C . THR A 1 389 ? -34.188 -39.739 56.376 1.00 35.88 389 THR A C 1
ATOM 3157 O O . THR A 1 389 ? -34.511 -38.589 56.099 1.00 35.88 389 THR A O 1
ATOM 3160 N N . THR A 1 390 ? -34.767 -40.816 55.860 1.00 35.22 390 THR A N 1
ATOM 3161 C CA . THR A 1 390 ? -36.025 -40.936 55.116 1.00 35.22 390 THR A CA 1
ATOM 3162 C C . THR A 1 390 ? -37.168 -41.266 56.078 1.00 35.22 390 THR A C 1
ATOM 3164 O O . THR A 1 390 ? -37.036 -42.242 56.809 1.00 35.22 390 THR A O 1
ATOM 3167 N N . THR A 1 391 ? -38.297 -40.550 55.985 1.00 41.16 391 THR A N 1
ATOM 3168 C CA . THR A 1 391 ? -39.646 -40.955 56.462 1.00 41.16 391 THR A CA 1
ATOM 3169 C C . THR A 1 391 ? -40.673 -40.174 55.611 1.00 41.16 391 THR A C 1
ATOM 3171 O O . THR A 1 391 ? -40.695 -38.954 55.685 1.00 41.16 391 THR A O 1
ATOM 3174 N N . ALA A 1 392 ? -41.283 -40.726 54.554 1.00 36.09 392 ALA A N 1
ATOM 3175 C CA . ALA A 1 392 ? -42.487 -41.576 54.479 1.00 36.09 392 ALA A CA 1
ATOM 3176 C C . ALA A 1 392 ? -43.829 -40.873 54.812 1.00 36.09 392 ALA A C 1
ATOM 3178 O O . ALA A 1 392 ? -44.061 -40.570 55.975 1.00 36.09 392 ALA A O 1
ATOM 3179 N N . HIS A 1 393 ? -44.701 -40.705 53.796 1.00 38.34 393 HIS A N 1
ATOM 3180 C CA . HIS A 1 393 ? -46.191 -40.793 53.763 1.00 38.34 393 HIS A CA 1
ATOM 3181 C C . HIS A 1 393 ? -46.614 -40.573 52.282 1.00 38.34 393 HIS A C 1
ATOM 3183 O O . HIS A 1 393 ? -46.288 -39.534 51.722 1.00 38.34 393 HIS A O 1
ATOM 3189 N N . ALA A 1 394 ? -47.016 -41.567 51.478 1.00 37.62 394 ALA A N 1
ATOM 3190 C CA . ALA A 1 394 ? -48.237 -42.395 51.454 1.00 37.62 394 ALA A CA 1
ATOM 3191 C C . ALA A 1 394 ? -49.520 -41.656 50.987 1.00 37.62 394 ALA A C 1
ATOM 3193 O O . ALA A 1 394 ? -50.005 -40.813 51.727 1.00 37.62 394 ALA A O 1
ATOM 3194 N N . HIS A 1 395 ? -50.012 -42.059 49.791 1.00 36.38 395 HIS A N 1
ATOM 3195 C CA . HIS A 1 395 ? -51.413 -42.245 49.307 1.00 36.38 395 HIS A CA 1
ATOM 3196 C C . HIS A 1 395 ? -52.435 -41.088 49.490 1.00 36.38 395 HIS A C 1
ATOM 3198 O O . HIS A 1 395 ? -52.528 -40.514 50.559 1.00 36.38 395 HIS A O 1
ATOM 3204 N N . ASP A 1 396 ? -53.213 -40.609 48.505 1.00 37.16 396 ASP A N 1
ATOM 3205 C CA . ASP A 1 396 ? -54.158 -41.254 47.564 1.00 37.16 396 ASP A CA 1
ATOM 3206 C C . ASP A 1 396 ? -54.369 -40.343 46.321 1.00 37.16 396 ASP A C 1
ATOM 3208 O O . ASP A 1 396 ? -54.388 -39.122 46.439 1.00 37.16 396 ASP A O 1
ATOM 3212 N N . LEU A 1 397 ? -54.353 -40.818 45.067 1.00 37.69 397 LEU A N 1
ATOM 3213 C CA . LEU A 1 397 ? -55.465 -41.415 44.300 1.00 37.69 397 LEU A CA 1
ATOM 3214 C C . LEU A 1 397 ? -56.825 -40.694 44.433 1.00 37.69 397 LEU A C 1
ATOM 3216 O O . LEU A 1 397 ? -57.576 -40.964 45.359 1.00 37.69 397 LEU A O 1
ATOM 3220 N N . HIS A 1 398 ? -57.199 -39.879 43.438 1.00 41.97 398 HIS A N 1
ATOM 3221 C CA . HIS A 1 398 ? -58.294 -40.187 42.496 1.00 41.97 398 HIS A CA 1
ATOM 3222 C C . HIS A 1 398 ? -58.432 -39.096 41.420 1.00 41.97 398 HIS A C 1
ATOM 3224 O O . HIS A 1 398 ? -58.597 -37.913 41.698 1.00 41.97 398 HIS A O 1
ATOM 3230 N N . SER A 1 399 ? -58.378 -39.545 40.167 1.00 45.44 399 SER A N 1
ATOM 3231 C CA . SER A 1 399 ? -58.841 -38.831 38.976 1.00 45.44 399 SER A CA 1
ATOM 3232 C C . SER A 1 399 ? -60.379 -38.889 38.918 1.00 45.44 399 SER A C 1
ATOM 3234 O O . SER A 1 399 ? -60.970 -39.820 39.472 1.00 45.44 399 SER A O 1
ATOM 3236 N N . PRO A 1 400 ? -61.038 -37.963 38.207 1.00 53.53 400 PRO A N 1
ATOM 3237 C CA . PRO A 1 400 ? -61.569 -38.417 36.925 1.00 53.53 400 PRO A CA 1
ATOM 3238 C C . PRO A 1 400 ? -61.355 -37.410 35.792 1.00 53.53 400 PRO A C 1
ATOM 3240 O O . PRO A 1 400 ? -61.335 -36.194 35.978 1.00 53.53 400 PRO A O 1
ATOM 3243 N N . GLY A 1 401 ? -61.195 -37.960 34.592 1.00 38.00 401 GLY A N 1
ATOM 3244 C CA . GLY A 1 401 ? -61.072 -37.213 33.355 1.00 38.00 401 GLY A CA 1
ATOM 3245 C C . GLY A 1 401 ? -62.407 -36.796 32.737 1.00 38.00 401 GLY A C 1
ATOM 3246 O O . GLY A 1 401 ? -63.446 -37.398 32.981 1.00 38.00 401 GLY A O 1
ATOM 3247 N N . SER A 1 402 ? -62.270 -35.801 31.858 1.00 40.41 402 SER A N 1
ATOM 3248 C CA . SER A 1 402 ? -62.958 -35.608 30.575 1.00 40.41 402 SER A CA 1
ATOM 3249 C C . SER A 1 402 ? -64.494 -35.598 30.561 1.00 40.41 402 SER A C 1
ATOM 3251 O O . SER A 1 402 ? -65.137 -36.635 30.665 1.00 40.41 402 SER A O 1
ATOM 3253 N N . ALA A 1 403 ? -65.092 -34.452 30.221 1.00 38.38 403 ALA A N 1
ATOM 3254 C CA . ALA A 1 403 ? -65.421 -34.135 28.824 1.00 38.38 403 ALA A CA 1
ATOM 3255 C C . ALA A 1 403 ? -66.483 -33.016 28.711 1.00 38.38 403 ALA A C 1
ATOM 3257 O O . ALA A 1 403 ? -67.402 -32.917 29.517 1.00 38.38 403 ALA A O 1
ATOM 3258 N N . THR A 1 404 ? -66.400 -32.292 27.589 1.00 44.09 404 THR A N 1
ATOM 3259 C CA . THR A 1 404 ? -67.534 -31.730 26.827 1.00 44.09 404 THR A CA 1
ATOM 3260 C C . THR A 1 404 ? -68.005 -30.301 27.141 1.00 44.09 404 THR A C 1
ATOM 3262 O O . THR A 1 404 ? -68.847 -30.032 27.989 1.00 44.09 404 THR A O 1
ATOM 3265 N N . VAL A 1 405 ? -67.502 -29.397 26.294 1.00 50.91 405 VAL A N 1
ATOM 3266 C CA . VAL A 1 405 ? -68.165 -28.216 25.711 1.00 50.91 405 VAL A CA 1
ATOM 3267 C C . VAL A 1 405 ? -69.663 -28.454 25.458 1.00 50.91 405 VAL A C 1
ATOM 3269 O O . VAL A 1 405 ? -69.975 -29.464 24.841 1.00 50.91 405 VAL A O 1
ATOM 3272 N N . HIS A 1 406 ? -70.556 -27.516 25.814 1.00 45.72 406 HIS A N 1
ATOM 3273 C CA . HIS A 1 406 ? -71.583 -26.924 24.923 1.00 45.72 406 HIS A CA 1
ATOM 3274 C C . HIS A 1 406 ? -72.508 -25.915 25.646 1.00 45.72 406 HIS A C 1
ATOM 3276 O O . HIS A 1 406 ? -73.229 -26.265 26.569 1.00 45.72 406 HIS A O 1
ATOM 3282 N N . SER A 1 407 ? -72.584 -24.723 25.040 1.00 43.84 407 SER A N 1
ATOM 3283 C CA . SER A 1 407 ? -73.780 -23.886 24.813 1.00 43.84 407 SER A CA 1
ATOM 3284 C C . SER A 1 407 ? -74.428 -23.030 25.914 1.00 43.84 407 SER A C 1
ATOM 3286 O O . SER A 1 407 ? -75.042 -23.545 26.838 1.00 43.84 407 SER A O 1
ATOM 3288 N N . ARG A 1 408 ? -74.520 -21.736 25.535 1.00 51.28 408 ARG A N 1
ATOM 3289 C CA . ARG A 1 408 ? -75.578 -20.728 25.789 1.00 51.28 408 ARG A CA 1
ATOM 3290 C C . ARG A 1 408 ? -75.618 -20.185 27.228 1.00 51.28 408 ARG A C 1
ATOM 3292 O O . ARG A 1 408 ? -75.592 -20.950 28.173 1.00 51.28 408 ARG A O 1
ATOM 3299 N N . GLN A 1 409 ? -75.682 -18.876 27.461 1.00 53.28 409 GLN A N 1
ATOM 3300 C CA . GLN A 1 409 ? -76.344 -17.798 26.724 1.00 53.28 409 GLN A CA 1
ATOM 3301 C C . GLN A 1 409 ? -75.699 -16.454 27.077 1.00 53.28 409 GLN A C 1
ATOM 3303 O O . GLN A 1 409 ? -75.157 -16.367 28.202 1.00 53.28 409 GLN A O 1
#

Secondary structure (DSSP, 8-state):
--------------PPP-PPPPHHHHHHHHHHHHHHHHHHHHHHHHHHHHHHHHHHHHHHHHHHHHHHHHHHHHHHHHHHHHHHHHHHHHHHHHHHHHHHHHHHHHHHHHHHHHHHHHHHHHHHHHHHHHHHHHHHHHHHHHHHHHHHHHHHHHHHHHHHHHHHHHHHHHHHHHHHHHHHHHHHHHHHHHHHHHHHH-----TTSHHHHHHHHHHHHHHHHHHHHHH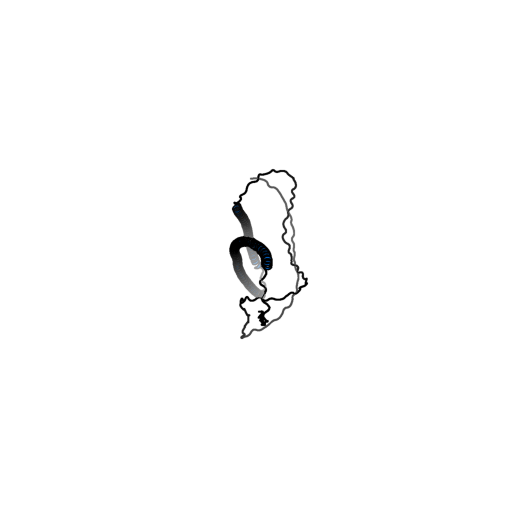HHHHHHHHHHHHHHHHHHHHHHHHHHHHHHHHHHHHHHHHHHHHHHHHHHHHHHHHHHHHHHH------------------------------------------------------------PPPP-------------------------------------------------------

Radius of gyration: 72.55 Å; chains: 1; bounding box: 177×53×218 Å

pLDDT: mean 73.44, std 26.12, range [31.62, 98.75]